Protein AF-A0A8T7JW48-F1 (afdb_monomer_lite)

Structure (mmCIF, N/CA/C/O backbone):
data_AF-A0A8T7JW48-F1
#
_entry.id   AF-A0A8T7JW48-F1
#
loop_
_atom_site.group_PDB
_atom_site.id
_atom_site.type_symbol
_atom_site.label_atom_id
_atom_site.label_alt_id
_atom_site.label_comp_id
_atom_site.label_asym_id
_atom_site.label_entity_id
_atom_site.label_seq_id
_atom_site.pdbx_PDB_ins_code
_atom_site.Cartn_x
_atom_site.Cartn_y
_atom_site.Cartn_z
_atom_site.occupancy
_atom_site.B_iso_or_equiv
_atom_site.auth_seq_id
_atom_site.auth_comp_id
_atom_site.auth_asym_id
_atom_site.auth_atom_id
_atom_site.pdbx_PDB_model_num
ATOM 1 N N . MET A 1 1 ? 30.703 -8.383 0.164 1.00 50.03 1 MET A N 1
ATOM 2 C CA . MET A 1 1 ? 30.456 -8.067 -1.260 1.00 50.03 1 MET A CA 1
ATOM 3 C C . MET A 1 1 ? 31.793 -8.004 -1.978 1.00 50.03 1 MET A C 1
ATOM 5 O O . MET A 1 1 ? 32.666 -7.314 -1.460 1.00 50.03 1 MET A O 1
ATOM 9 N N . PRO A 1 2 ? 31.998 -8.682 -3.122 1.00 48.16 2 PRO A N 1
ATOM 10 C CA . PRO A 1 2 ? 33.063 -8.240 -4.012 1.00 48.16 2 PRO A CA 1
ATOM 11 C C . PRO A 1 2 ? 32.731 -6.795 -4.408 1.00 48.16 2 PRO A C 1
ATOM 13 O O . PRO A 1 2 ? 31.570 -6.485 -4.687 1.00 48.16 2 PRO A O 1
ATOM 16 N N . ALA A 1 3 ? 33.708 -5.895 -4.333 1.00 66.44 3 ALA A N 1
ATOM 17 C CA . ALA A 1 3 ? 33.509 -4.513 -4.746 1.00 66.44 3 ALA A CA 1
ATOM 18 C C . ALA A 1 3 ? 33.012 -4.507 -6.200 1.00 66.44 3 ALA A C 1
ATOM 20 O O . ALA A 1 3 ? 33.637 -5.119 -7.068 1.00 66.44 3 ALA A O 1
ATOM 21 N N . ILE A 1 4 ? 31.868 -3.869 -6.459 1.00 76.50 4 ILE A N 1
ATOM 22 C CA . ILE A 1 4 ? 31.381 -3.690 -7.828 1.00 76.50 4 ILE A CA 1
ATOM 23 C C . ILE A 1 4 ? 32.421 -2.835 -8.550 1.00 76.50 4 ILE A C 1
ATOM 25 O O . ILE A 1 4 ? 32.616 -1.670 -8.205 1.00 76.50 4 ILE A O 1
ATOM 29 N N . ASP A 1 5 ? 33.091 -3.403 -9.551 1.00 86.38 5 ASP A N 1
ATOM 30 C CA . ASP A 1 5 ? 33.940 -2.624 -10.447 1.00 86.38 5 ASP A CA 1
ATOM 31 C C . ASP A 1 5 ? 33.042 -1.725 -11.305 1.00 86.38 5 ASP A C 1
ATOM 33 O O . ASP A 1 5 ? 32.444 -2.159 -12.294 1.00 86.38 5 ASP A O 1
ATOM 37 N N . LEU A 1 6 ? 32.932 -0.461 -10.893 1.00 87.38 6 LEU A N 1
ATOM 38 C CA . LEU A 1 6 ? 32.101 0.546 -11.550 1.00 87.38 6 LEU A CA 1
ATOM 39 C C . LEU A 1 6 ? 32.546 0.817 -12.991 1.00 87.38 6 LEU A C 1
ATOM 41 O O . LEU A 1 6 ? 31.713 1.126 -13.841 1.00 87.38 6 LEU A O 1
ATOM 45 N N . THR A 1 7 ? 33.840 0.683 -13.289 1.00 90.25 7 THR A N 1
ATOM 46 C CA . THR A 1 7 ? 34.363 0.903 -14.644 1.00 90.25 7 THR A CA 1
ATOM 47 C C . THR A 1 7 ? 33.905 -0.215 -15.567 1.00 90.25 7 THR A C 1
ATOM 49 O O . THR A 1 7 ? 33.459 0.039 -16.688 1.00 90.25 7 THR A O 1
ATOM 52 N N . ARG A 1 8 ? 33.975 -1.460 -15.088 1.00 92.00 8 ARG A N 1
ATOM 53 C CA . ARG A 1 8 ? 33.459 -2.619 -15.816 1.00 92.00 8 ARG A CA 1
ATOM 54 C C . ARG A 1 8 ? 31.946 -2.537 -15.997 1.00 92.00 8 ARG A C 1
ATOM 56 O O . ARG A 1 8 ? 31.477 -2.727 -17.117 1.00 92.00 8 ARG A O 1
ATOM 63 N N . LEU A 1 9 ? 31.212 -2.212 -14.933 1.00 93.31 9 LEU A N 1
ATOM 64 C CA . LEU A 1 9 ? 29.756 -2.097 -14.966 1.00 93.31 9 LEU A CA 1
ATOM 65 C C . LEU A 1 9 ? 29.304 -1.064 -16.006 1.00 93.31 9 LEU A C 1
ATOM 67 O O . LEU A 1 9 ? 28.436 -1.362 -16.818 1.00 93.31 9 LEU A O 1
ATOM 71 N N . ARG A 1 10 ? 29.937 0.118 -16.035 1.00 94.19 10 ARG A N 1
ATOM 72 C CA . ARG A 1 10 ? 29.670 1.152 -17.049 1.00 94.19 10 ARG A CA 1
ATOM 73 C C . ARG A 1 10 ? 29.873 0.630 -18.468 1.00 94.19 10 ARG A C 1
ATOM 75 O O . ARG A 1 10 ? 28.997 0.795 -19.303 1.00 94.19 10 ARG A O 1
ATOM 82 N N . LYS A 1 11 ? 30.989 -0.059 -18.739 1.00 95.56 11 LYS A N 1
ATOM 83 C CA . LYS A 1 11 ? 31.252 -0.652 -20.064 1.00 95.56 11 LYS A CA 1
ATOM 84 C C . LYS A 1 11 ? 30.222 -1.718 -20.444 1.00 95.56 11 LYS A C 1
ATOM 86 O O . LYS A 1 11 ? 29.816 -1.777 -21.599 1.00 95.56 11 LYS A O 1
ATOM 91 N N . GLN A 1 12 ? 29.814 -2.562 -19.496 1.00 96.00 12 GLN A N 1
ATOM 92 C CA . GLN A 1 12 ? 28.803 -3.593 -19.736 1.00 96.00 12 GLN A CA 1
ATOM 93 C C . GLN A 1 12 ? 27.424 -2.982 -19.998 1.00 96.00 12 GLN A C 1
ATOM 95 O O . GLN A 1 12 ? 26.768 -3.395 -20.946 1.00 96.00 12 GLN A O 1
ATOM 100 N N . ALA A 1 13 ? 27.011 -1.981 -19.218 1.00 96.38 13 ALA A N 1
ATOM 101 C CA . ALA A 1 13 ? 25.739 -1.289 -19.410 1.00 96.38 13 ALA A CA 1
ATOM 102 C C . ALA A 1 13 ? 25.704 -0.480 -20.718 1.00 96.38 13 ALA A C 1
ATOM 104 O O . ALA A 1 13 ? 24.708 -0.529 -21.432 1.00 96.38 13 ALA A O 1
ATOM 105 N N . ALA A 1 14 ? 26.802 0.195 -21.076 1.00 96.94 14 ALA A N 1
ATOM 106 C CA . ALA A 1 14 ? 26.915 0.898 -22.353 1.00 96.94 14 ALA A CA 1
ATOM 107 C C . ALA A 1 14 ? 26.792 -0.080 -23.532 1.00 96.94 14 ALA A C 1
ATOM 109 O O . ALA A 1 14 ? 25.997 0.140 -24.438 1.00 96.94 14 ALA A O 1
ATOM 110 N N . ARG A 1 15 ? 27.497 -1.220 -23.467 1.00 97.50 15 ARG A N 1
ATOM 111 C CA . ARG A 1 15 ? 27.373 -2.286 -24.471 1.00 97.50 15 ARG A CA 1
ATOM 112 C C . ARG A 1 15 ? 25.964 -2.880 -24.520 1.00 97.50 15 ARG A C 1
ATOM 114 O O . ARG A 1 15 ? 25.478 -3.200 -25.594 1.00 97.50 15 ARG A O 1
ATOM 121 N N . LEU A 1 16 ? 25.303 -3.046 -23.375 1.00 98.12 16 LEU A N 1
ATOM 122 C CA . LEU A 1 16 ? 23.913 -3.502 -23.322 1.00 98.12 16 LEU A CA 1
ATOM 123 C C . LEU A 1 16 ? 22.988 -2.521 -24.065 1.00 98.12 16 LEU A C 1
ATOM 125 O O . LEU A 1 16 ? 22.127 -2.946 -24.830 1.00 98.12 16 LEU A O 1
ATOM 129 N N . ALA A 1 17 ? 23.201 -1.214 -23.895 1.00 97.44 17 ALA A N 1
ATOM 130 C CA . ALA A 1 17 ? 22.430 -0.167 -24.562 1.00 97.44 17 ALA A CA 1
ATOM 131 C C . ALA A 1 17 ? 22.624 -0.126 -26.095 1.00 97.44 17 ALA A C 1
ATOM 133 O O . ALA A 1 17 ? 21.786 0.447 -26.799 1.00 97.44 17 ALA A O 1
ATOM 134 N N . ASP A 1 18 ? 23.673 -0.752 -26.640 1.00 97.50 18 ASP A N 1
ATOM 135 C CA . ASP A 1 18 ? 23.833 -0.927 -28.092 1.00 97.50 18 ASP A CA 1
ATOM 136 C C . ASP A 1 18 ? 22.760 -1.861 -28.677 1.00 97.50 18 ASP A C 1
ATOM 138 O O . ASP A 1 18 ? 22.355 -1.693 -29.826 1.00 97.50 18 ASP A O 1
ATOM 142 N N . PHE A 1 19 ? 22.228 -2.784 -27.870 1.00 98.00 19 PHE A N 1
ATOM 143 C CA . PHE A 1 19 ? 21.162 -3.712 -28.261 1.00 98.00 19 PHE A CA 1
ATOM 144 C C . PHE A 1 19 ? 19.753 -3.160 -28.026 1.00 98.00 19 PHE A C 1
ATOM 146 O O . PHE A 1 19 ? 18.785 -3.889 -28.192 1.00 98.00 19 PHE A O 1
ATOM 153 N N . PHE A 1 20 ? 19.605 -1.884 -27.658 1.00 98.31 20 PHE A N 1
ATOM 154 C CA . PHE A 1 20 ? 18.306 -1.278 -27.332 1.00 98.31 20 PHE A CA 1
ATOM 155 C C . PHE A 1 20 ? 17.226 -1.496 -28.408 1.00 98.31 20 PHE A C 1
ATOM 157 O O . PHE A 1 20 ? 16.064 -1.707 -28.084 1.00 98.31 20 PHE A O 1
ATOM 164 N N . PHE A 1 21 ? 17.620 -1.484 -29.684 1.00 97.31 21 PHE A N 1
ATOM 165 C CA . PHE A 1 21 ? 16.724 -1.667 -30.833 1.00 97.31 21 PHE A CA 1
ATOM 166 C C . PHE A 1 21 ? 16.485 -3.139 -31.210 1.00 97.31 21 PHE A C 1
ATOM 168 O O . PHE A 1 21 ? 15.838 -3.418 -32.214 1.00 97.31 21 PHE A O 1
ATOM 175 N N . LEU A 1 22 ? 17.040 -4.082 -30.445 1.00 97.50 22 LEU A N 1
ATOM 176 C CA . LEU A 1 22 ? 16.954 -5.525 -30.663 1.00 97.50 22 LEU A CA 1
ATOM 177 C C . LEU A 1 22 ? 16.519 -6.199 -29.347 1.00 97.50 22 LEU A C 1
ATOM 179 O O . LEU A 1 22 ? 17.373 -6.745 -28.644 1.00 97.50 22 LEU A O 1
ATOM 183 N N . PRO A 1 23 ? 15.221 -6.156 -28.982 1.00 96.19 23 PRO A N 1
ATOM 184 C CA . PRO A 1 23 ? 14.741 -6.563 -27.657 1.00 96.19 23 PRO A CA 1
ATOM 185 C C . PRO A 1 23 ? 15.169 -7.969 -27.207 1.00 96.19 23 PRO A C 1
ATOM 187 O O . PRO A 1 23 ? 15.549 -8.154 -26.051 1.00 96.19 23 PRO A O 1
ATOM 190 N N . ASP A 1 24 ? 15.191 -8.946 -28.117 1.00 94.94 24 ASP A N 1
ATOM 191 C CA . ASP A 1 24 ? 15.612 -10.317 -27.799 1.00 94.94 24 ASP A CA 1
ATOM 192 C C . ASP A 1 24 ? 17.111 -10.411 -27.460 1.00 94.94 24 ASP A C 1
ATOM 194 O O . ASP A 1 24 ? 17.500 -11.035 -26.467 1.00 94.94 24 ASP A O 1
ATOM 198 N N . GLU A 1 25 ? 17.968 -9.747 -28.246 1.00 97.81 25 GLU A N 1
ATOM 199 C CA . GLU A 1 25 ? 19.414 -9.691 -27.979 1.00 97.81 25 GLU A CA 1
ATOM 200 C C . GLU A 1 25 ? 19.712 -8.857 -26.728 1.00 97.81 25 GLU A C 1
ATOM 202 O O . GLU A 1 25 ? 20.575 -9.223 -25.925 1.00 97.81 25 GLU A O 1
ATOM 207 N N . PHE A 1 26 ? 18.952 -7.781 -26.507 1.00 98.56 26 PHE A N 1
ATOM 208 C CA . PHE A 1 26 ? 19.013 -7.010 -25.272 1.00 98.56 26 PHE A CA 1
ATOM 209 C C . PHE A 1 26 ? 18.727 -7.897 -24.064 1.00 98.56 26 PHE A C 1
ATOM 211 O O . PHE A 1 26 ? 19.513 -7.917 -23.117 1.00 98.56 26 PHE A O 1
ATOM 218 N N . MET A 1 27 ? 17.627 -8.654 -24.092 1.00 98.06 27 MET A N 1
ATOM 219 C CA . MET A 1 27 ? 17.227 -9.510 -22.978 1.00 98.06 27 MET A CA 1
ATOM 220 C C . MET A 1 27 ? 18.282 -10.582 -22.702 1.00 98.06 27 MET A C 1
ATOM 222 O O . MET A 1 27 ? 18.648 -10.809 -21.549 1.00 98.06 27 MET A O 1
ATOM 226 N N . LYS A 1 28 ? 18.847 -11.197 -23.746 1.00 96.81 28 LYS A N 1
ATOM 227 C CA . LYS A 1 28 ? 19.941 -12.167 -23.610 1.00 96.81 28 LYS A CA 1
ATOM 228 C C . LYS A 1 28 ? 21.145 -11.573 -22.870 1.00 96.81 28 LYS A C 1
ATOM 230 O O . LYS A 1 28 ? 21.591 -12.148 -21.878 1.00 96.81 28 LYS A O 1
ATOM 235 N N . HIS A 1 29 ? 21.626 -10.406 -23.295 1.00 97.75 29 HIS A N 1
ATOM 236 C CA . HIS A 1 29 ? 22.759 -9.740 -22.649 1.00 97.75 29 HIS A CA 1
ATOM 237 C C . HIS A 1 29 ? 22.424 -9.182 -21.263 1.00 97.75 29 HIS A C 1
ATOM 239 O O . HIS A 1 29 ? 23.279 -9.171 -20.374 1.00 97.75 29 HIS A O 1
ATOM 245 N N . LEU A 1 30 ? 21.180 -8.760 -21.038 1.00 98.00 30 LEU A N 1
ATOM 246 C CA . LEU A 1 30 ? 20.719 -8.349 -19.720 1.00 98.00 30 LEU A CA 1
ATOM 247 C C . LEU A 1 30 ? 20.786 -9.523 -18.740 1.00 98.00 30 LEU A C 1
ATOM 249 O O . LEU A 1 30 ? 21.323 -9.346 -17.648 1.00 98.00 30 LEU A O 1
ATOM 253 N N . ARG A 1 31 ? 20.311 -10.721 -19.118 1.00 96.19 31 ARG A N 1
ATOM 254 C CA . ARG A 1 31 ? 20.409 -11.913 -18.255 1.00 96.19 31 ARG A CA 1
ATOM 255 C C . ARG A 1 31 ? 21.858 -12.197 -17.869 1.00 96.19 31 ARG A C 1
ATOM 257 O O . ARG A 1 31 ? 22.129 -12.374 -16.687 1.00 96.19 31 ARG A O 1
ATOM 264 N N . GLU A 1 32 ? 22.789 -12.144 -18.823 1.00 94.44 32 GLU A N 1
ATOM 265 C CA . GLU A 1 32 ? 24.222 -12.340 -18.556 1.00 94.44 32 GLU A CA 1
ATOM 266 C C . GLU A 1 32 ? 24.760 -11.339 -17.517 1.00 94.44 32 GLU A C 1
ATOM 268 O O . GLU A 1 32 ? 25.512 -11.714 -16.616 1.00 94.44 32 GLU A O 1
ATOM 273 N N . ILE A 1 33 ? 24.368 -10.063 -17.612 1.00 94.69 33 ILE A N 1
ATOM 274 C CA . ILE A 1 33 ? 24.779 -9.025 -16.656 1.00 94.69 33 ILE A CA 1
ATOM 275 C C . ILE A 1 33 ? 24.155 -9.271 -15.279 1.00 94.69 33 ILE A C 1
ATOM 277 O O . ILE A 1 33 ? 24.866 -9.218 -14.272 1.00 94.69 33 ILE A O 1
ATOM 281 N N . LEU A 1 34 ? 22.849 -9.543 -15.216 1.00 93.50 34 LEU A N 1
ATOM 282 C CA . LEU A 1 34 ? 22.146 -9.772 -13.954 1.00 93.50 34 LEU A CA 1
ATOM 283 C C . LEU A 1 34 ? 22.687 -11.013 -13.234 1.00 93.50 34 LEU A C 1
ATOM 285 O O . LEU A 1 34 ? 22.938 -10.939 -12.033 1.00 93.50 34 LEU A O 1
ATOM 289 N N . GLU A 1 35 ? 22.947 -12.102 -13.969 1.00 90.81 35 GLU A N 1
ATOM 290 C CA . GLU A 1 35 ? 23.559 -13.343 -13.470 1.00 90.81 35 GLU A CA 1
ATOM 291 C C . GLU A 1 35 ? 24.998 -13.135 -12.987 1.00 90.81 35 GLU A C 1
ATOM 293 O O . GLU A 1 35 ? 25.399 -13.672 -11.950 1.00 90.81 35 GLU A O 1
ATOM 298 N N . PHE A 1 36 ? 25.775 -12.317 -13.701 1.00 89.81 36 PHE A N 1
ATOM 299 C CA . PHE A 1 36 ? 27.145 -11.998 -13.312 1.00 89.81 36 PHE A CA 1
ATOM 300 C C . PHE A 1 36 ? 27.208 -11.228 -11.985 1.00 89.81 36 PHE A C 1
ATOM 302 O O . PHE A 1 36 ? 28.097 -11.472 -11.167 1.00 89.81 36 PHE A O 1
ATOM 309 N N . TYR A 1 37 ? 26.264 -10.313 -11.756 1.00 88.38 37 TYR A N 1
ATOM 310 C CA . TYR A 1 37 ? 26.202 -9.483 -10.551 1.00 88.38 37 TYR A CA 1
ATOM 311 C C . TYR A 1 37 ? 25.273 -10.037 -9.455 1.00 88.38 37 TYR A C 1
ATOM 313 O O . TYR A 1 37 ? 24.944 -9.303 -8.521 1.00 88.38 37 TYR A O 1
ATOM 321 N N . VAL A 1 38 ? 24.872 -11.315 -9.518 1.00 84.44 38 VAL A N 1
ATOM 322 C CA . VAL A 1 38 ? 24.050 -11.955 -8.473 1.00 84.44 38 VAL A CA 1
ATOM 323 C C . VAL A 1 38 ? 24.726 -11.823 -7.112 1.00 84.44 38 VAL A C 1
ATOM 325 O O . VAL A 1 38 ? 25.871 -12.239 -6.903 1.00 84.44 38 VAL A O 1
ATOM 328 N N . ASN A 1 39 ? 23.993 -11.292 -6.136 1.00 68.62 39 ASN A N 1
ATOM 329 C CA . ASN A 1 39 ? 24.490 -11.199 -4.776 1.00 68.62 39 ASN A CA 1
ATOM 330 C C . ASN A 1 39 ? 24.237 -12.501 -3.994 1.00 68.62 39 ASN A C 1
ATOM 332 O O . ASN A 1 39 ? 23.270 -12.629 -3.242 1.00 68.62 39 ASN A O 1
ATOM 336 N N . TYR A 1 40 ? 25.158 -13.461 -4.114 1.00 62.53 40 TYR A N 1
ATOM 337 C CA . TYR A 1 40 ? 25.091 -14.739 -3.388 1.00 62.53 40 TYR A CA 1
ATOM 338 C C . TYR A 1 40 ? 25.257 -14.616 -1.861 1.00 62.53 40 TYR A C 1
ATOM 340 O O . TYR A 1 40 ? 24.957 -15.571 -1.143 1.00 62.53 40 TYR A O 1
ATOM 348 N N . THR A 1 41 ? 25.707 -13.462 -1.345 1.00 53.47 41 THR A N 1
ATOM 349 C CA . THR A 1 41 ? 25.807 -13.218 0.108 1.00 53.47 41 THR A CA 1
ATOM 350 C C . THR A 1 41 ? 24.465 -12.872 0.760 1.00 53.47 41 THR A C 1
ATOM 352 O O . THR A 1 41 ? 24.337 -13.009 1.970 1.00 53.47 41 THR A O 1
ATOM 355 N N . LEU A 1 42 ? 23.430 -12.552 -0.027 1.00 53.19 42 LEU A N 1
ATOM 356 C CA . LEU A 1 42 ? 22.046 -12.372 0.437 1.00 53.19 42 LEU A CA 1
ATOM 357 C C . LEU A 1 42 ? 21.294 -13.713 0.543 1.00 53.19 42 LEU A C 1
ATOM 359 O O . LEU A 1 42 ? 20.151 -13.847 0.103 1.00 53.19 42 LEU A O 1
ATOM 363 N N . ARG A 1 43 ? 21.951 -14.749 1.083 1.00 43.66 43 ARG A N 1
ATOM 364 C CA . ARG A 1 43 ? 21.287 -16.011 1.466 1.00 43.66 43 ARG A CA 1
ATOM 365 C C . ARG A 1 43 ? 20.464 -15.877 2.755 1.00 43.66 43 ARG A C 1
ATOM 367 O O . ARG A 1 43 ? 19.750 -16.816 3.091 1.00 43.66 43 ARG A O 1
ATOM 374 N N . THR A 1 44 ? 20.521 -14.737 3.441 1.00 40.41 44 THR A N 1
ATOM 375 C CA . THR A 1 44 ? 19.594 -14.379 4.519 1.00 40.41 44 THR A CA 1
ATOM 376 C C . THR A 1 44 ? 18.346 -13.716 3.933 1.00 40.41 44 THR A C 1
ATOM 378 O O . THR A 1 44 ? 18.407 -12.997 2.940 1.00 40.41 44 THR A O 1
ATOM 381 N N . VAL A 1 45 ? 17.195 -14.004 4.532 1.00 43.09 45 VAL A N 1
ATOM 382 C CA . VAL A 1 45 ? 15.818 -13.706 4.085 1.00 43.09 45 VAL A CA 1
ATOM 383 C C . VAL A 1 45 ? 15.497 -12.191 3.993 1.00 43.09 45 VAL A C 1
ATOM 385 O O . VAL A 1 45 ? 14.371 -11.808 3.713 1.00 43.09 45 VAL A O 1
ATOM 388 N N . GLU A 1 46 ? 16.474 -11.302 4.178 1.00 40.12 46 GLU A N 1
ATOM 389 C CA . GLU A 1 46 ? 16.249 -9.916 4.619 1.00 40.12 46 GLU A CA 1
ATOM 390 C C . GLU A 1 46 ? 16.001 -8.862 3.526 1.00 40.12 46 GLU A C 1
ATOM 392 O O . GLU A 1 46 ? 15.595 -7.760 3.868 1.00 40.12 46 GLU A O 1
ATOM 397 N N . ASN A 1 47 ? 16.199 -9.149 2.233 1.00 44.06 47 ASN A N 1
ATOM 398 C CA . ASN A 1 47 ? 16.151 -8.105 1.185 1.00 44.06 47 ASN A CA 1
ATOM 399 C C . ASN A 1 47 ? 15.093 -8.307 0.093 1.00 44.06 47 ASN A C 1
ATOM 401 O O . ASN A 1 47 ? 15.144 -7.644 -0.939 1.00 44.06 47 ASN A O 1
ATOM 405 N N . VAL A 1 48 ? 14.143 -9.215 0.295 1.00 50.16 48 VAL A N 1
ATOM 406 C CA . VAL A 1 48 ? 12.957 -9.290 -0.563 1.00 50.16 48 VAL A CA 1
ATOM 407 C C . VAL A 1 48 ? 11.855 -8.522 0.156 1.00 50.16 48 VAL A C 1
ATOM 409 O O . VAL A 1 48 ? 11.564 -8.836 1.311 1.00 50.16 48 VAL A O 1
ATOM 412 N N . ALA A 1 49 ? 11.280 -7.502 -0.490 1.00 51.38 49 ALA A N 1
ATOM 413 C CA . ALA A 1 49 ? 10.171 -6.745 0.084 1.00 51.38 49 ALA A CA 1
ATOM 414 C C . ALA A 1 49 ? 9.093 -7.720 0.606 1.00 51.38 49 ALA A C 1
ATOM 416 O O . ALA A 1 49 ? 8.759 -8.677 -0.109 1.00 51.38 49 ALA A O 1
ATOM 417 N N . PRO A 1 50 ? 8.561 -7.528 1.829 1.00 50.22 50 PRO A N 1
ATOM 418 C CA . PRO A 1 50 ? 7.523 -8.398 2.370 1.00 50.22 50 PRO A CA 1
ATOM 419 C C . PRO A 1 50 ? 6.381 -8.562 1.355 1.00 50.22 50 PRO A C 1
ATOM 421 O O . PRO A 1 50 ? 5.786 -7.576 0.926 1.00 50.22 50 PRO A O 1
ATOM 424 N N . GLY A 1 51 ? 6.104 -9.800 0.934 1.00 58.19 51 GLY A N 1
ATOM 425 C CA . GLY A 1 51 ? 5.036 -10.112 -0.028 1.00 58.19 51 GLY A CA 1
ATOM 426 C C . GLY A 1 51 ? 5.445 -10.224 -1.505 1.00 58.19 51 GLY A C 1
ATOM 427 O O . GLY A 1 51 ? 4.577 -10.485 -2.339 1.00 58.19 51 GLY A O 1
ATOM 428 N N . SER A 1 52 ? 6.727 -10.079 -1.860 1.00 72.88 52 SER A N 1
ATOM 429 C CA . SER A 1 52 ? 7.186 -10.363 -3.230 1.00 72.88 52 SER A CA 1
ATOM 430 C C . SER A 1 52 ? 7.288 -11.872 -3.500 1.00 72.88 52 SER A C 1
ATOM 432 O O . SER A 1 52 ? 7.941 -12.609 -2.763 1.00 72.88 52 SER A O 1
ATOM 434 N N . ASN A 1 53 ? 6.665 -12.322 -4.595 1.00 77.75 53 ASN A N 1
ATOM 435 C CA . ASN A 1 53 ? 6.696 -13.713 -5.078 1.00 77.75 53 ASN A CA 1
ATOM 436 C C . ASN A 1 53 ? 7.413 -13.858 -6.435 1.00 77.75 53 ASN A C 1
ATOM 438 O O . ASN A 1 53 ? 7.319 -14.904 -7.080 1.00 77.75 53 ASN A O 1
ATOM 442 N N . LEU A 1 54 ? 8.078 -12.804 -6.917 1.00 85.50 54 LEU A N 1
ATOM 443 C CA . LEU A 1 54 ? 8.724 -12.817 -8.229 1.00 85.50 54 LEU A CA 1
ATOM 444 C C . LEU A 1 54 ? 10.084 -13.512 -8.188 1.00 85.50 54 LEU A C 1
ATOM 446 O O . LEU A 1 54 ? 10.813 -13.468 -7.195 1.00 85.50 54 LEU A O 1
ATOM 450 N N . LYS A 1 55 ? 10.463 -14.113 -9.322 1.00 89.62 55 LYS A N 1
ATOM 451 C CA . LYS A 1 55 ? 11.852 -14.519 -9.546 1.00 89.62 55 LYS A CA 1
ATOM 452 C C . LYS A 1 55 ? 12.725 -13.264 -9.471 1.00 89.62 55 LYS A C 1
ATOM 454 O O . LYS A 1 55 ? 12.430 -12.268 -10.122 1.00 89.62 55 LYS A O 1
ATOM 459 N N . THR A 1 56 ? 13.804 -13.326 -8.703 1.00 89.62 56 THR A N 1
ATOM 460 C CA . THR A 1 56 ? 14.761 -12.224 -8.555 1.00 89.62 56 THR A CA 1
ATOM 461 C C . THR A 1 56 ? 16.173 -12.720 -8.831 1.00 89.62 56 THR A C 1
ATOM 463 O O . THR A 1 56 ? 16.557 -13.810 -8.396 1.00 89.62 56 THR A O 1
ATOM 466 N N . TYR A 1 57 ? 16.947 -11.911 -9.550 1.00 87.50 57 TYR A N 1
ATOM 467 C CA . TYR A 1 57 ? 18.387 -12.097 -9.728 1.00 87.50 57 TYR A CA 1
ATOM 468 C C . TYR A 1 57 ? 19.184 -11.654 -8.492 1.00 87.50 57 TYR A C 1
ATOM 470 O O . TYR A 1 57 ? 20.362 -11.986 -8.358 1.00 87.50 57 TYR A O 1
ATOM 478 N N . ARG A 1 58 ? 18.547 -10.940 -7.554 1.00 86.00 58 ARG A N 1
ATOM 479 C CA . ARG A 1 58 ? 19.163 -10.358 -6.354 1.00 86.00 58 ARG A CA 1
ATOM 480 C C . ARG A 1 58 ? 20.348 -9.478 -6.728 1.00 86.00 58 ARG A C 1
ATOM 482 O O . ARG A 1 58 ? 21.400 -9.501 -6.079 1.00 86.00 58 ARG A O 1
ATOM 489 N N . THR A 1 59 ? 20.194 -8.751 -7.827 1.00 86.38 59 THR A N 1
ATOM 490 C CA . THR A 1 59 ? 21.237 -7.885 -8.356 1.00 86.38 59 THR A CA 1
ATOM 491 C C . THR A 1 59 ? 21.290 -6.596 -7.523 1.00 86.38 59 THR A C 1
ATOM 493 O O . THR A 1 59 ? 20.245 -6.026 -7.217 1.00 86.38 59 THR A O 1
ATOM 496 N N . PRO A 1 60 ? 22.481 -6.100 -7.131 1.00 88.38 60 PRO A N 1
ATOM 497 C CA . PRO A 1 60 ? 22.597 -4.849 -6.387 1.00 88.38 60 PRO A CA 1
ATOM 498 C C . PRO A 1 60 ? 21.918 -3.669 -7.110 1.00 88.38 60 PRO A C 1
ATOM 500 O O . PRO A 1 60 ? 22.141 -3.512 -8.315 1.00 88.38 60 PRO A O 1
ATOM 503 N N . PRO A 1 61 ? 21.193 -2.776 -6.403 1.00 89.19 61 PRO A N 1
ATOM 504 C CA . PRO A 1 61 ? 20.457 -1.667 -7.025 1.00 89.19 61 PRO A CA 1
ATOM 505 C C . PRO A 1 61 ? 21.312 -0.776 -7.937 1.00 89.19 61 PRO A C 1
ATOM 507 O O . PRO A 1 61 ? 20.857 -0.345 -8.993 1.00 89.19 61 PRO A O 1
ATOM 510 N N . ALA A 1 62 ? 22.588 -0.574 -7.584 1.00 90.31 62 ALA A N 1
ATOM 511 C CA . ALA A 1 62 ? 23.535 0.211 -8.377 1.00 90.31 62 ALA A CA 1
ATOM 512 C C . ALA A 1 62 ? 23.724 -0.311 -9.816 1.00 90.31 62 ALA A C 1
ATOM 514 O O . ALA A 1 62 ? 24.005 0.478 -10.717 1.00 90.31 62 ALA A O 1
ATOM 515 N N . VAL A 1 63 ? 23.560 -1.619 -10.045 1.00 93.06 63 VAL A N 1
ATOM 516 C CA . VAL A 1 63 ? 23.627 -2.222 -11.385 1.00 93.06 63 VAL A CA 1
ATOM 517 C C . VAL A 1 63 ? 22.437 -1.768 -12.222 1.00 93.06 63 VAL A C 1
ATOM 519 O O . VAL A 1 63 ? 22.635 -1.278 -13.332 1.00 93.06 63 VAL A O 1
ATOM 522 N N . LEU A 1 64 ? 21.218 -1.854 -11.674 1.00 95.25 64 LEU A N 1
ATOM 523 C CA . LEU A 1 64 ? 20.014 -1.378 -12.356 1.00 95.25 64 LEU A CA 1
ATOM 524 C C . LEU A 1 64 ? 20.075 0.123 -12.607 1.00 95.25 64 LEU A C 1
ATOM 526 O O . LEU A 1 64 ? 19.812 0.549 -13.723 1.00 95.25 64 LEU A O 1
ATOM 530 N N . THR A 1 65 ? 20.496 0.918 -11.622 1.00 95.50 65 THR A N 1
ATOM 531 C CA . THR A 1 65 ? 20.670 2.367 -11.797 1.00 95.50 65 THR A CA 1
ATOM 532 C C . THR A 1 65 ? 21.654 2.691 -12.920 1.00 95.50 65 THR A C 1
ATOM 534 O O . THR A 1 65 ? 21.389 3.578 -13.730 1.00 95.50 65 THR A O 1
ATOM 537 N N . GLN A 1 66 ? 22.778 1.972 -13.018 1.00 96.75 66 GLN A N 1
ATOM 538 C CA . GLN A 1 66 ? 23.720 2.194 -14.113 1.00 96.75 66 GLN A CA 1
ATOM 539 C C . GLN A 1 66 ? 23.110 1.820 -15.470 1.00 96.75 66 GLN A C 1
ATOM 541 O O . GLN A 1 66 ? 23.262 2.590 -16.411 1.00 96.75 66 GLN A O 1
ATOM 546 N N . ILE A 1 67 ? 22.396 0.693 -15.572 1.00 98.06 67 ILE A N 1
ATOM 547 C CA . ILE A 1 67 ? 21.694 0.302 -16.807 1.00 98.06 67 ILE A CA 1
ATOM 548 C C . ILE A 1 67 ? 20.672 1.373 -17.198 1.00 98.06 67 ILE A C 1
ATOM 550 O O . ILE A 1 67 ? 20.700 1.864 -18.320 1.00 98.06 67 ILE A O 1
ATOM 554 N N . GLN A 1 68 ? 19.822 1.795 -16.263 1.00 98.19 68 GLN A N 1
ATOM 555 C CA . GLN A 1 68 ? 18.830 2.852 -16.467 1.00 98.19 68 GLN A CA 1
ATOM 556 C C . GLN A 1 68 ? 19.465 4.133 -17.025 1.00 98.19 68 GLN A C 1
ATOM 558 O O . GLN A 1 68 ? 18.967 4.693 -17.999 1.00 98.19 68 GLN A O 1
ATOM 563 N N . ASN A 1 69 ? 20.599 4.565 -16.466 1.00 97.06 69 ASN A N 1
ATOM 564 C CA . ASN A 1 69 ? 21.308 5.758 -16.933 1.00 97.06 69 ASN A CA 1
ATOM 565 C C . ASN A 1 69 ? 21.761 5.655 -18.397 1.00 97.06 69 ASN A C 1
ATOM 567 O O . ASN A 1 69 ? 21.624 6.634 -19.128 1.00 97.06 69 ASN A O 1
ATOM 571 N N . GLU A 1 70 ? 22.259 4.493 -18.828 1.00 97.62 70 GLU A N 1
ATOM 572 C CA . GLU A 1 70 ? 22.669 4.267 -20.225 1.00 97.62 70 GLU A CA 1
ATOM 573 C C . GLU A 1 70 ? 21.466 4.190 -21.182 1.00 97.62 70 GLU A C 1
ATOM 575 O O . GLU A 1 70 ? 21.566 4.561 -22.351 1.00 97.62 70 GLU A O 1
ATOM 580 N N . LEU A 1 71 ? 20.303 3.749 -20.691 1.00 97.81 71 LEU A N 1
ATOM 581 C CA . LEU A 1 71 ? 19.074 3.651 -21.484 1.00 97.81 71 LEU A CA 1
ATOM 582 C C . LEU A 1 71 ? 18.314 4.972 -21.615 1.00 97.81 71 LEU A C 1
ATOM 584 O O . LEU A 1 71 ? 17.524 5.118 -22.547 1.00 97.81 71 LEU A O 1
ATOM 588 N N . ARG A 1 72 ? 18.536 5.924 -20.700 1.00 96.88 72 ARG A N 1
ATOM 589 C CA . ARG A 1 72 ? 17.712 7.133 -20.546 1.00 96.88 72 ARG A CA 1
ATOM 590 C C . ARG A 1 72 ? 17.486 7.885 -21.858 1.00 96.88 72 ARG A C 1
ATOM 592 O O . ARG A 1 72 ? 16.345 8.022 -22.282 1.00 96.88 72 ARG A O 1
ATOM 599 N N . LEU A 1 73 ? 18.568 8.352 -22.487 1.00 96.56 73 LEU A N 1
ATOM 600 C CA . LEU A 1 73 ? 18.485 9.185 -23.694 1.00 96.56 73 LEU A CA 1
ATOM 601 C C . LEU A 1 73 ? 17.893 8.404 -24.873 1.00 96.56 73 LEU A C 1
ATOM 603 O O . LEU A 1 73 ? 17.000 8.900 -25.551 1.00 96.56 73 LEU A O 1
ATOM 607 N N . LYS A 1 74 ? 18.312 7.145 -25.064 1.00 96.81 74 LYS A N 1
ATOM 608 C CA . LYS A 1 74 ? 17.788 6.282 -26.134 1.00 96.81 74 LYS A CA 1
ATOM 609 C C . LYS A 1 74 ? 16.280 6.077 -26.009 1.00 96.81 74 LYS A C 1
ATOM 611 O O . LYS A 1 74 ? 15.582 6.171 -27.013 1.00 96.81 74 LYS A O 1
ATOM 616 N N . ALA A 1 75 ? 15.786 5.826 -24.797 1.00 96.94 75 ALA A N 1
ATOM 617 C CA . ALA A 1 75 ? 14.364 5.633 -24.542 1.00 96.94 75 ALA A CA 1
ATOM 618 C C . ALA A 1 75 ? 13.546 6.917 -24.755 1.00 96.94 75 ALA A C 1
ATOM 620 O O . ALA A 1 75 ? 12.441 6.849 -25.287 1.00 96.94 75 ALA A O 1
ATOM 621 N N . GLU A 1 76 ? 14.097 8.076 -24.383 1.00 95.44 76 GLU A N 1
ATOM 622 C CA . GLU A 1 76 ? 13.461 9.384 -24.592 1.00 95.44 76 GLU A CA 1
ATOM 623 C C . GLU A 1 76 ? 13.376 9.753 -26.085 1.00 95.44 76 GLU A C 1
ATOM 625 O O . GLU A 1 76 ? 12.356 10.285 -26.523 1.00 95.44 76 GLU A O 1
ATOM 630 N N . GLU A 1 77 ? 14.406 9.426 -26.870 1.00 96.56 77 GLU A N 1
ATOM 631 C CA . GLU A 1 77 ? 14.473 9.689 -28.316 1.00 96.56 77 GLU A CA 1
ATOM 632 C C . GLU A 1 77 ? 13.688 8.671 -29.163 1.00 96.56 77 GLU A C 1
ATOM 634 O O . GLU A 1 77 ? 13.290 8.979 -30.286 1.00 96.56 77 GLU A O 1
ATOM 639 N N . ASN A 1 78 ? 13.454 7.457 -28.649 1.00 97.38 78 ASN A N 1
ATOM 640 C CA . ASN A 1 78 ? 12.905 6.334 -29.416 1.00 97.38 78 ASN A CA 1
ATOM 641 C C . ASN A 1 78 ? 11.746 5.636 -28.672 1.00 97.38 78 ASN A C 1
ATOM 643 O O . ASN A 1 78 ? 11.868 4.466 -28.294 1.00 97.38 78 ASN A O 1
ATOM 647 N N . PRO A 1 79 ? 10.595 6.309 -28.474 1.00 96.00 79 PRO A N 1
ATOM 648 C CA . PRO A 1 79 ? 9.504 5.804 -27.636 1.00 96.00 79 PRO A CA 1
ATOM 649 C C . PRO A 1 79 ? 8.893 4.492 -28.132 1.00 96.00 79 PRO A C 1
ATOM 651 O O . PRO A 1 79 ? 8.543 3.633 -27.328 1.00 96.00 79 PRO A O 1
ATOM 654 N N . HIS A 1 80 ? 8.811 4.293 -29.451 1.00 95.81 80 HIS A N 1
ATOM 655 C CA . HIS A 1 80 ? 8.291 3.048 -30.013 1.00 95.81 80 HIS A CA 1
ATOM 656 C C . HIS A 1 80 ? 9.160 1.839 -29.643 1.00 95.81 80 HIS A C 1
ATOM 658 O O . HIS A 1 80 ? 8.619 0.822 -29.214 1.00 95.81 80 HIS A O 1
ATOM 664 N N . PHE A 1 81 ? 10.484 1.966 -29.753 1.00 97.19 81 PHE A N 1
ATOM 665 C CA . PHE A 1 81 ? 11.419 0.906 -29.374 1.00 97.19 81 PHE A CA 1
ATOM 666 C C . PHE A 1 81 ? 11.497 0.733 -27.854 1.00 97.19 81 PHE A C 1
ATOM 668 O O . PHE A 1 81 ? 11.630 -0.386 -27.368 1.00 97.19 81 PHE A O 1
ATOM 675 N N . ALA A 1 82 ? 11.347 1.821 -27.090 1.00 98.25 82 ALA A N 1
ATOM 676 C CA . ALA A 1 82 ? 11.241 1.748 -25.636 1.00 98.25 82 ALA A CA 1
ATOM 677 C C . ALA A 1 82 ? 10.032 0.907 -25.191 1.00 98.25 82 ALA A C 1
ATOM 679 O O . ALA A 1 82 ? 10.164 0.132 -24.248 1.00 98.25 82 ALA A O 1
ATOM 680 N N . LEU A 1 83 ? 8.884 1.027 -25.876 1.00 97.56 83 LEU A N 1
ATOM 681 C CA . LEU A 1 83 ? 7.707 0.186 -25.624 1.00 97.56 83 LEU A CA 1
ATOM 682 C C . LEU A 1 83 ? 7.977 -1.284 -25.931 1.00 97.56 83 LEU A C 1
ATOM 684 O O . LEU A 1 83 ? 7.687 -2.127 -25.092 1.00 97.56 83 LEU A O 1
ATOM 688 N N . GLU A 1 84 ? 8.542 -1.591 -27.099 1.00 97.69 84 GLU A N 1
ATOM 689 C CA . GLU A 1 84 ? 8.839 -2.979 -27.481 1.00 97.69 84 GLU A CA 1
ATOM 690 C C . GLU A 1 84 ? 9.802 -3.641 -26.496 1.00 97.69 84 GLU A C 1
ATOM 692 O O . GLU A 1 84 ? 9.576 -4.765 -26.050 1.00 97.69 84 GLU A O 1
ATOM 697 N N . LEU A 1 85 ? 10.849 -2.917 -26.094 1.00 98.62 85 LEU A N 1
ATOM 698 C CA . LEU A 1 85 ? 11.782 -3.411 -25.096 1.00 98.62 85 LEU A CA 1
ATOM 699 C C . LEU A 1 85 ? 11.119 -3.565 -23.718 1.00 98.62 85 LEU A C 1
ATOM 701 O O . LEU A 1 85 ? 11.377 -4.547 -23.022 1.00 98.62 85 LEU A O 1
ATOM 705 N N . ALA A 1 86 ? 10.262 -2.623 -23.314 1.00 98.56 86 ALA A N 1
ATOM 706 C CA . ALA A 1 86 ? 9.522 -2.725 -22.061 1.00 98.56 86 ALA A CA 1
ATOM 707 C C . ALA A 1 86 ? 8.587 -3.945 -22.048 1.00 98.56 86 ALA A C 1
ATOM 709 O O . ALA A 1 86 ? 8.530 -4.626 -21.026 1.00 98.56 86 ALA A O 1
ATOM 710 N N . ASP A 1 87 ? 7.911 -4.241 -23.162 1.00 98.31 87 ASP A N 1
ATOM 711 C CA . ASP A 1 87 ? 7.029 -5.405 -23.306 1.00 98.31 87 ASP A CA 1
ATOM 712 C C . ASP A 1 87 ? 7.838 -6.713 -23.111 1.00 98.31 87 ASP A C 1
ATOM 714 O O . ASP A 1 87 ? 7.485 -7.536 -22.265 1.00 98.31 87 ASP A O 1
ATOM 718 N N . VAL A 1 88 ? 9.003 -6.858 -23.763 1.00 98.31 88 VAL A N 1
ATOM 719 C CA . VAL A 1 88 ? 9.888 -8.035 -23.585 1.00 98.31 88 VAL A CA 1
ATOM 720 C C . VAL A 1 88 ? 10.406 -8.171 -22.146 1.00 98.31 88 VAL A C 1
ATOM 722 O O . VAL A 1 88 ? 10.426 -9.266 -21.580 1.00 98.31 88 VAL A O 1
ATOM 725 N N . LEU A 1 89 ? 10.812 -7.063 -21.520 1.00 98.31 89 LEU A N 1
ATOM 726 C CA . LEU A 1 89 ? 11.283 -7.056 -20.130 1.00 98.31 89 LEU A CA 1
ATOM 727 C C . LEU A 1 89 ? 10.176 -7.411 -19.129 1.00 98.31 89 LEU A C 1
ATOM 729 O O . LEU A 1 89 ? 10.443 -8.042 -18.099 1.00 98.31 89 LEU A O 1
ATOM 733 N N . TRP A 1 90 ? 8.947 -6.983 -19.409 1.00 97.88 90 TRP A N 1
ATOM 734 C CA . TRP A 1 90 ? 7.781 -7.277 -18.587 1.00 97.88 90 TRP A CA 1
ATOM 735 C C . TRP A 1 90 ? 7.415 -8.763 -18.632 1.00 97.88 90 TRP A C 1
ATOM 737 O O . TRP A 1 90 ? 7.201 -9.375 -17.574 1.00 97.88 90 TRP A O 1
ATOM 747 N N . ASP A 1 91 ? 7.413 -9.337 -19.837 1.00 96.56 91 ASP A N 1
ATOM 748 C CA . ASP A 1 91 ? 7.068 -10.736 -20.102 1.00 96.56 91 ASP A CA 1
ATOM 749 C C . ASP A 1 91 ? 8.082 -11.724 -19.511 1.00 96.56 91 ASP A C 1
ATOM 751 O O . ASP A 1 91 ? 7.700 -12.821 -19.099 1.00 96.56 91 ASP A O 1
ATOM 755 N N . GLU A 1 92 ? 9.349 -11.321 -19.352 1.00 96.00 92 GLU A N 1
ATOM 756 C CA . GLU A 1 92 ? 10.357 -12.128 -18.646 1.00 96.00 92 GLU A CA 1
ATOM 757 C C . GLU A 1 92 ? 9.971 -12.420 -17.183 1.00 96.00 92 GLU A C 1
ATOM 759 O O . GLU A 1 92 ? 10.356 -13.441 -16.610 1.00 96.00 92 GLU A O 1
ATOM 764 N N . GLY A 1 93 ? 9.196 -11.530 -16.556 1.00 92.75 93 GLY A N 1
ATOM 765 C CA . GLY A 1 93 ? 8.553 -11.799 -15.270 1.00 92.75 93 GLY A CA 1
ATOM 766 C C . GLY A 1 93 ? 9.454 -11.763 -14.030 1.00 92.75 93 GLY A C 1
ATOM 767 O O . GLY A 1 93 ? 8.957 -12.008 -12.927 1.00 92.75 93 GLY A O 1
ATOM 768 N N . ALA A 1 94 ? 10.743 -11.441 -14.170 1.00 94.44 94 ALA A N 1
ATOM 769 C CA . ALA A 1 94 ? 11.636 -11.230 -13.035 1.00 94.44 94 ALA A CA 1
ATOM 770 C C . ALA A 1 94 ? 11.461 -9.824 -12.429 1.00 94.44 94 ALA A C 1
ATOM 772 O O . ALA A 1 94 ? 11.062 -8.880 -13.112 1.00 94.44 94 ALA A O 1
ATOM 773 N N . LEU A 1 95 ? 11.773 -9.670 -11.139 1.00 94.62 95 LEU A N 1
ATOM 774 C CA . LEU A 1 95 ? 11.671 -8.390 -10.430 1.00 94.62 95 LEU A CA 1
ATOM 775 C C . LEU A 1 95 ? 12.483 -7.298 -11.140 1.00 94.62 95 LEU A C 1
ATOM 777 O O . LEU A 1 95 ? 11.941 -6.270 -11.537 1.00 94.62 95 LEU A O 1
ATOM 781 N N . GLU A 1 96 ? 13.772 -7.549 -11.368 1.00 96.00 96 GLU A N 1
ATOM 782 C CA . GLU A 1 96 ? 14.695 -6.589 -11.972 1.00 96.00 96 GLU A CA 1
ATOM 783 C C . GLU A 1 96 ? 14.271 -6.169 -13.386 1.00 96.00 96 GLU A C 1
ATOM 785 O O . GLU A 1 96 ? 14.409 -5.002 -13.759 1.00 96.00 96 GLU A O 1
ATOM 790 N N . THR A 1 97 ? 13.720 -7.098 -14.171 1.00 97.69 97 THR A N 1
ATOM 791 C CA . THR A 1 97 ? 13.284 -6.819 -15.545 1.00 97.69 97 THR A CA 1
ATOM 792 C C . THR A 1 97 ? 11.998 -6.005 -15.552 1.00 97.69 97 THR A C 1
ATOM 794 O O . THR A 1 97 ? 11.905 -5.033 -16.296 1.00 97.69 97 THR A O 1
ATOM 797 N N . ARG A 1 98 ? 11.051 -6.292 -14.652 1.00 97.69 98 ARG A N 1
ATOM 798 C CA . ARG A 1 98 ? 9.834 -5.482 -14.491 1.00 97.69 98 ARG A CA 1
ATOM 799 C C . ARG A 1 98 ? 10.117 -4.076 -13.971 1.00 97.69 98 ARG A C 1
ATOM 801 O O . ARG A 1 98 ? 9.467 -3.129 -14.410 1.00 97.69 98 ARG A O 1
ATOM 808 N N . LEU A 1 99 ? 11.106 -3.911 -13.093 1.00 97.94 99 LEU A N 1
ATOM 809 C CA . LEU A 1 99 ? 11.559 -2.586 -12.658 1.00 97.94 99 LEU A CA 1
ATOM 810 C C . LEU A 1 99 ? 12.195 -1.798 -13.813 1.00 97.94 99 LEU A C 1
ATOM 812 O O . LEU A 1 99 ? 11.939 -0.601 -13.951 1.00 97.94 99 LEU A O 1
ATOM 816 N N . LEU A 1 100 ? 12.977 -2.454 -14.678 1.00 98.50 100 LEU A N 1
ATOM 817 C CA . LEU A 1 100 ? 13.494 -1.831 -15.901 1.00 98.50 100 LEU A CA 1
ATOM 818 C C . LEU A 1 100 ? 12.376 -1.488 -16.894 1.00 98.50 100 LEU A C 1
ATOM 820 O O . LEU A 1 100 ? 12.400 -0.398 -17.460 1.00 98.50 100 LEU A O 1
ATOM 824 N N . ALA A 1 101 ? 11.374 -2.353 -17.060 1.00 98.69 101 ALA A N 1
ATOM 825 C CA . ALA A 1 101 ? 10.209 -2.070 -17.895 1.00 98.69 101 ALA A CA 1
ATOM 826 C C . ALA A 1 101 ? 9.460 -0.821 -17.396 1.00 98.69 101 ALA A C 1
ATOM 828 O O . ALA A 1 101 ? 9.242 0.118 -18.161 1.00 98.69 101 ALA A O 1
ATOM 829 N N . ALA A 1 102 ? 9.153 -0.749 -16.095 1.00 98.56 102 ALA A N 1
ATOM 830 C CA . ALA A 1 102 ? 8.520 0.423 -15.485 1.00 98.56 102 ALA A CA 1
ATOM 831 C C . ALA A 1 102 ? 9.371 1.698 -15.643 1.00 98.56 102 ALA A C 1
ATOM 833 O O . ALA A 1 102 ? 8.829 2.778 -15.886 1.00 98.56 102 ALA A O 1
ATOM 834 N N . TYR A 1 103 ? 10.700 1.579 -15.548 1.00 98.69 103 TYR A N 1
ATOM 835 C CA . TYR A 1 103 ? 11.616 2.687 -15.814 1.00 98.69 103 TYR A CA 1
ATOM 836 C C . TYR A 1 103 ? 11.519 3.194 -17.256 1.00 98.69 103 TYR A C 1
ATOM 838 O O . TYR A 1 103 ? 11.409 4.406 -17.456 1.00 98.69 103 TYR A O 1
ATOM 846 N N . LEU A 1 104 ? 11.539 2.292 -18.245 1.00 98.69 104 LEU A N 1
ATOM 847 C CA . LEU A 1 104 ? 11.439 2.646 -19.663 1.00 98.69 104 LEU A CA 1
ATOM 848 C C . LEU A 1 104 ? 10.117 3.341 -19.977 1.00 98.69 104 LEU A C 1
ATOM 850 O O . LEU A 1 104 ? 10.130 4.379 -20.631 1.00 98.69 104 LEU A O 1
ATOM 854 N N . LEU A 1 105 ? 8.999 2.841 -19.440 1.00 98.56 105 LEU A N 1
ATOM 855 C CA . LEU A 1 105 ? 7.702 3.510 -19.569 1.00 98.56 105 LEU A CA 1
ATOM 856 C C . LEU A 1 105 ? 7.753 4.962 -19.066 1.00 98.56 105 LEU A C 1
ATOM 858 O O . LEU A 1 105 ? 7.222 5.864 -19.707 1.00 98.56 105 LEU A O 1
ATOM 862 N N . GLY A 1 106 ? 8.496 5.212 -17.986 1.00 98.06 106 GLY A N 1
ATOM 863 C CA . GLY A 1 106 ? 8.711 6.545 -17.420 1.00 98.06 106 GLY A CA 1
ATOM 864 C C . GLY A 1 106 ? 9.533 7.505 -18.276 1.00 98.06 106 GLY A C 1
ATOM 865 O O . GLY A 1 106 ? 9.625 8.681 -17.925 1.00 98.06 106 GLY A O 1
ATOM 866 N N . ARG A 1 107 ? 10.147 7.024 -19.363 1.00 97.81 107 ARG A N 1
ATOM 867 C CA . ARG A 1 107 ? 10.917 7.816 -20.337 1.00 97.81 107 ARG A CA 1
ATOM 868 C C . ARG A 1 107 ? 10.115 8.174 -21.585 1.00 97.81 107 ARG A C 1
ATOM 870 O O . ARG A 1 107 ? 10.526 9.060 -22.334 1.00 97.81 107 ARG A O 1
ATOM 877 N N . ILE A 1 108 ? 8.974 7.529 -21.797 1.00 97.44 108 ILE A N 1
ATOM 878 C CA . ILE A 1 108 ? 8.147 7.707 -22.988 1.00 97.44 108 ILE A CA 1
ATOM 879 C C . ILE A 1 108 ? 7.331 9.010 -22.871 1.00 97.44 108 ILE A C 1
ATOM 881 O O . ILE A 1 108 ? 6.814 9.304 -21.789 1.00 97.44 108 ILE A O 1
ATOM 885 N N . PRO A 1 109 ? 7.211 9.812 -23.952 1.00 95.75 109 PRO A N 1
ATOM 886 C CA . PRO A 1 109 ? 6.366 11.001 -23.956 1.00 95.75 109 PRO A CA 1
ATOM 887 C C . PRO A 1 109 ? 4.899 10.636 -23.673 1.00 95.75 109 PRO A C 1
ATOM 889 O O . PRO A 1 109 ? 4.398 9.667 -24.246 1.00 95.75 109 PRO A O 1
ATOM 892 N N . PRO A 1 110 ? 4.167 11.416 -22.861 1.00 95.19 110 PRO A N 1
ATOM 893 C CA . PRO A 1 110 ? 2.766 11.128 -22.536 1.00 95.19 110 PRO A CA 1
ATOM 894 C C . PRO A 1 110 ? 1.813 11.168 -23.745 1.00 95.19 110 PRO A C 1
ATOM 896 O O . PRO A 1 110 ? 0.697 10.662 -23.652 1.00 95.19 110 PRO A O 1
ATOM 899 N N . GLN A 1 111 ? 2.243 11.740 -24.875 1.00 93.00 111 GLN A N 1
ATOM 900 C CA . GLN A 1 111 ? 1.497 11.765 -26.137 1.00 93.00 111 GLN A CA 1
ATOM 901 C C . GLN A 1 111 ? 1.505 10.417 -26.878 1.00 93.00 111 GLN A C 1
ATOM 903 O O . GLN A 1 111 ? 0.719 10.235 -27.803 1.00 93.00 111 GLN A O 1
ATOM 908 N N . GLU A 1 112 ? 2.378 9.475 -26.508 1.00 95.06 112 GLU A N 1
ATOM 909 C CA . GLU A 1 112 ? 2.358 8.120 -27.066 1.00 95.06 112 GLU A CA 1
ATOM 910 C C . GLU A 1 112 ? 1.126 7.367 -26.541 1.00 95.06 112 GLU A C 1
ATOM 912 O O . GLU A 1 112 ? 1.088 6.900 -25.401 1.00 95.06 112 GLU A O 1
ATOM 917 N N . GLU A 1 113 ? 0.110 7.238 -27.393 1.00 92.75 113 GLU A N 1
ATOM 918 C CA . GLU A 1 113 ? -1.212 6.691 -27.051 1.00 92.75 113 GLU A CA 1
ATOM 919 C C . GLU A 1 113 ? -1.151 5.271 -26.471 1.00 92.75 113 GLU A C 1
ATOM 921 O O . GLU A 1 113 ? -2.009 4.864 -25.685 1.00 92.75 113 GLU A O 1
ATOM 926 N N . ARG A 1 114 ? -0.109 4.510 -26.819 1.00 95.31 114 ARG A N 1
ATOM 927 C CA . ARG A 1 114 ? 0.108 3.135 -26.355 1.00 95.31 114 ARG A CA 1
ATOM 928 C C . ARG A 1 114 ? 0.616 3.028 -24.916 1.00 95.31 114 ARG A C 1
ATOM 930 O O . ARG A 1 114 ? 0.566 1.925 -24.363 1.00 95.31 114 ARG A O 1
ATOM 937 N N . LEU A 1 115 ? 1.096 4.124 -24.320 1.00 95.94 115 LEU A N 1
ATOM 938 C CA . LEU A 1 115 ? 1.697 4.149 -22.984 1.00 95.94 115 LEU A CA 1
ATOM 939 C C . LEU A 1 115 ? 0.671 3.865 -21.881 1.00 95.94 115 LEU A C 1
ATOM 941 O O . LEU A 1 115 ? 0.844 2.942 -21.084 1.00 95.94 115 LEU A O 1
ATOM 945 N N . LEU A 1 116 ? -0.408 4.651 -21.834 1.00 94.38 116 LEU A N 1
ATOM 946 C CA . LEU A 1 116 ? -1.379 4.580 -20.742 1.00 94.38 116 LEU A CA 1
ATOM 947 C C . LEU A 1 116 ? -2.094 3.216 -20.662 1.00 94.38 116 LEU A C 1
ATOM 949 O O . LEU A 1 116 ? -2.156 2.667 -19.561 1.00 94.38 116 LEU A O 1
ATOM 953 N N . PRO A 1 117 ? -2.541 2.599 -21.779 1.00 95.25 117 PRO A N 1
ATOM 954 C CA . PRO A 1 117 ? -3.119 1.256 -21.744 1.00 95.25 117 PRO A CA 1
ATOM 955 C C . PRO A 1 117 ? -2.197 0.200 -21.118 1.00 95.25 117 PRO A C 1
ATOM 957 O O . PRO A 1 117 ? -2.675 -0.660 -20.380 1.00 95.25 117 PRO A O 1
ATOM 960 N N . ARG A 1 118 ? -0.879 0.278 -21.364 1.00 96.31 118 ARG A N 1
ATOM 961 C CA . ARG A 1 118 ? 0.110 -0.644 -20.777 1.00 96.31 118 ARG A CA 1
ATOM 962 C C . ARG A 1 118 ? 0.245 -0.442 -19.279 1.00 96.31 118 ARG A C 1
ATOM 964 O O . ARG A 1 118 ? 0.112 -1.410 -18.539 1.00 96.31 118 ARG A O 1
ATOM 971 N N . ILE A 1 119 ? 0.421 0.803 -18.830 1.00 96.38 119 ILE A N 1
ATOM 972 C CA . ILE A 1 119 ? 0.500 1.120 -17.397 1.00 96.38 119 ILE A CA 1
ATOM 973 C C . ILE A 1 119 ? -0.755 0.611 -16.683 1.00 96.38 119 ILE A C 1
ATOM 975 O O . ILE A 1 119 ? -0.645 -0.120 -15.703 1.00 96.38 119 ILE A O 1
ATOM 979 N N . THR A 1 120 ? -1.947 0.920 -17.203 1.00 93.94 120 THR A N 1
ATOM 980 C CA . THR A 1 120 ? -3.213 0.481 -16.601 1.00 93.94 120 THR A CA 1
ATOM 981 C C . THR A 1 120 ? -3.324 -1.042 -16.538 1.00 93.94 120 THR A C 1
ATOM 983 O O . THR A 1 120 ? -3.637 -1.581 -15.475 1.00 93.94 120 THR A O 1
ATOM 986 N N . ALA A 1 121 ? -3.039 -1.750 -17.636 1.00 95.62 121 ALA A N 1
ATOM 987 C CA . ALA A 1 121 ? -3.107 -3.210 -17.667 1.00 95.62 121 ALA A CA 1
ATOM 988 C C . ALA A 1 121 ? -2.107 -3.849 -16.689 1.00 95.62 121 ALA A C 1
ATOM 990 O O . ALA A 1 121 ? -2.464 -4.742 -15.919 1.00 95.62 121 ALA A O 1
ATOM 991 N N . TRP A 1 122 ? -0.865 -3.366 -16.672 1.00 96.94 122 TRP A N 1
ATOM 992 C CA . TRP A 1 122 ? 0.195 -3.898 -15.820 1.00 96.94 122 TRP A CA 1
ATOM 993 C C . TRP A 1 122 ? -0.068 -3.632 -14.338 1.00 96.94 122 TRP A C 1
ATOM 995 O O . TRP A 1 122 ? 0.091 -4.540 -13.523 1.00 96.94 122 TRP A O 1
ATOM 1005 N N . THR A 1 123 ? -0.561 -2.441 -13.981 1.00 95.00 123 THR A N 1
ATOM 1006 C CA . THR A 1 123 ? -0.963 -2.111 -12.605 1.00 95.00 123 THR A CA 1
ATOM 1007 C C . THR A 1 123 ? -2.122 -2.984 -12.112 1.00 95.00 123 THR A C 1
ATOM 1009 O O . THR A 1 123 ? -2.167 -3.308 -10.929 1.00 95.00 123 THR A O 1
ATOM 1012 N N . GLN A 1 124 ? -3.043 -3.400 -12.988 1.00 91.00 124 GLN A N 1
ATOM 1013 C CA . GLN A 1 124 ? -4.148 -4.296 -12.618 1.00 91.00 124 GLN A CA 1
ATOM 1014 C C . GLN A 1 124 ? -3.708 -5.755 -12.421 1.00 91.00 124 GLN A C 1
ATOM 1016 O O . GLN A 1 124 ? -4.302 -6.473 -11.618 1.00 91.00 124 GLN A O 1
ATOM 1021 N N . GLN A 1 125 ? -2.693 -6.209 -13.159 1.00 90.75 125 GLN A N 1
ATOM 1022 C CA . GLN A 1 125 ? -2.228 -7.600 -13.123 1.00 90.75 125 GLN A CA 1
ATOM 1023 C C . GLN A 1 125 ? -1.187 -7.857 -12.028 1.00 90.75 125 GLN A C 1
ATOM 1025 O O . GLN A 1 125 ? -1.102 -8.969 -11.497 1.00 90.75 125 GLN A O 1
ATOM 1030 N N . ILE A 1 126 ? -0.369 -6.855 -11.701 1.00 92.00 126 ILE A N 1
ATOM 1031 C CA . ILE A 1 126 ? 0.751 -7.020 -10.780 1.00 92.00 126 ILE A CA 1
ATOM 1032 C C . ILE A 1 126 ? 0.297 -7.025 -9.319 1.00 92.00 126 ILE A C 1
ATOM 1034 O O . ILE A 1 126 ? -0.475 -6.179 -8.876 1.00 92.00 126 ILE A O 1
ATOM 1038 N N . ARG A 1 127 ? 0.821 -7.978 -8.546 1.00 87.94 127 ARG A N 1
ATOM 1039 C CA . ARG A 1 127 ? 0.608 -8.059 -7.089 1.00 87.94 127 ARG A CA 1
ATOM 1040 C C . ARG A 1 127 ? 1.847 -7.691 -6.282 1.00 87.94 127 ARG A C 1
ATOM 1042 O O . ARG A 1 127 ? 1.739 -7.409 -5.097 1.00 87.94 127 ARG A O 1
ATOM 1049 N N . ASP A 1 128 ? 3.010 -7.716 -6.928 1.00 91.88 128 ASP A N 1
ATOM 1050 C CA . ASP A 1 128 ? 4.275 -7.375 -6.296 1.00 91.88 128 ASP A CA 1
ATOM 1051 C C . ASP A 1 128 ? 4.290 -5.887 -5.897 1.00 91.88 128 ASP A C 1
ATOM 1053 O O . ASP A 1 128 ? 4.070 -5.032 -6.764 1.00 91.88 128 ASP A O 1
ATOM 1057 N N . PRO A 1 129 ? 4.510 -5.561 -4.611 1.00 89.62 129 PRO A N 1
ATOM 1058 C CA . PRO A 1 129 ? 4.381 -4.193 -4.121 1.00 89.62 129 PRO A CA 1
ATOM 1059 C C . PRO A 1 129 ? 5.454 -3.257 -4.686 1.00 89.62 129 PRO A C 1
ATOM 1061 O O . PRO A 1 129 ? 5.157 -2.087 -4.926 1.00 89.62 129 PRO A O 1
ATOM 1064 N N . GLU A 1 130 ? 6.667 -3.755 -4.940 1.00 92.19 130 GLU A N 1
ATOM 1065 C CA . GLU A 1 130 ? 7.778 -2.952 -5.455 1.00 92.19 130 GLU A CA 1
ATOM 1066 C C . GLU A 1 130 ? 7.556 -2.605 -6.929 1.00 92.19 130 GLU A C 1
ATOM 1068 O O . GLU A 1 130 ? 7.640 -1.439 -7.322 1.00 92.19 130 GLU A O 1
ATOM 1073 N N . VAL A 1 131 ? 7.162 -3.591 -7.742 1.00 95.88 131 VAL A N 1
ATOM 1074 C CA . VAL A 1 131 ? 6.818 -3.346 -9.151 1.00 95.88 131 VAL A CA 1
ATOM 1075 C C . VAL A 1 131 ? 5.580 -2.45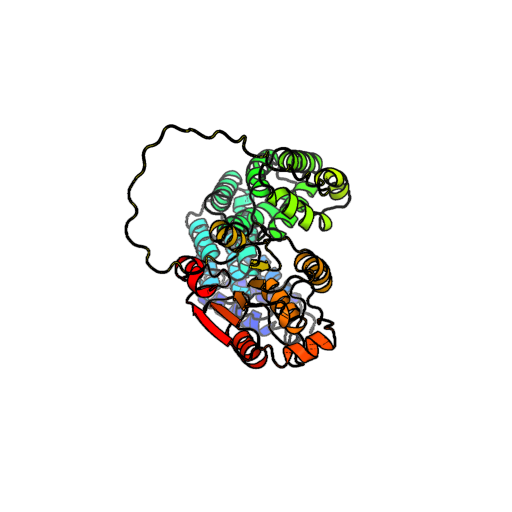4 -9.267 1.00 95.88 131 VAL A C 1
ATOM 1077 O O . VAL A 1 131 ? 5.568 -1.531 -10.083 1.00 95.88 131 VAL A O 1
ATOM 1080 N N . ARG A 1 132 ? 4.547 -2.676 -8.439 1.00 95.75 132 ARG A N 1
ATOM 1081 C CA . ARG A 1 132 ? 3.354 -1.812 -8.407 1.00 95.75 132 ARG A CA 1
ATOM 1082 C C . ARG A 1 132 ? 3.738 -0.362 -8.104 1.00 95.75 132 ARG A C 1
ATOM 1084 O O . ARG A 1 132 ? 3.313 0.537 -8.829 1.00 95.75 132 ARG A O 1
ATOM 1091 N N . ALA A 1 133 ? 4.584 -0.144 -7.096 1.00 95.31 133 ALA A N 1
ATOM 1092 C CA . ALA A 1 133 ? 5.089 1.180 -6.758 1.00 95.31 133 ALA A CA 1
ATOM 1093 C C . ALA A 1 133 ? 5.874 1.800 -7.921 1.00 95.31 133 ALA A C 1
ATOM 1095 O O . ALA A 1 133 ? 5.644 2.961 -8.259 1.00 95.31 133 ALA A O 1
ATOM 1096 N N . ALA A 1 134 ? 6.747 1.038 -8.586 1.00 97.56 134 ALA A N 1
ATOM 1097 C CA . ALA A 1 134 ? 7.504 1.513 -9.743 1.00 97.56 134 ALA A CA 1
ATOM 1098 C C . ALA A 1 134 ? 6.591 1.933 -10.910 1.00 97.56 134 ALA A C 1
ATOM 1100 O O . ALA A 1 134 ? 6.835 2.968 -11.534 1.00 97.56 134 ALA A O 1
ATOM 1101 N N . LEU A 1 135 ? 5.504 1.203 -11.174 1.00 98.31 135 LEU A N 1
ATOM 1102 C CA . LEU A 1 135 ? 4.507 1.611 -12.168 1.00 98.31 135 LEU A CA 1
ATOM 1103 C C . LEU A 1 135 ? 3.802 2.909 -11.759 1.00 98.31 135 LEU A C 1
ATOM 1105 O O . LEU A 1 135 ? 3.700 3.833 -12.557 1.00 98.31 135 LEU A O 1
ATOM 1109 N N . LEU A 1 136 ? 3.368 3.041 -10.512 1.00 97.88 136 LEU A N 1
ATOM 1110 C CA . LEU A 1 136 ? 2.614 4.222 -10.071 1.00 97.88 136 LEU A CA 1
ATOM 1111 C C . LEU A 1 136 ? 3.479 5.474 -9.879 1.00 97.88 136 LEU A C 1
ATOM 1113 O O . LEU A 1 136 ? 2.972 6.594 -9.873 1.00 97.88 136 LEU A O 1
ATOM 1117 N N . THR A 1 137 ? 4.792 5.309 -9.742 1.00 97.19 137 THR A N 1
ATOM 1118 C CA . THR A 1 137 ? 5.715 6.420 -9.486 1.00 97.19 137 THR A CA 1
ATOM 1119 C C . THR A 1 137 ? 6.627 6.678 -10.677 1.00 97.19 137 THR A C 1
ATOM 1121 O O . THR A 1 137 ? 6.520 7.719 -11.331 1.00 97.19 137 THR A O 1
ATOM 1124 N N . THR A 1 138 ? 7.488 5.710 -10.986 1.00 97.69 138 THR A N 1
ATOM 1125 C CA . THR A 1 138 ? 8.566 5.824 -11.967 1.00 97.69 138 THR A CA 1
ATOM 1126 C C . THR A 1 138 ? 8.005 5.868 -13.384 1.00 97.69 138 THR A C 1
ATOM 1128 O O . THR A 1 138 ? 8.392 6.754 -14.149 1.00 97.69 138 THR A O 1
ATOM 1131 N N . SER A 1 139 ? 7.045 4.998 -13.718 1.00 98.19 139 SER A N 1
ATOM 1132 C CA . SER A 1 139 ? 6.477 4.940 -15.075 1.00 98.19 139 SER A CA 1
ATOM 1133 C C . SER A 1 139 ? 5.660 6.180 -15.462 1.00 98.19 139 SER A C 1
ATOM 1135 O O . SER A 1 139 ? 5.505 6.488 -16.639 1.00 98.19 139 SER A O 1
ATOM 1137 N N . LEU A 1 140 ? 5.202 6.952 -14.472 1.00 97.81 140 LEU A N 1
ATOM 1138 C CA . LEU A 1 140 ? 4.421 8.176 -14.671 1.00 97.81 140 LEU A CA 1
ATOM 1139 C C . LEU A 1 140 ? 5.268 9.457 -14.593 1.00 97.81 140 LEU A C 1
ATOM 1141 O O . LEU A 1 140 ? 4.715 10.555 -14.596 1.00 97.81 140 LEU A O 1
ATOM 1145 N N . THR A 1 141 ? 6.603 9.352 -14.528 1.00 96.94 141 THR A N 1
ATOM 1146 C CA . THR A 1 141 ? 7.504 10.502 -14.306 1.00 96.94 141 THR A CA 1
ATOM 1147 C C . THR A 1 141 ? 7.294 11.630 -15.317 1.00 96.94 141 THR A C 1
ATOM 1149 O O . THR A 1 141 ? 7.085 12.773 -14.913 1.00 96.94 141 THR A O 1
ATOM 1152 N N . ARG A 1 142 ? 7.334 11.332 -16.622 1.00 96.62 142 ARG A N 1
ATOM 1153 C CA . ARG A 1 142 ? 7.150 12.354 -17.665 1.00 96.62 142 ARG A CA 1
ATOM 1154 C C . ARG A 1 142 ? 5.723 12.875 -17.721 1.00 96.62 142 ARG A C 1
ATOM 1156 O O . ARG A 1 142 ? 5.539 14.083 -17.747 1.00 96.62 142 ARG A O 1
ATOM 1163 N N . MET A 1 143 ? 4.719 11.999 -17.637 1.00 96.62 143 MET A N 1
ATOM 1164 C CA . MET A 1 143 ? 3.308 12.411 -17.620 1.00 96.62 143 MET A CA 1
ATOM 1165 C C . MET A 1 143 ? 3.010 13.402 -16.487 1.00 96.62 143 MET A C 1
ATOM 1167 O O . MET A 1 143 ? 2.326 14.398 -16.703 1.00 96.62 143 MET A O 1
ATOM 1171 N N . ARG A 1 144 ? 3.569 13.163 -15.295 1.00 96.12 144 ARG A N 1
ATOM 1172 C CA . ARG A 1 144 ? 3.447 14.047 -14.129 1.00 96.12 144 ARG A CA 1
ATOM 1173 C C . ARG A 1 144 ? 4.020 15.446 -14.384 1.00 96.12 144 ARG A C 1
ATOM 1175 O O . ARG A 1 144 ? 3.428 16.415 -13.927 1.00 96.12 144 ARG A O 1
ATOM 1182 N N . LYS A 1 145 ? 5.147 15.543 -15.101 1.00 94.75 145 LYS A N 1
ATOM 1183 C CA . LYS A 1 145 ? 5.865 16.804 -15.360 1.00 94.75 145 LYS A CA 1
ATOM 1184 C C . LYS A 1 145 ? 5.365 17.554 -16.595 1.00 94.75 145 LYS A C 1
ATOM 1186 O O . LYS A 1 145 ? 5.211 18.766 -16.558 1.00 94.75 145 LYS A O 1
ATOM 1191 N N . GLU A 1 146 ? 5.124 16.844 -17.690 1.00 95.56 146 GLU A N 1
ATOM 1192 C CA . GLU A 1 146 ? 4.813 17.431 -19.000 1.00 95.56 146 GLU A CA 1
ATOM 1193 C C . GLU A 1 146 ? 3.309 17.615 -19.218 1.00 95.56 146 GLU A C 1
ATOM 1195 O O . GLU A 1 146 ? 2.888 18.518 -19.937 1.00 95.56 146 GLU A O 1
ATOM 1200 N N . THR A 1 147 ? 2.485 16.771 -18.594 1.00 95.50 147 THR A N 1
ATOM 1201 C CA . THR A 1 147 ? 1.024 16.769 -18.751 1.00 95.50 147 THR A CA 1
ATOM 1202 C C . THR A 1 147 ? 0.323 16.601 -17.393 1.00 95.50 147 THR A C 1
ATOM 1204 O O . THR A 1 147 ? -0.450 15.653 -17.212 1.00 95.50 147 THR A O 1
ATOM 1207 N N . PRO A 1 148 ? 0.553 17.498 -16.411 1.00 94.69 148 PRO A N 1
ATOM 1208 C CA . PRO A 1 148 ? 0.049 17.343 -15.042 1.00 94.69 148 PRO A CA 1
ATOM 1209 C C . PRO A 1 148 ? -1.478 17.210 -14.971 1.00 94.69 148 PRO A C 1
ATOM 1211 O O . PRO A 1 148 ? -1.992 16.442 -14.166 1.00 94.69 148 PRO A O 1
ATOM 1214 N N . ASN A 1 149 ? -2.219 17.874 -15.864 1.00 93.88 149 ASN A N 1
ATOM 1215 C CA . ASN A 1 149 ? -3.680 17.745 -15.927 1.00 93.88 149 ASN A CA 1
ATOM 1216 C C . ASN A 1 149 ? -4.130 16.335 -16.348 1.00 93.88 149 ASN A C 1
ATOM 1218 O O . ASN A 1 149 ? -5.082 15.800 -15.784 1.00 93.88 149 ASN A O 1
ATOM 1222 N N . GLN A 1 150 ? -3.432 15.715 -17.305 1.00 94.44 150 GLN A N 1
ATOM 1223 C CA . GLN A 1 150 ? -3.699 14.334 -17.723 1.00 94.44 150 GLN A CA 1
ATOM 1224 C C . GLN A 1 150 ? -3.342 13.350 -16.603 1.00 94.44 150 GLN A C 1
ATOM 1226 O O . GLN A 1 150 ? -4.094 12.416 -16.333 1.00 94.44 150 GLN A O 1
ATOM 1231 N N . PHE A 1 151 ? -2.229 13.597 -15.906 1.00 96.88 151 PHE A N 1
ATOM 1232 C CA . PHE A 1 151 ? -1.840 12.826 -14.729 1.00 96.88 151 PHE A CA 1
ATOM 1233 C C . PHE A 1 151 ? -2.902 12.907 -13.618 1.00 96.88 151 PHE A C 1
ATOM 1235 O O . PHE A 1 151 ? -3.325 11.881 -13.092 1.00 96.88 151 PHE A O 1
ATOM 1242 N N . LEU A 1 152 ? -3.397 14.106 -13.298 1.00 96.00 152 LEU A N 1
ATOM 1243 C CA . LEU A 1 152 ? -4.449 14.289 -12.294 1.00 96.00 152 LEU A CA 1
ATOM 1244 C C . LEU A 1 152 ? -5.780 13.649 -12.708 1.00 96.00 152 LEU A C 1
ATOM 1246 O O . LEU A 1 152 ? -6.493 13.144 -11.845 1.00 96.00 152 LEU A O 1
ATOM 1250 N N . ALA A 1 153 ? -6.110 13.614 -14.002 1.00 95.25 153 ALA A N 1
ATOM 1251 C CA . ALA A 1 153 ? -7.275 12.879 -14.493 1.00 95.25 153 ALA A CA 1
ATOM 1252 C C . ALA A 1 153 ? -7.142 11.365 -14.241 1.00 95.25 153 ALA A C 1
ATOM 1254 O O . ALA A 1 153 ? -8.071 10.745 -13.731 1.00 95.25 153 ALA A O 1
ATOM 1255 N N . LEU A 1 154 ? -5.965 10.783 -14.504 1.00 95.62 154 LEU A N 1
ATOM 1256 C CA . LEU A 1 154 ? -5.680 9.381 -14.176 1.00 95.62 154 LEU A CA 1
ATOM 1257 C C . LEU A 1 154 ? -5.786 9.112 -12.666 1.00 95.62 154 LEU A C 1
ATOM 1259 O O . LEU A 1 154 ? -6.362 8.110 -12.246 1.00 95.62 154 LEU A O 1
ATOM 1263 N N . VAL A 1 155 ? -5.253 10.007 -11.836 1.00 97.25 155 VAL A N 1
ATOM 1264 C CA . VAL A 1 155 ? -5.360 9.876 -10.378 1.00 97.25 155 VAL A CA 1
ATOM 1265 C C . VAL A 1 155 ? -6.819 9.956 -9.920 1.00 97.25 155 VAL A C 1
ATOM 1267 O O . VAL A 1 155 ? -7.222 9.156 -9.079 1.00 97.25 155 VAL A O 1
ATOM 1270 N N . ARG A 1 156 ? -7.631 10.860 -10.485 1.00 96.50 156 ARG A N 1
ATOM 1271 C CA . ARG A 1 156 ? -9.076 10.941 -10.196 1.00 96.50 156 ARG A CA 1
ATOM 1272 C C . ARG A 1 156 ? -9.794 9.626 -10.499 1.00 96.50 156 ARG A C 1
ATOM 1274 O O . ARG A 1 156 ? -10.628 9.207 -9.705 1.00 96.50 156 ARG A O 1
ATOM 1281 N N . GLU A 1 157 ? -9.429 8.941 -11.581 1.00 94.75 157 GLU A N 1
ATOM 1282 C CA . GLU A 1 157 ? -9.965 7.607 -11.889 1.00 94.75 157 GLU A CA 1
ATOM 1283 C C . GLU A 1 157 ? -9.58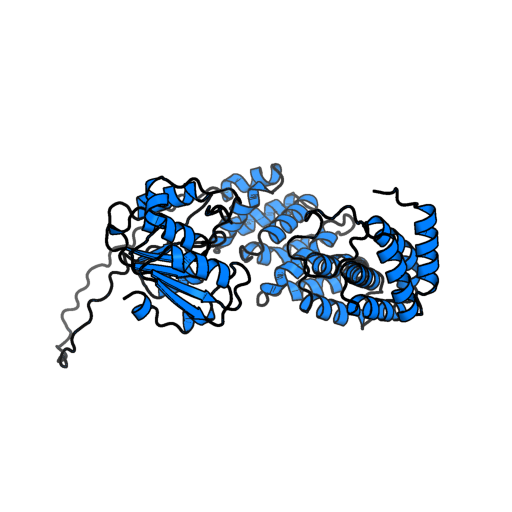4 6.558 -10.834 1.00 94.75 157 GLU A C 1
ATOM 1285 O O . GLU A 1 157 ? -10.411 5.718 -10.468 1.00 94.75 157 GLU A O 1
ATOM 1290 N N . TYR A 1 158 ? -8.352 6.605 -10.310 1.00 95.75 158 TYR A N 1
ATOM 1291 C CA . TYR A 1 158 ? -7.930 5.720 -9.220 1.00 95.75 158 TYR A CA 1
ATOM 1292 C C . TYR A 1 158 ? -8.618 6.038 -7.891 1.00 95.75 158 TYR A C 1
ATOM 1294 O O . TYR A 1 158 ? -8.923 5.110 -7.142 1.00 95.75 158 TYR A O 1
ATOM 1302 N N . LEU A 1 159 ? -8.868 7.316 -7.608 1.00 95.75 159 LEU A N 1
ATOM 1303 C CA . LEU A 1 159 ? -9.509 7.812 -6.386 1.00 95.75 159 LEU A CA 1
ATOM 1304 C C . LEU A 1 159 ? -11.044 7.870 -6.484 1.00 95.75 159 LEU A C 1
ATOM 1306 O O . LEU A 1 159 ? -11.694 8.436 -5.611 1.00 95.75 159 LEU A O 1
ATOM 1310 N N . HIS A 1 160 ? -11.648 7.284 -7.521 1.00 93.94 160 HIS A N 1
ATOM 1311 C CA . HIS A 1 160 ? -13.099 7.318 -7.690 1.00 93.94 160 HIS A CA 1
ATOM 1312 C C . HIS A 1 160 ? -13.818 6.702 -6.468 1.00 93.94 160 HIS A C 1
ATOM 1314 O O . HIS A 1 160 ? -13.436 5.599 -6.052 1.00 93.94 160 HIS A O 1
ATOM 1320 N N . PRO A 1 161 ? -14.873 7.334 -5.907 1.00 86.88 161 PRO A N 1
ATOM 1321 C CA . PRO A 1 161 ? -15.514 6.879 -4.669 1.00 86.88 161 PRO A CA 1
ATOM 1322 C C . PRO A 1 161 ? -15.993 5.420 -4.696 1.00 86.88 161 PRO A C 1
ATOM 1324 O O . PRO A 1 161 ? -15.796 4.660 -3.752 1.00 86.88 161 PRO A O 1
ATOM 1327 N N . GLU A 1 162 ? -16.543 4.985 -5.830 1.00 87.31 162 GLU A N 1
ATOM 1328 C CA . GLU A 1 162 ? -17.025 3.608 -6.025 1.00 87.31 162 GLU A CA 1
ATOM 1329 C C . GLU A 1 162 ? -15.901 2.566 -6.204 1.00 87.31 162 GLU A C 1
ATOM 1331 O O . GLU A 1 162 ? -16.162 1.365 -6.273 1.00 87.31 162 GLU A O 1
ATOM 1336 N N . ARG A 1 163 ? -14.636 2.999 -6.292 1.00 87.56 163 ARG A N 1
ATOM 1337 C CA . ARG A 1 163 ? -13.466 2.148 -6.563 1.00 87.56 163 ARG A CA 1
ATOM 1338 C C . ARG A 1 163 ? -12.438 2.212 -5.432 1.00 87.56 163 ARG A C 1
ATOM 1340 O O . ARG A 1 163 ? -11.240 2.291 -5.675 1.00 87.56 163 ARG A O 1
ATOM 1347 N N . SER A 1 164 ? -12.882 2.081 -4.184 1.00 86.75 164 SER A N 1
ATOM 1348 C CA . SER A 1 164 ? -12.003 2.133 -2.997 1.00 86.75 164 SER A CA 1
ATOM 1349 C C . SER A 1 164 ? -10.789 1.192 -3.032 1.00 86.75 164 SER A C 1
ATOM 1351 O O . SER A 1 164 ? -9.754 1.481 -2.436 1.00 86.75 164 SER A O 1
ATOM 1353 N N . ARG A 1 165 ? -10.855 0.091 -3.795 1.00 87.81 165 ARG A N 1
ATOM 1354 C CA . ARG A 1 165 ? -9.721 -0.827 -4.017 1.00 87.81 165 ARG A CA 1
ATOM 1355 C C . ARG A 1 165 ? -8.541 -0.187 -4.755 1.00 87.81 165 ARG A C 1
ATOM 1357 O O . ARG A 1 165 ? -7.415 -0.636 -4.570 1.00 87.81 165 ARG A O 1
ATOM 1364 N N . THR A 1 166 ? -8.775 0.824 -5.592 1.00 92.06 166 THR A N 1
ATOM 1365 C CA . THR A 1 166 ? -7.721 1.515 -6.352 1.00 92.06 166 THR A CA 1
ATOM 1366 C C . THR A 1 166 ? -7.211 2.771 -5.659 1.00 92.06 166 THR A C 1
ATOM 1368 O O . THR A 1 166 ? -6.271 3.383 -6.158 1.00 92.06 166 THR A O 1
ATOM 1371 N N . TRP A 1 167 ? -7.748 3.142 -4.494 1.00 95.19 167 TRP A N 1
ATOM 1372 C CA . TRP A 1 167 ? -7.336 4.369 -3.810 1.00 95.19 167 TRP A CA 1
ATOM 1373 C C . TRP A 1 167 ? -5.856 4.364 -3.423 1.00 95.19 167 TRP A C 1
ATOM 1375 O O . TRP A 1 167 ? -5.183 5.368 -3.629 1.00 95.19 167 TRP A O 1
ATOM 1385 N N . SER A 1 168 ? -5.315 3.218 -2.988 1.00 94.31 168 SER A N 1
ATOM 1386 C CA . SER A 1 168 ? -3.867 3.055 -2.759 1.00 94.31 168 SER A CA 1
ATOM 1387 C C . SER A 1 168 ? -3.051 3.429 -4.002 1.00 94.31 168 SER A C 1
ATOM 1389 O O . SER A 1 168 ? -2.018 4.081 -3.893 1.00 94.31 168 SER A O 1
ATOM 1391 N N . ASN A 1 169 ? -3.535 3.088 -5.205 1.00 95.75 169 ASN A N 1
ATOM 1392 C CA . ASN A 1 169 ? -2.845 3.443 -6.444 1.00 95.75 169 ASN A CA 1
ATOM 1393 C C . ASN A 1 169 ? -2.831 4.957 -6.668 1.00 95.75 169 ASN A C 1
ATOM 1395 O O . ASN A 1 169 ? -1.796 5.514 -7.028 1.00 95.75 169 ASN A O 1
ATOM 1399 N N . GLY A 1 170 ? -3.968 5.619 -6.439 1.00 96.94 170 GLY A N 1
ATOM 1400 C CA . GLY A 1 170 ? -4.086 7.070 -6.565 1.00 96.94 170 GLY A CA 1
ATOM 1401 C C . GLY A 1 170 ? -3.202 7.810 -5.562 1.00 96.94 170 GLY A C 1
ATOM 1402 O O . GLY A 1 170 ? -2.455 8.704 -5.953 1.00 96.94 170 GLY A O 1
ATOM 1403 N N . ILE A 1 171 ? -3.222 7.385 -4.296 1.00 97.25 171 ILE A N 1
ATOM 1404 C CA . ILE A 1 171 ? -2.396 7.963 -3.230 1.00 97.25 171 ILE A CA 1
ATOM 1405 C C . ILE A 1 171 ? -0.907 7.796 -3.554 1.00 97.25 171 ILE A C 1
ATOM 1407 O O . ILE A 1 171 ? -0.165 8.778 -3.599 1.00 97.25 171 ILE A O 1
ATOM 1411 N N . GLN A 1 172 ? -0.471 6.571 -3.856 1.00 96.44 172 GLN A N 1
ATOM 1412 C CA . GLN A 1 172 ? 0.930 6.287 -4.157 1.00 96.44 172 GLN A CA 1
ATOM 1413 C C . GLN A 1 172 ? 1.417 7.027 -5.410 1.00 96.44 172 GLN A C 1
ATOM 1415 O O . GLN A 1 172 ? 2.549 7.514 -5.443 1.00 96.44 172 GLN A O 1
ATOM 1420 N N . ALA A 1 173 ? 0.564 7.158 -6.431 1.00 97.75 173 ALA A N 1
ATOM 1421 C CA . ALA A 1 173 ? 0.886 7.943 -7.612 1.00 97.75 173 ALA A CA 1
ATOM 1422 C C . ALA A 1 173 ? 1.065 9.429 -7.278 1.00 97.75 173 ALA A C 1
ATOM 1424 O O . ALA A 1 173 ? 1.987 10.045 -7.812 1.00 97.75 173 ALA A O 1
ATOM 1425 N N . LEU A 1 174 ? 0.247 10.005 -6.390 1.00 97.31 174 LEU A N 1
ATOM 1426 C CA . LEU A 1 174 ? 0.306 11.424 -6.018 1.00 97.31 174 LEU A CA 1
ATOM 1427 C C . LEU A 1 174 ? 1.561 11.820 -5.238 1.00 97.31 174 LEU A C 1
ATOM 1429 O O . LEU A 1 174 ? 2.051 12.930 -5.443 1.00 97.31 174 LEU A O 1
ATOM 1433 N N . ILE A 1 175 ? 2.106 10.943 -4.388 1.00 97.38 175 ILE A N 1
ATOM 1434 C CA . ILE A 1 175 ? 3.205 11.285 -3.464 1.00 97.38 175 ILE A CA 1
ATOM 1435 C C . ILE A 1 175 ? 4.370 12.022 -4.157 1.00 97.38 175 ILE A C 1
ATOM 1437 O O . ILE A 1 175 ? 4.709 13.118 -3.708 1.00 97.38 175 ILE A O 1
ATOM 1441 N N . PRO A 1 176 ? 4.956 11.535 -5.275 1.00 97.56 176 PRO A N 1
ATOM 1442 C CA . PRO A 1 176 ? 6.059 12.255 -5.910 1.00 97.56 176 PRO A CA 1
ATOM 1443 C C . PRO A 1 176 ? 5.665 13.584 -6.574 1.00 97.56 176 PRO A C 1
ATOM 1445 O O . PRO A 1 176 ? 6.554 14.362 -6.881 1.00 97.56 176 PRO A O 1
ATOM 1448 N N . MET A 1 177 ? 4.375 13.846 -6.835 1.00 96.94 177 MET A N 1
ATOM 1449 C CA . MET A 1 177 ? 3.913 15.157 -7.322 1.00 96.94 177 MET A CA 1
ATOM 1450 C C . MET A 1 177 ? 3.821 16.159 -6.170 1.00 96.94 177 MET A C 1
ATOM 1452 O O . MET A 1 177 ? 4.227 17.299 -6.328 1.00 96.94 177 MET A O 1
ATOM 1456 N N . ILE A 1 178 ? 3.333 15.721 -5.006 1.00 96.75 178 ILE A N 1
ATOM 1457 C CA . ILE A 1 178 ? 3.233 16.556 -3.798 1.00 96.75 178 ILE A CA 1
ATOM 1458 C C . ILE A 1 178 ? 4.624 16.890 -3.251 1.00 96.75 178 ILE A C 1
ATOM 1460 O O . ILE A 1 178 ? 4.856 17.987 -2.756 1.00 96.75 178 ILE A O 1
ATOM 1464 N N . ALA A 1 179 ? 5.552 15.936 -3.331 1.00 95.06 179 ALA A N 1
ATOM 1465 C CA . ALA A 1 179 ? 6.929 16.119 -2.890 1.00 95.06 179 ALA A CA 1
ATOM 1466 C C . ALA A 1 179 ? 7.776 16.992 -3.839 1.00 95.06 179 ALA A C 1
ATOM 1468 O O . ALA A 1 179 ? 8.903 17.335 -3.481 1.00 95.06 179 ALA A O 1
ATOM 1469 N N . ASP A 1 180 ? 7.277 17.311 -5.039 1.00 93.50 180 ASP A N 1
ATOM 1470 C CA . ASP A 1 180 ? 7.980 18.147 -6.011 1.00 93.50 180 ASP A CA 1
ATOM 1471 C C . ASP A 1 180 ? 7.820 19.628 -5.640 1.00 93.50 180 ASP A C 1
ATOM 1473 O O . ASP A 1 180 ? 6.711 20.159 -5.635 1.00 93.50 180 ASP A O 1
ATOM 1477 N N . SER A 1 181 ? 8.931 20.303 -5.332 1.00 86.56 181 SER A N 1
ATOM 1478 C CA . SER A 1 181 ? 8.923 21.725 -4.967 1.00 86.56 181 SER A CA 1
ATOM 1479 C C . SER A 1 181 ? 8.500 22.642 -6.111 1.00 86.56 181 SER A C 1
ATOM 1481 O O . SER A 1 181 ? 8.113 23.778 -5.852 1.00 86.56 181 SER A O 1
ATOM 1483 N N . ASP A 1 182 ? 8.583 22.164 -7.355 1.00 88.50 182 ASP A N 1
ATOM 1484 C CA . ASP A 1 182 ? 8.229 22.940 -8.544 1.00 88.50 182 ASP A CA 1
ATOM 1485 C C . ASP A 1 182 ? 6.717 22.880 -8.844 1.00 88.50 182 ASP A C 1
ATOM 1487 O O . ASP A 1 182 ? 6.225 23.571 -9.738 1.00 88.50 182 ASP A O 1
ATOM 1491 N N . PHE A 1 183 ? 5.950 22.051 -8.122 1.00 88.12 183 PHE A N 1
ATOM 1492 C CA . PHE A 1 183 ? 4.506 21.950 -8.305 1.00 88.12 183 PHE A CA 1
ATOM 1493 C C . PHE A 1 183 ? 3.751 23.009 -7.486 1.00 88.12 183 PHE A C 1
ATOM 1495 O O . PHE A 1 183 ? 3.673 22.944 -6.262 1.00 88.12 183 PHE A O 1
ATOM 1502 N N . GLU A 1 184 ? 3.131 23.970 -8.174 1.00 84.56 184 GLU A N 1
ATOM 1503 C CA . GLU A 1 184 ? 2.504 25.131 -7.523 1.00 84.56 184 GLU A CA 1
ATOM 1504 C C . GLU A 1 184 ? 1.029 24.917 -7.123 1.00 84.56 184 GLU A C 1
ATOM 1506 O O . GLU A 1 184 ? 0.541 25.539 -6.179 1.00 84.56 184 GLU A O 1
ATOM 1511 N N . ASN A 1 185 ? 0.285 24.038 -7.809 1.00 88.56 185 ASN A N 1
ATOM 1512 C CA . ASN A 1 185 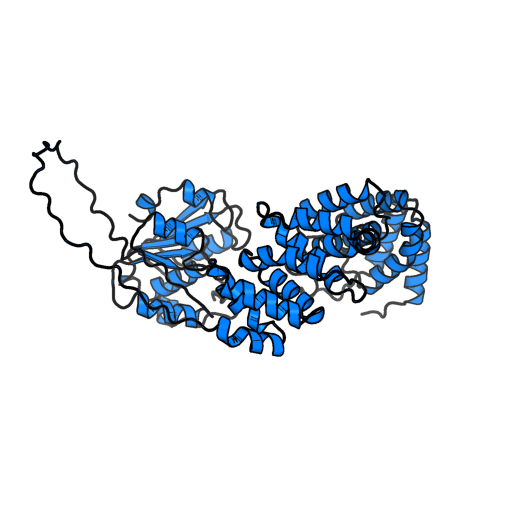? -1.174 23.920 -7.647 1.00 88.56 185 ASN A CA 1
ATOM 1513 C C . ASN A 1 185 ? -1.594 22.922 -6.551 1.00 88.56 185 ASN A C 1
ATOM 1515 O O . ASN A 1 185 ? -2.372 21.994 -6.790 1.00 88.56 185 ASN A O 1
ATOM 1519 N N . LEU A 1 186 ? -1.080 23.109 -5.336 1.00 90.69 186 LEU A N 1
ATOM 1520 C CA . LEU A 1 186 ? -1.452 22.293 -4.177 1.00 90.69 186 LEU A CA 1
ATOM 1521 C C . LEU A 1 186 ? -2.955 22.317 -3.827 1.00 90.69 186 LEU A C 1
ATOM 1523 O O . LEU A 1 186 ? -3.450 21.252 -3.456 1.00 90.69 186 LEU A O 1
ATOM 1527 N N . PRO A 1 187 ? -3.715 23.427 -3.972 1.00 90.31 187 PRO A N 1
ATOM 1528 C CA . PRO A 1 187 ? -5.151 23.431 -3.669 1.00 90.31 187 PRO A CA 1
ATOM 1529 C C . PRO A 1 187 ? -5.937 22.338 -4.405 1.00 90.31 187 PRO A C 1
ATOM 1531 O O . PRO A 1 187 ? -6.705 21.611 -3.787 1.00 90.31 187 PRO A O 1
ATOM 1534 N N . ALA A 1 188 ? -5.652 22.116 -5.694 1.00 89.94 188 ALA A N 1
ATOM 1535 C CA . ALA A 1 188 ? -6.306 21.058 -6.466 1.00 89.94 188 ALA A CA 1
ATOM 1536 C C . ALA A 1 188 ? -5.990 19.637 -5.962 1.00 89.94 188 ALA A C 1
ATOM 1538 O O . ALA A 1 188 ? -6.749 18.707 -6.242 1.00 89.94 188 ALA A O 1
ATOM 1539 N N . ILE A 1 189 ? -4.866 19.453 -5.259 1.00 95.62 189 ILE A N 1
ATOM 1540 C CA . ILE A 1 189 ? -4.526 18.188 -4.602 1.00 95.62 189 ILE A CA 1
ATOM 1541 C C . ILE A 1 189 ? -5.311 18.038 -3.306 1.00 95.62 189 ILE A C 1
ATOM 1543 O O . ILE A 1 189 ? -5.855 16.963 -3.079 1.00 95.62 189 ILE A O 1
ATOM 1547 N N . PHE A 1 190 ? -5.396 19.091 -2.487 1.00 94.38 190 PHE A N 1
ATOM 1548 C CA . PHE A 1 190 ? -6.199 19.079 -1.262 1.00 94.38 190 PHE A CA 1
ATOM 1549 C C . PHE A 1 190 ? -7.664 18.741 -1.573 1.00 94.38 190 PHE A C 1
ATOM 1551 O O . PHE A 1 190 ? -8.163 17.753 -1.040 1.00 94.38 190 PHE A O 1
ATOM 1558 N N . ASP A 1 191 ? -8.278 19.418 -2.550 1.00 91.62 191 ASP A N 1
ATOM 1559 C CA . ASP A 1 191 ? -9.647 19.128 -3.014 1.00 91.62 191 ASP A CA 1
ATOM 1560 C C . ASP A 1 191 ? -9.836 17.664 -3.454 1.00 91.62 191 ASP A C 1
ATOM 1562 O O . ASP A 1 191 ? -10.913 17.080 -3.335 1.00 91.62 191 ASP A O 1
ATOM 1566 N N . LEU A 1 192 ? -8.789 17.066 -4.027 1.00 94.69 192 LEU A N 1
ATOM 1567 C CA . LEU A 1 192 ? -8.818 15.703 -4.545 1.00 94.69 192 LEU A CA 1
ATOM 1568 C C . LEU A 1 192 ? -8.692 14.650 -3.435 1.00 94.69 192 LEU A C 1
ATOM 1570 O O . LEU A 1 192 ? -9.290 13.579 -3.545 1.00 94.69 192 LEU A O 1
ATOM 1574 N N . VAL A 1 193 ? -7.893 14.918 -2.401 1.00 95.94 193 VAL A N 1
ATOM 1575 C CA . VAL A 1 193 ? -7.565 13.933 -1.358 1.00 95.94 193 VAL A CA 1
ATOM 1576 C C . VAL A 1 193 ? -8.378 14.091 -0.083 1.00 95.94 193 VAL A C 1
ATOM 1578 O O . VAL A 1 193 ? -8.485 13.124 0.663 1.00 95.94 193 VAL A O 1
ATOM 1581 N N . GLU A 1 194 ? -8.973 15.252 0.170 1.00 93.81 194 GLU A N 1
ATOM 1582 C CA . GLU A 1 194 ? -9.837 15.493 1.327 1.00 93.81 194 GLU A CA 1
ATOM 1583 C C . GLU A 1 194 ? -10.944 14.433 1.497 1.00 93.81 194 GLU A C 1
ATOM 1585 O O . GLU A 1 194 ? -10.957 13.786 2.550 1.00 93.81 194 GLU A O 1
ATOM 1590 N N . PRO A 1 195 ? -11.786 14.123 0.483 1.00 91.00 195 PRO A N 1
ATOM 1591 C CA . PRO A 1 195 ? -12.814 13.087 0.628 1.00 91.00 195 PRO A CA 1
ATOM 1592 C C . PRO A 1 195 ? -12.215 11.690 0.843 1.00 91.00 195 PRO A C 1
ATOM 1594 O O . PRO A 1 195 ? -12.840 10.821 1.445 1.00 91.00 195 PRO A O 1
ATOM 1597 N N . ILE A 1 196 ? -10.987 11.460 0.370 1.00 93.75 196 ILE A N 1
ATOM 1598 C CA . ILE A 1 196 ? -10.277 10.194 0.564 1.00 93.75 196 ILE A CA 1
ATOM 1599 C C . ILE A 1 196 ? -9.785 10.083 2.002 1.00 93.75 196 ILE A C 1
ATOM 1601 O O . ILE A 1 196 ? -9.919 9.027 2.602 1.00 93.75 196 ILE A O 1
ATOM 1605 N N . ILE A 1 197 ? -9.241 11.155 2.577 1.00 92.69 197 ILE A N 1
ATOM 1606 C CA . ILE A 1 197 ? -8.814 11.188 3.981 1.00 92.69 197 ILE A CA 1
ATOM 1607 C C . ILE A 1 197 ? -10.019 11.025 4.909 1.00 92.69 197 ILE A C 1
ATOM 1609 O O . ILE A 1 197 ? -9.903 10.354 5.936 1.00 92.69 197 ILE A O 1
ATOM 1613 N N . GLU A 1 198 ? -11.161 11.602 4.538 1.00 89.88 198 GLU A N 1
ATOM 1614 C CA . GLU A 1 198 ? -12.406 11.449 5.278 1.00 89.88 198 GLU A CA 1
ATOM 1615 C C . GLU A 1 198 ? -12.925 10.004 5.236 1.00 89.88 198 GLU A C 1
ATOM 1617 O O . GLU A 1 198 ? -13.158 9.411 6.285 1.00 89.88 198 GLU A O 1
ATOM 1622 N N . GLU A 1 199 ? -13.031 9.395 4.055 1.00 86.50 199 GLU A N 1
ATOM 1623 C CA . GLU A 1 199 ? -13.717 8.107 3.874 1.00 86.50 199 GLU A CA 1
ATOM 1624 C C . GLU A 1 199 ? -12.786 6.881 3.815 1.00 86.50 199 GLU A C 1
ATOM 1626 O O . GLU A 1 199 ? -13.246 5.746 3.638 1.00 86.50 199 GLU A O 1
ATOM 1631 N N . ALA A 1 200 ? -11.467 7.062 3.944 1.00 83.19 200 ALA A N 1
ATOM 1632 C CA . ALA A 1 200 ? -10.510 5.973 3.764 1.00 83.19 200 ALA A CA 1
ATOM 1633 C C . ALA A 1 200 ? -10.749 4.796 4.721 1.00 83.19 200 ALA A C 1
ATOM 1635 O O . ALA A 1 200 ? -10.782 4.958 5.948 1.00 83.19 200 ALA A O 1
ATOM 1636 N N . PRO A 1 201 ? -10.821 3.560 4.187 1.00 80.75 201 PRO A N 1
ATOM 1637 C CA . PRO A 1 201 ? -10.842 2.376 5.026 1.00 80.75 201 PRO A CA 1
ATOM 1638 C C . PRO A 1 201 ? -9.506 2.229 5.763 1.00 80.75 201 PRO A C 1
ATOM 1640 O O . PRO A 1 201 ? -8.444 2.577 5.246 1.00 80.75 201 PRO A O 1
ATOM 1643 N N . SER A 1 202 ? -9.535 1.598 6.939 1.00 77.00 202 SER A N 1
ATOM 1644 C CA . SER A 1 202 ? -8.340 1.362 7.767 1.00 77.00 202 SER A CA 1
ATOM 1645 C C . SER A 1 202 ? -7.218 0.593 7.054 1.00 77.00 202 SER A C 1
ATOM 1647 O O . SER A 1 202 ? -6.061 0.698 7.446 1.00 77.00 202 SER A O 1
ATOM 1649 N N . THR A 1 203 ? -7.525 -0.150 5.985 1.00 81.62 203 THR A N 1
ATOM 1650 C CA . THR A 1 203 ? -6.521 -0.831 5.151 1.00 81.62 203 THR A CA 1
ATOM 1651 C C . THR A 1 203 ? -5.558 0.128 4.454 1.00 81.62 203 THR A C 1
ATOM 1653 O O . THR A 1 203 ? -4.472 -0.295 4.084 1.00 81.62 203 THR A O 1
ATOM 1656 N N . LEU A 1 204 ? -5.935 1.399 4.279 1.00 87.50 204 LEU A N 1
ATOM 1657 C CA . LEU A 1 204 ? -5.082 2.432 3.687 1.00 87.50 204 LEU A CA 1
ATOM 1658 C C . LEU A 1 204 ? -4.279 3.210 4.734 1.00 87.50 204 LEU A C 1
ATOM 1660 O O . LEU A 1 204 ? -3.706 4.232 4.393 1.00 87.50 204 LEU A O 1
ATOM 1664 N N . GLN A 1 205 ? -4.216 2.767 5.995 1.00 88.94 205 GLN A N 1
ATOM 1665 C CA . GLN A 1 205 ? -3.552 3.530 7.061 1.00 88.94 205 GLN A CA 1
ATOM 1666 C C . GLN A 1 205 ? -2.109 3.934 6.709 1.00 88.94 205 GLN A C 1
ATOM 1668 O O . GLN A 1 205 ? -1.747 5.079 6.938 1.00 88.94 205 GLN A O 1
ATOM 1673 N N . TYR A 1 206 ? -1.321 3.047 6.088 1.00 90.06 206 TYR A N 1
ATOM 1674 C CA . TYR A 1 206 ? 0.052 3.362 5.676 1.00 90.06 206 TYR A CA 1
ATOM 1675 C C . TYR A 1 206 ? 0.093 4.375 4.527 1.00 90.06 206 TYR A C 1
ATOM 1677 O O . TYR A 1 206 ? 0.815 5.363 4.613 1.00 90.06 206 TYR A O 1
ATOM 1685 N N . ASP A 1 207 ? -0.741 4.179 3.500 1.00 93.75 207 ASP A N 1
ATOM 1686 C CA . ASP A 1 207 ? -0.861 5.118 2.379 1.00 93.75 207 ASP A CA 1
ATOM 1687 C C . ASP A 1 207 ? -1.327 6.508 2.865 1.00 93.75 207 ASP A C 1
ATOM 1689 O O . ASP A 1 207 ? -0.806 7.530 2.424 1.00 93.75 207 ASP A O 1
ATOM 1693 N N . LEU A 1 208 ? -2.274 6.563 3.811 1.00 95.56 208 LEU A N 1
ATOM 1694 C CA . LEU A 1 208 ? -2.745 7.806 4.429 1.00 95.56 208 LEU A CA 1
ATOM 1695 C C . LEU A 1 208 ? -1.660 8.481 5.263 1.00 95.56 208 LEU A C 1
ATOM 1697 O O . LEU A 1 208 ? -1.534 9.703 5.197 1.00 95.56 208 LEU A O 1
ATOM 1701 N N . THR A 1 209 ? -0.885 7.718 6.038 1.00 96.38 209 THR A N 1
ATOM 1702 C CA . THR A 1 209 ? 0.259 8.261 6.775 1.00 96.38 209 THR A CA 1
ATOM 1703 C C . THR A 1 209 ? 1.230 8.924 5.809 1.00 96.38 209 THR A C 1
ATOM 1705 O O . THR A 1 209 ? 1.544 10.102 5.979 1.00 96.38 209 THR A O 1
ATOM 1708 N N . ASP A 1 210 ? 1.648 8.212 4.763 1.00 96.44 210 ASP A N 1
ATOM 1709 C CA . ASP A 1 210 ? 2.595 8.733 3.780 1.00 96.44 210 ASP A CA 1
ATOM 1710 C C . ASP A 1 210 ? 2.045 9.972 3.064 1.00 96.44 210 ASP A C 1
ATOM 1712 O O . ASP A 1 210 ? 2.754 10.972 2.918 1.00 96.44 210 ASP A O 1
ATOM 1716 N N . LEU A 1 211 ? 0.766 9.954 2.681 1.00 97.94 211 LEU A N 1
ATOM 1717 C CA . LEU A 1 211 ? 0.088 11.093 2.069 1.00 97.94 211 LEU A CA 1
ATOM 1718 C C . LEU A 1 211 ? 0.078 12.315 2.989 1.00 97.94 211 LEU A C 1
ATOM 1720 O O . LEU A 1 211 ? 0.519 13.386 2.580 1.00 97.94 211 LEU A O 1
ATOM 1724 N N . ILE A 1 212 ? -0.393 12.163 4.227 1.00 98.12 212 ILE A N 1
ATOM 1725 C CA . ILE A 1 212 ? -0.523 13.264 5.190 1.00 98.12 212 ILE A CA 1
ATOM 1726 C C . ILE A 1 212 ? 0.848 13.835 5.543 1.00 98.12 212 ILE A C 1
ATOM 1728 O O . ILE A 1 212 ? 1.019 15.053 5.580 1.00 98.12 212 ILE A O 1
ATOM 1732 N N . VAL A 1 213 ? 1.847 12.979 5.763 1.00 97.94 213 VAL A N 1
ATOM 1733 C CA . VAL A 1 213 ? 3.220 13.418 6.038 1.00 97.94 213 VAL A CA 1
ATOM 1734 C C . VAL A 1 213 ? 3.795 14.176 4.841 1.00 97.94 213 VAL A C 1
ATOM 1736 O O . VAL A 1 213 ? 4.473 15.188 5.030 1.00 97.94 213 VAL A O 1
ATOM 1739 N N . THR A 1 214 ? 3.516 13.727 3.616 1.00 98.00 214 THR A N 1
ATOM 1740 C CA . THR A 1 214 ? 3.989 14.389 2.392 1.00 98.00 214 THR A CA 1
ATOM 1741 C C . THR A 1 214 ? 3.291 15.734 2.176 1.00 98.00 214 THR A C 1
ATOM 1743 O O . THR A 1 214 ? 3.974 16.735 1.962 1.00 98.00 214 THR A O 1
ATOM 1746 N N . LEU A 1 215 ? 1.964 15.795 2.329 1.00 97.62 215 LEU A N 1
ATOM 1747 C CA . LEU A 1 215 ? 1.188 17.041 2.290 1.00 97.62 215 LEU A CA 1
ATOM 1748 C C . LEU A 1 215 ? 1.686 18.032 3.341 1.00 97.62 215 LEU A C 1
ATOM 1750 O O . LEU A 1 215 ? 1.926 19.193 3.024 1.00 97.62 215 LEU A O 1
ATOM 1754 N N . TYR A 1 216 ? 1.930 17.568 4.568 1.00 97.50 216 TYR A N 1
ATOM 1755 C CA . TYR A 1 216 ? 2.411 18.420 5.650 1.00 97.50 216 TYR A CA 1
ATOM 1756 C C . TYR A 1 216 ? 3.798 18.998 5.369 1.00 97.50 216 TYR A C 1
ATOM 1758 O O . TYR A 1 216 ? 4.062 20.149 5.701 1.00 97.50 216 TYR A O 1
ATOM 1766 N N . ARG A 1 217 ? 4.695 18.218 4.755 1.00 95.94 217 ARG A N 1
ATOM 1767 C CA . ARG A 1 217 ? 6.016 18.713 4.339 1.00 95.94 217 ARG A CA 1
ATOM 1768 C C . ARG A 1 217 ? 5.913 19.760 3.230 1.00 95.94 217 ARG A C 1
ATOM 1770 O O . ARG A 1 217 ? 6.702 20.698 3.246 1.00 95.94 217 ARG A O 1
ATOM 1777 N N . ALA A 1 218 ? 4.965 19.601 2.306 1.00 94.94 218 ALA A N 1
ATOM 1778 C CA . ALA A 1 218 ? 4.753 20.529 1.197 1.00 94.94 218 ALA A CA 1
ATOM 1779 C C . ALA A 1 218 ? 4.043 21.823 1.637 1.00 94.94 218 ALA A C 1
ATOM 1781 O O . ALA A 1 218 ? 4.477 22.920 1.300 1.00 94.94 218 ALA A O 1
ATOM 1782 N N . SER A 1 219 ? 2.972 21.707 2.426 1.00 94.94 219 SER A N 1
ATOM 1783 C CA . SER A 1 219 ? 2.205 22.834 2.960 1.00 94.94 219 SER A CA 1
ATOM 1784 C C . SER A 1 219 ? 1.666 22.521 4.364 1.00 94.94 219 SER A C 1
ATOM 1786 O O . SER A 1 219 ? 0.570 21.961 4.511 1.00 94.94 219 SER A O 1
ATOM 1788 N N . PRO A 1 220 ? 2.409 22.891 5.428 1.00 93.44 220 PRO A N 1
ATOM 1789 C CA . PRO A 1 220 ? 2.003 22.623 6.805 1.00 93.44 220 PRO A CA 1
ATOM 1790 C C . PRO A 1 220 ? 0.651 23.245 7.167 1.00 93.44 220 PRO A C 1
ATOM 1792 O O . PRO A 1 220 ? -0.199 22.575 7.751 1.00 93.44 220 PRO A O 1
ATOM 1795 N N . ASN A 1 221 ? 0.444 24.517 6.808 1.00 91.62 221 ASN A N 1
ATOM 1796 C CA . ASN A 1 221 ? -0.739 25.280 7.209 1.00 91.62 221 ASN A CA 1
ATOM 1797 C C . ASN A 1 221 ? -2.020 24.721 6.579 1.00 91.62 221 ASN A C 1
ATOM 1799 O O . ASN A 1 221 ? -2.986 24.488 7.302 1.00 91.62 221 ASN A O 1
ATOM 1803 N N . GLU A 1 222 ? -2.005 24.452 5.270 1.00 93.75 222 GLU A N 1
ATOM 1804 C CA . GLU A 1 222 ? -3.161 23.884 4.560 1.00 93.75 222 GLU A CA 1
ATOM 1805 C C . GLU A 1 222 ? -3.466 22.466 5.041 1.00 93.75 222 GLU A C 1
ATOM 1807 O O . GLU A 1 222 ? -4.617 22.122 5.296 1.00 93.75 222 GLU A O 1
ATOM 1812 N N . THR A 1 223 ? -2.428 21.658 5.280 1.00 97.00 223 THR A N 1
ATOM 1813 C CA . THR A 1 223 ? -2.611 20.301 5.810 1.00 97.00 223 THR A CA 1
ATOM 1814 C C . THR A 1 223 ? -3.246 20.322 7.196 1.00 97.00 223 THR A C 1
ATOM 1816 O O . THR A 1 223 ? -4.181 19.568 7.455 1.00 97.00 223 THR A O 1
ATOM 1819 N N . ILE A 1 224 ? -2.780 21.198 8.096 1.00 95.69 224 ILE A N 1
ATOM 1820 C CA . ILE A 1 224 ? -3.393 21.363 9.420 1.00 95.69 224 ILE A CA 1
ATOM 1821 C C . ILE A 1 224 ? -4.847 21.818 9.274 1.00 95.69 224 ILE A C 1
ATOM 1823 O O . ILE A 1 224 ? -5.715 21.276 9.957 1.00 95.69 224 ILE A O 1
ATOM 1827 N N . PHE A 1 225 ? -5.116 22.803 8.415 1.00 92.75 225 PHE A N 1
ATOM 1828 C CA . PHE A 1 225 ? -6.461 23.329 8.202 1.00 92.75 225 PHE A CA 1
ATOM 1829 C C . PHE A 1 225 ? -7.424 22.241 7.710 1.00 92.75 225 PHE A C 1
ATOM 1831 O O . PHE A 1 225 ? -8.432 21.997 8.373 1.00 92.75 225 PHE A O 1
ATOM 1838 N N . MET A 1 226 ? -7.074 21.534 6.632 1.00 96.00 226 MET A N 1
ATOM 1839 C CA . MET A 1 226 ? -7.870 20.435 6.077 1.00 96.00 226 MET A CA 1
ATOM 1840 C C . MET A 1 226 ? -8.115 19.347 7.128 1.00 96.00 226 MET A C 1
ATOM 1842 O O . MET A 1 226 ? -9.252 18.948 7.350 1.00 96.00 226 MET A O 1
ATOM 1846 N N . LEU A 1 227 ? -7.078 18.889 7.839 1.00 95.44 227 LEU A N 1
ATOM 1847 C CA . LEU A 1 227 ? -7.246 17.836 8.846 1.00 95.44 227 LEU A CA 1
ATOM 1848 C C . LEU A 1 227 ? -8.136 18.280 10.011 1.00 95.44 227 LEU A C 1
ATOM 1850 O O . LEU A 1 227 ? -8.946 17.491 10.495 1.00 95.44 227 LEU A O 1
ATOM 1854 N N . LYS A 1 228 ? -8.023 19.536 10.461 1.00 92.38 228 LYS A N 1
ATOM 1855 C CA . LYS A 1 228 ? -8.930 20.091 11.477 1.00 92.38 228 LYS A CA 1
ATOM 1856 C C . LYS A 1 228 ? -10.361 20.182 10.953 1.00 92.38 228 LYS A C 1
ATOM 1858 O O . LYS A 1 228 ? -11.280 19.891 11.717 1.00 92.38 228 LYS A O 1
ATOM 1863 N N . HIS A 1 229 ? -10.544 20.562 9.689 1.00 88.94 229 HIS A N 1
ATOM 1864 C CA . HIS A 1 229 ? -11.850 20.617 9.044 1.00 88.94 229 HIS A CA 1
ATOM 1865 C C . HIS A 1 229 ? -12.490 19.227 8.980 1.00 88.94 229 HIS A C 1
ATOM 1867 O O . HIS A 1 229 ? -13.533 19.031 9.597 1.00 88.94 229 HIS A O 1
ATOM 1873 N N . VAL A 1 230 ? -11.808 18.247 8.377 1.00 91.00 230 VAL A N 1
ATOM 1874 C CA . VAL A 1 230 ? -12.265 16.851 8.276 1.00 91.00 230 VAL A CA 1
ATOM 1875 C C . VAL A 1 230 ? -12.621 16.288 9.652 1.00 91.00 230 VAL A C 1
ATOM 1877 O O . VAL A 1 230 ? -13.721 15.785 9.848 1.00 91.00 230 VAL A O 1
ATOM 1880 N N . LEU A 1 231 ? -11.745 16.430 10.653 1.00 88.62 231 LEU A N 1
ATOM 1881 C CA . LEU A 1 231 ? -12.000 15.902 12.001 1.00 88.62 231 LEU A CA 1
ATOM 1882 C C . LEU A 1 231 ? -13.156 16.591 12.740 1.00 88.62 231 LEU A C 1
ATOM 1884 O O . LEU A 1 231 ? -13.705 16.001 13.669 1.00 88.62 231 LEU A O 1
ATOM 1888 N N . SER A 1 232 ? -13.493 17.830 12.378 1.00 85.12 232 SER A N 1
ATOM 1889 C CA . SER A 1 232 ? -14.580 18.583 13.015 1.00 85.12 232 SER A CA 1
ATOM 1890 C C . SER A 1 232 ? -15.915 18.429 12.286 1.00 85.12 232 SER A C 1
ATOM 1892 O O . SER A 1 232 ? -16.958 18.574 12.918 1.00 85.12 232 SER A O 1
ATOM 1894 N N . ALA A 1 233 ? -15.882 18.185 10.974 1.00 80.31 233 ALA A N 1
ATOM 1895 C CA . ALA A 1 233 ? -17.058 18.130 10.112 1.00 80.31 233 ALA A CA 1
ATOM 1896 C C . ALA A 1 233 ? -17.559 16.703 9.859 1.00 80.31 233 ALA A C 1
ATOM 1898 O O . ALA A 1 233 ? -18.745 16.524 9.595 1.00 80.31 233 ALA A O 1
ATOM 1899 N N . THR A 1 234 ? -16.684 15.697 9.945 1.00 76.00 234 THR A N 1
ATOM 1900 C CA . THR A 1 234 ? -17.035 14.339 9.531 1.00 76.00 234 THR A CA 1
ATOM 1901 C C . THR A 1 234 ? -18.034 13.660 10.471 1.00 76.00 234 THR A C 1
ATOM 1903 O O . THR A 1 234 ? -17.866 13.630 11.694 1.00 76.00 234 THR A O 1
ATOM 1906 N N . GLU A 1 235 ? -19.065 13.043 9.890 1.00 70.69 235 GLU A N 1
ATOM 1907 C CA . GLU A 1 235 ? -19.971 12.129 10.600 1.00 70.69 235 GLU A CA 1
ATOM 1908 C C . GLU A 1 235 ? -19.375 10.713 10.717 1.00 70.69 235 GLU A C 1
ATOM 1910 O O . GLU A 1 235 ? -19.855 9.869 11.486 1.00 70.69 235 GLU A O 1
ATOM 1915 N N . ASN A 1 236 ? -18.294 10.443 9.979 1.00 68.56 236 ASN A N 1
ATOM 1916 C CA . ASN A 1 236 ? -17.643 9.151 9.939 1.00 68.56 236 ASN A CA 1
ATOM 1917 C C . ASN A 1 236 ? -16.732 8.962 11.160 1.00 68.56 236 ASN A C 1
ATOM 1919 O O . ASN A 1 236 ? -15.572 9.370 11.225 1.00 68.56 236 ASN A O 1
ATOM 1923 N N . GLN A 1 237 ? -17.260 8.261 12.165 1.00 65.81 237 GLN A N 1
ATOM 1924 C CA . GLN A 1 237 ? -16.532 7.983 13.407 1.00 65.81 237 GLN A CA 1
ATOM 1925 C C . GLN A 1 237 ? -15.217 7.210 13.183 1.00 65.81 237 GLN A C 1
ATOM 1927 O O . GLN A 1 237 ? -14.317 7.277 14.026 1.00 65.81 237 GLN A O 1
ATOM 1932 N N . MET A 1 238 ? -15.073 6.491 12.060 1.00 68.44 238 MET A N 1
ATOM 1933 C CA . MET A 1 238 ? -13.841 5.766 11.741 1.00 68.44 238 MET A CA 1
ATOM 1934 C C . MET A 1 238 ? -12.705 6.696 11.327 1.00 68.44 238 MET A C 1
ATOM 1936 O O . MET A 1 238 ? -11.553 6.360 11.587 1.00 68.44 238 MET A O 1
ATOM 1940 N N . THR A 1 239 ? -12.994 7.868 10.768 1.00 77.44 239 THR A N 1
ATOM 1941 C CA . THR A 1 239 ? -11.995 8.859 10.347 1.00 77.44 239 THR A CA 1
ATOM 1942 C C . THR A 1 239 ? -11.162 9.322 11.534 1.00 77.44 239 THR A C 1
ATOM 1944 O O . THR A 1 239 ? -9.936 9.222 11.518 1.00 77.44 239 THR A O 1
ATOM 1947 N N . ALA A 1 240 ? -11.816 9.713 12.633 1.00 79.44 240 ALA A N 1
ATOM 1948 C CA . ALA A 1 240 ? -11.136 10.111 13.865 1.00 79.44 240 ALA A CA 1
ATOM 1949 C C . ALA A 1 240 ? -10.350 8.951 14.508 1.00 79.44 240 ALA A C 1
ATOM 1951 O O . ALA A 1 240 ? -9.270 9.160 15.066 1.00 79.44 240 ALA A O 1
ATOM 1952 N N . VAL A 1 241 ? -10.863 7.717 14.423 1.00 77.38 241 VAL A N 1
ATOM 1953 C CA . VAL A 1 241 ? -10.180 6.516 14.938 1.00 77.38 241 VAL A CA 1
ATOM 1954 C C . VAL A 1 241 ? -8.928 6.196 14.123 1.00 77.38 241 VAL A C 1
ATOM 1956 O O . VAL A 1 241 ? -7.862 5.990 14.708 1.00 77.38 241 VAL A O 1
ATOM 1959 N N . THR A 1 242 ? -9.038 6.176 12.794 1.00 81.00 242 THR A N 1
ATOM 1960 C CA . THR A 1 242 ? -7.914 5.972 11.875 1.00 81.00 242 THR A CA 1
ATOM 1961 C C . THR A 1 242 ? -6.877 7.066 12.083 1.00 81.00 242 THR A C 1
ATOM 1963 O O . THR A 1 242 ? -5.723 6.743 12.345 1.00 81.00 242 THR A O 1
ATOM 1966 N N . MET A 1 243 ? -7.291 8.338 12.103 1.00 88.00 243 MET A N 1
ATOM 1967 C CA . MET A 1 243 ? -6.404 9.483 12.319 1.00 88.00 243 MET A CA 1
ATOM 1968 C C . MET A 1 243 ? -5.663 9.397 13.658 1.00 88.00 243 MET A C 1
ATOM 1970 O O . MET A 1 243 ? -4.458 9.623 13.719 1.00 88.00 243 MET A O 1
ATOM 1974 N N . ARG A 1 244 ? -6.343 8.989 14.739 1.00 85.94 244 ARG A N 1
ATOM 1975 C CA . ARG A 1 244 ? -5.696 8.744 16.037 1.00 85.94 244 ARG A CA 1
ATOM 1976 C C . ARG A 1 244 ? -4.649 7.635 15.945 1.00 85.94 244 ARG A C 1
ATOM 1978 O O . ARG A 1 244 ? -3.567 7.798 16.502 1.00 85.94 244 ARG A O 1
ATOM 1985 N N . ARG A 1 245 ? -4.962 6.528 15.264 1.00 85.69 245 ARG A N 1
ATOM 1986 C CA . ARG A 1 245 ? -4.065 5.373 15.108 1.00 85.69 245 ARG A CA 1
ATOM 1987 C C . ARG A 1 245 ? -2.779 5.734 14.370 1.00 85.69 245 ARG A C 1
ATOM 1989 O O . ARG A 1 245 ? -1.728 5.281 14.799 1.00 85.69 245 ARG A O 1
ATOM 1996 N N . ILE A 1 246 ? -2.872 6.533 13.308 1.00 91.38 246 ILE A N 1
ATOM 1997 C CA . ILE A 1 246 ? -1.711 6.921 12.492 1.00 91.38 246 ILE A CA 1
ATOM 1998 C C . ILE A 1 246 ? -0.985 8.168 13.014 1.00 91.38 246 ILE A C 1
ATOM 2000 O O . ILE A 1 246 ? 0.168 8.401 12.666 1.00 91.38 246 ILE A O 1
ATOM 2004 N N . SER A 1 247 ? -1.617 8.952 13.898 1.00 92.69 247 SER A N 1
ATOM 2005 C CA . SER A 1 247 ? -1.013 10.170 14.455 1.00 92.69 247 SER A CA 1
ATOM 2006 C C . SER A 1 247 ? 0.376 10.010 15.096 1.00 92.69 247 SER A C 1
ATOM 2008 O O . SER A 1 247 ? 1.154 10.958 14.979 1.00 92.69 247 SER A O 1
ATOM 2010 N N . PRO A 1 248 ? 0.757 8.874 15.727 1.00 93.06 248 PRO A N 1
ATOM 2011 C CA . PRO A 1 248 ? 2.107 8.698 16.264 1.00 93.06 248 PRO A CA 1
ATOM 2012 C C . PRO A 1 248 ? 3.219 8.783 15.209 1.00 93.06 248 PRO A C 1
ATOM 2014 O O . PRO A 1 248 ? 4.334 9.173 15.552 1.00 93.06 248 PRO A O 1
ATOM 2017 N N . ASP A 1 249 ? 2.912 8.483 13.944 1.00 92.44 249 ASP A N 1
ATOM 2018 C CA . ASP A 1 249 ? 3.863 8.515 12.827 1.00 92.44 249 ASP A CA 1
ATOM 2019 C C . ASP A 1 249 ? 3.985 9.915 12.192 1.00 92.44 249 ASP A C 1
ATOM 2021 O O . ASP A 1 249 ? 4.837 10.161 11.334 1.00 92.44 249 ASP A O 1
ATOM 2025 N N . PHE A 1 250 ? 3.152 10.873 12.612 1.00 96.44 250 PHE A N 1
ATOM 2026 C CA . PHE A 1 250 ? 3.187 12.242 12.096 1.00 96.44 250 PHE A CA 1
ATOM 2027 C C . PHE A 1 250 ? 4.337 13.060 12.696 1.00 96.44 250 PHE A C 1
ATOM 2029 O O . PHE A 1 250 ? 4.782 12.790 13.811 1.00 96.44 250 PHE A O 1
ATOM 2036 N N . PRO A 1 251 ? 4.788 14.141 12.032 1.00 95.00 251 PRO A N 1
ATOM 2037 C CA . PRO A 1 251 ? 5.725 15.085 12.627 1.00 95.00 251 PRO A CA 1
ATOM 2038 C C . PRO A 1 251 ? 5.215 15.638 13.973 1.00 95.00 251 PRO A C 1
ATOM 2040 O O . PRO A 1 251 ? 4.031 15.972 14.077 1.00 95.00 251 PRO A O 1
ATOM 2043 N N . PRO A 1 252 ? 6.079 15.827 14.993 1.00 93.50 252 PRO A N 1
ATOM 2044 C CA . PRO A 1 252 ? 5.647 16.246 16.333 1.00 93.50 252 PRO A CA 1
ATOM 2045 C C . PRO A 1 252 ? 4.843 17.554 16.374 1.00 93.50 252 PRO A C 1
ATOM 2047 O O . PRO A 1 252 ? 3.961 17.724 17.217 1.00 93.50 252 PRO A O 1
ATOM 2050 N N . SER A 1 253 ? 5.129 18.487 15.461 1.00 92.75 253 SER A N 1
ATOM 2051 C CA . SER A 1 253 ? 4.375 19.736 15.320 1.00 92.75 253 SER A CA 1
ATOM 2052 C C . SER A 1 253 ? 2.935 19.490 14.865 1.00 92.75 253 SER A C 1
ATOM 2054 O O . SER A 1 253 ? 2.019 20.051 15.460 1.00 92.75 253 SER A O 1
ATOM 2056 N N . LEU A 1 254 ? 2.721 18.583 13.908 1.00 93.75 254 LEU A N 1
ATOM 2057 C CA . LEU A 1 254 ? 1.385 18.187 13.466 1.00 93.75 254 LEU A CA 1
ATOM 2058 C C . LEU A 1 254 ? 0.629 17.429 14.568 1.00 93.75 254 LEU A C 1
ATOM 2060 O O . LEU A 1 254 ? -0.535 17.720 14.830 1.00 93.75 254 LEU A O 1
ATOM 2064 N N . GLN A 1 255 ? 1.302 16.518 15.281 1.00 93.12 255 GLN A N 1
ATOM 2065 C CA . GLN A 1 255 ? 0.703 15.811 16.421 1.00 93.12 255 GLN A CA 1
ATOM 2066 C C . GLN A 1 255 ? 0.161 16.783 17.475 1.00 93.12 255 GLN A C 1
ATOM 2068 O O . GLN A 1 255 ? -0.941 16.602 17.994 1.00 93.12 255 GLN A O 1
ATOM 2073 N N . LYS A 1 256 ? 0.930 17.836 17.785 1.00 91.56 256 LYS A N 1
ATOM 2074 C CA . LYS A 1 256 ? 0.538 18.862 18.755 1.00 91.56 256 LYS A CA 1
ATOM 2075 C C . LYS A 1 256 ? -0.722 19.609 18.313 1.00 91.56 256 LYS A C 1
ATOM 2077 O O . LYS A 1 256 ? -1.591 19.837 19.150 1.00 91.56 256 LYS A O 1
ATOM 2082 N N . GLU A 1 257 ? -0.827 19.949 17.031 1.00 92.81 257 GLU A N 1
ATOM 2083 C CA . GLU A 1 257 ? -1.980 20.662 16.462 1.00 92.81 257 GLU A CA 1
ATOM 2084 C C . GLU A 1 257 ? -3.271 19.835 16.470 1.00 92.81 257 GLU A C 1
ATOM 2086 O O . GLU A 1 257 ? -4.357 20.391 16.633 1.00 92.81 257 GLU A O 1
ATOM 2091 N N . LEU A 1 258 ? -3.166 18.513 16.312 1.00 90.25 258 LEU A N 1
ATOM 2092 C CA . LEU A 1 258 ? -4.324 17.613 16.253 1.00 90.25 258 LEU A CA 1
ATOM 2093 C C . LEU A 1 258 ? -4.698 17.008 17.612 1.00 90.25 258 LEU A C 1
ATOM 2095 O O . LEU A 1 258 ? -5.766 16.410 17.748 1.00 90.25 258 LEU A O 1
ATOM 2099 N N . ARG A 1 259 ? -3.838 17.159 18.628 1.00 87.00 259 ARG A N 1
ATOM 2100 C CA . ARG A 1 259 ? -3.945 16.466 19.919 1.00 87.00 259 ARG A CA 1
ATOM 2101 C C . ARG A 1 259 ? -5.330 16.570 20.545 1.00 87.00 259 ARG A C 1
ATOM 2103 O O . ARG A 1 259 ? -5.853 15.553 20.985 1.00 87.00 259 ARG A O 1
ATOM 2110 N N . ASP A 1 260 ? -5.900 17.769 20.615 1.00 83.81 260 ASP A N 1
ATOM 2111 C CA . ASP A 1 260 ? -7.165 18.000 21.320 1.00 83.81 260 ASP A CA 1
ATOM 2112 C C . ASP A 1 260 ? -8.380 17.487 20.541 1.00 83.81 260 ASP A C 1
ATOM 2114 O O . ASP A 1 260 ? -9.303 16.960 21.160 1.00 83.81 260 ASP A O 1
ATOM 2118 N N . LEU A 1 261 ? -8.337 17.534 19.206 1.00 83.94 261 LEU A N 1
ATOM 2119 C CA . LEU A 1 261 ? -9.372 16.960 18.335 1.00 83.94 261 LEU A CA 1
ATOM 2120 C C . LEU A 1 261 ? -9.352 15.428 18.351 1.00 83.94 261 LEU A C 1
ATOM 2122 O O . LEU A 1 261 ? -10.392 14.786 18.259 1.00 83.94 261 LEU A O 1
ATOM 2126 N N . LEU A 1 262 ? -8.167 14.833 18.507 1.00 82.12 262 LEU A N 1
ATOM 2127 C CA . LEU A 1 262 ? -7.994 13.383 18.540 1.00 82.12 262 LEU A CA 1
ATOM 2128 C C . LEU A 1 262 ? -8.138 12.783 19.942 1.00 82.12 262 LEU A C 1
ATOM 2130 O O . LEU A 1 262 ? -8.122 11.551 20.069 1.00 82.12 262 LEU A O 1
ATOM 2134 N N . ARG A 1 263 ? -8.313 13.596 20.998 1.00 73.88 263 ARG A N 1
ATOM 2135 C CA . ARG A 1 263 ? -8.604 13.072 22.341 1.00 73.88 263 ARG A CA 1
ATOM 2136 C C . ARG A 1 263 ? -9.863 12.201 22.290 1.00 73.88 263 ARG A C 1
ATOM 2138 O O . ARG A 1 263 ? -10.819 12.547 21.599 1.00 73.88 263 ARG A O 1
ATOM 2145 N N . PRO A 1 264 ? -9.897 11.070 23.013 1.00 56.28 264 PRO A N 1
ATOM 2146 C CA . PRO A 1 264 ? -11.131 10.320 23.174 1.00 56.28 264 PRO A CA 1
ATOM 2147 C C . PRO A 1 264 ? -12.167 11.243 23.821 1.00 56.28 264 PRO A C 1
ATOM 2149 O O . PRO A 1 264 ? -12.006 11.627 24.980 1.00 56.28 264 PRO A O 1
ATOM 2152 N N . GLN A 1 265 ? -13.205 11.635 23.083 1.00 43.84 265 GLN A N 1
ATOM 2153 C CA . GLN A 1 265 ? -14.364 12.245 23.717 1.00 43.84 265 GLN A CA 1
ATOM 2154 C C . GLN A 1 265 ? -14.990 11.181 24.619 1.00 43.84 265 GLN A C 1
ATOM 2156 O O . GLN A 1 265 ? -15.229 10.050 24.192 1.00 43.84 265 GLN A O 1
ATOM 2161 N N . SER A 1 266 ? -15.203 11.515 25.890 1.00 29.84 266 SER A N 1
ATOM 2162 C CA . SER A 1 266 ? -15.975 10.678 26.800 1.00 29.84 266 SER A CA 1
ATOM 2163 C C . SER A 1 266 ? -17.359 10.483 26.189 1.00 29.84 266 SER A C 1
ATOM 2165 O O . SER A 1 266 ? -18.127 11.440 26.115 1.00 29.84 266 SER A O 1
ATOM 2167 N N . LEU A 1 267 ? -17.657 9.265 25.732 1.00 32.09 267 LEU A N 1
ATOM 2168 C CA . LEU A 1 267 ? -18.992 8.870 25.296 1.00 32.09 267 LEU A CA 1
ATOM 2169 C C . LEU A 1 267 ? -19.955 9.133 26.456 1.00 32.09 267 LEU A C 1
ATOM 2171 O O . LEU A 1 267 ? -20.021 8.363 27.416 1.00 32.09 267 LEU A O 1
ATOM 2175 N N . VAL A 1 268 ? -20.688 10.242 26.384 1.00 25.59 268 VAL A N 1
ATOM 2176 C CA . VAL A 1 268 ? -21.887 10.425 27.190 1.00 25.59 268 VAL A CA 1
ATOM 2177 C C . VAL A 1 268 ? -22.865 9.391 26.660 1.00 25.59 268 VAL A C 1
ATOM 2179 O O . VAL A 1 268 ? -23.391 9.522 25.558 1.00 25.59 268 VAL A O 1
ATOM 2182 N N . ILE A 1 269 ? -23.059 8.320 27.425 1.00 27.75 269 ILE A N 1
ATOM 2183 C CA . ILE A 1 269 ? -24.120 7.353 27.172 1.00 27.75 269 ILE A CA 1
ATOM 2184 C C . ILE A 1 269 ? -25.432 8.115 27.368 1.00 27.75 269 ILE A C 1
ATOM 2186 O O . ILE A 1 269 ? -25.915 8.260 28.492 1.00 27.75 269 ILE A O 1
ATOM 2190 N N . ALA A 1 270 ? -25.997 8.641 26.283 1.00 27.09 270 ALA A N 1
ATOM 2191 C CA . ALA A 1 270 ? -27.387 9.047 26.272 1.00 27.09 270 ALA A CA 1
ATOM 2192 C C . ALA A 1 270 ? -28.206 7.770 26.491 1.00 27.09 270 ALA A C 1
ATOM 2194 O O . ALA A 1 270 ? -28.290 6.907 25.615 1.00 27.09 270 ALA A O 1
ATOM 2195 N N . LYS A 1 271 ? -28.752 7.610 27.701 1.00 26.53 271 LYS A N 1
ATOM 2196 C CA . LYS A 1 271 ? -29.813 6.632 27.939 1.00 26.53 271 LYS A CA 1
ATOM 2197 C C . LYS A 1 271 ? -30.910 6.894 26.896 1.00 26.53 271 LYS A C 1
ATOM 2199 O O . LYS A 1 271 ? -31.308 8.053 26.763 1.00 26.53 271 LYS A O 1
ATOM 2204 N N . PRO A 1 272 ? -31.412 5.874 26.182 1.00 30.33 272 PRO A N 1
ATOM 2205 C CA . PRO A 1 272 ? -32.643 6.043 25.428 1.00 30.33 272 PRO A CA 1
ATOM 2206 C C . PRO A 1 272 ? -33.733 6.496 26.405 1.00 30.33 272 PRO A C 1
ATOM 2208 O O . PRO A 1 272 ? -33.817 5.958 27.513 1.00 30.33 272 PRO A O 1
ATOM 2211 N N . ALA A 1 273 ? -34.524 7.498 26.020 1.00 35.03 273 ALA A N 1
ATOM 2212 C CA . ALA A 1 273 ? -35.730 7.851 26.755 1.00 35.03 273 ALA A CA 1
ATOM 2213 C C . ALA A 1 273 ? -36.635 6.612 26.832 1.00 35.03 273 ALA A C 1
ATOM 2215 O O . ALA A 1 273 ? -36.813 5.911 25.831 1.00 35.03 273 ALA A O 1
ATOM 2216 N N . GLU A 1 274 ? -37.147 6.317 28.027 1.00 32.50 274 GLU A N 1
ATOM 2217 C CA . GLU A 1 274 ? -38.167 5.284 28.199 1.00 32.50 274 GLU A CA 1
ATOM 2218 C C . GLU A 1 274 ? -39.386 5.656 27.337 1.00 32.50 274 GLU A C 1
ATOM 2220 O O . GLU A 1 274 ? -39.749 6.834 27.295 1.00 32.50 274 GLU A O 1
ATOM 2225 N N . PRO A 1 275 ? -39.996 4.709 26.602 1.00 35.09 275 PRO A N 1
ATOM 2226 C CA . PRO A 1 275 ? -41.222 5.000 25.874 1.00 35.09 275 PRO A CA 1
ATOM 2227 C C . PRO A 1 275 ? -42.343 5.300 26.874 1.00 35.09 275 PRO A C 1
ATOM 2229 O O . PRO A 1 275 ? -42.560 4.510 27.791 1.00 35.09 275 PRO A O 1
ATOM 2232 N N . ASP A 1 276 ? -43.061 6.404 26.669 1.00 37.69 276 ASP A N 1
ATOM 2233 C CA . ASP A 1 276 ? -44.312 6.680 27.374 1.00 37.69 276 ASP A CA 1
ATOM 2234 C C . ASP A 1 276 ? -45.335 5.577 27.058 1.00 37.69 276 ASP A C 1
ATOM 2236 O O . ASP A 1 276 ? -45.650 5.300 25.895 1.00 37.69 276 ASP A O 1
ATOM 2240 N N . ASP A 1 277 ? -45.857 4.952 28.113 1.00 38.19 277 ASP A N 1
ATOM 2241 C CA . ASP A 1 277 ? -46.954 3.992 28.056 1.00 38.19 277 ASP A CA 1
ATOM 2242 C C . ASP A 1 277 ? -48.228 4.679 27.534 1.00 38.19 277 ASP A C 1
ATOM 2244 O O . ASP A 1 277 ? -48.950 5.346 28.276 1.00 38.19 277 ASP A O 1
ATOM 2248 N N . PHE A 1 278 ? -48.550 4.471 26.257 1.00 36.09 278 PHE A N 1
ATOM 2249 C CA . PHE A 1 278 ? -49.902 4.670 25.735 1.00 36.09 278 PHE A CA 1
ATOM 2250 C C . PHE A 1 278 ? -50.529 3.307 25.431 1.00 36.09 278 PHE A C 1
ATOM 2252 O O . PHE A 1 278 ? -50.217 2.655 24.434 1.00 36.09 278 PHE A O 1
ATOM 2259 N N . ILE A 1 279 ? -51.425 2.874 26.319 1.00 37.59 279 ILE A N 1
ATOM 2260 C CA . ILE A 1 279 ? -52.317 1.733 26.103 1.00 37.59 279 ILE A CA 1
ATOM 2261 C C . ILE A 1 279 ? -53.559 2.257 25.371 1.00 37.59 279 ILE A C 1
ATOM 2263 O O . ILE A 1 279 ? -54.312 3.057 25.920 1.00 37.59 279 ILE A O 1
ATOM 2267 N N . ASP A 1 280 ? -53.774 1.803 24.136 1.00 39.09 280 ASP A N 1
ATOM 2268 C CA . ASP A 1 280 ? -55.047 1.953 23.420 1.00 39.09 280 ASP A CA 1
ATOM 2269 C C . ASP A 1 280 ? -55.958 0.760 23.765 1.00 39.09 280 ASP A C 1
ATOM 2271 O O . ASP A 1 280 ? -55.681 -0.384 23.397 1.00 39.09 280 ASP A O 1
ATOM 2275 N N . GLU A 1 281 ? -57.036 1.022 24.509 1.00 37.81 281 GLU A N 1
ATOM 2276 C CA . GLU A 1 281 ? -58.013 0.033 24.990 1.00 37.81 281 GLU A CA 1
ATOM 2277 C C . GLU A 1 281 ? -59.076 -0.388 23.947 1.00 37.81 281 GLU A C 1
ATOM 2279 O O . GLU A 1 281 ? -60.076 -1.006 24.311 1.00 37.81 281 GLU A O 1
ATOM 2284 N N . SER A 1 282 ? -58.905 -0.114 22.647 1.00 41.88 282 SER A N 1
ATOM 2285 C CA . SER A 1 282 ? -60.012 -0.266 21.678 1.00 41.88 282 SER A CA 1
ATOM 2286 C C . SER A 1 282 ? -59.849 -1.282 20.529 1.00 41.88 282 SER A C 1
ATOM 2288 O O . SER A 1 282 ? -60.583 -1.209 19.542 1.00 41.88 282 SER A O 1
ATOM 2290 N N . ALA A 1 283 ? -58.985 -2.301 20.638 1.00 34.16 283 ALA A N 1
ATOM 2291 C CA . ALA A 1 283 ? -58.850 -3.334 19.591 1.00 34.16 283 ALA A CA 1
ATOM 2292 C C . ALA A 1 283 ? -59.537 -4.686 19.940 1.00 34.16 283 ALA A C 1
ATOM 2294 O O . ALA A 1 283 ? -59.218 -5.284 20.971 1.00 34.16 283 ALA A O 1
ATOM 2295 N N . PRO A 1 284 ? -60.435 -5.235 19.087 1.00 40.00 284 PRO A N 1
ATOM 2296 C CA . PRO A 1 284 ? -61.143 -6.494 19.354 1.00 40.00 284 PRO A CA 1
ATOM 2297 C C . PRO A 1 284 ? -60.270 -7.745 19.103 1.00 40.00 284 PRO A C 1
ATOM 2299 O O . PRO A 1 284 ? -59.287 -7.689 18.355 1.00 40.00 284 PRO A O 1
ATOM 2302 N N . PRO A 1 285 ? -60.610 -8.907 19.701 1.00 39.59 285 PRO A N 1
ATOM 2303 C CA . PRO A 1 285 ? -59.700 -10.043 19.791 1.00 39.59 285 PRO A CA 1
ATOM 2304 C C . PRO A 1 285 ? -59.666 -10.850 18.486 1.00 39.59 285 PRO A C 1
ATOM 2306 O O . PRO A 1 285 ? -60.687 -11.349 18.021 1.00 39.59 285 PRO A O 1
ATOM 2309 N N . LYS A 1 286 ? -58.469 -11.039 17.916 1.00 40.38 286 LYS A N 1
ATOM 2310 C CA . LYS A 1 286 ? -58.240 -12.013 16.836 1.00 40.38 286 LYS A CA 1
ATOM 2311 C C . LYS A 1 286 ? -57.894 -13.388 17.412 1.00 40.38 286 LYS A C 1
ATOM 2313 O O . LYS A 1 286 ? -56.991 -13.522 18.240 1.00 40.38 286 LYS A O 1
ATOM 2318 N N . GLU A 1 287 ? -58.619 -14.403 16.947 1.00 38.22 287 GLU A N 1
ATOM 2319 C CA . GLU A 1 287 ? -58.423 -15.817 17.272 1.00 38.22 287 GLU A CA 1
ATOM 2320 C C . GLU A 1 287 ? -57.004 -16.304 16.934 1.00 38.22 287 GLU A C 1
ATOM 2322 O O . GLU A 1 287 ? -56.420 -15.960 15.905 1.00 38.22 287 GLU A O 1
ATOM 2327 N N . LYS A 1 288 ? -56.442 -17.130 17.825 1.00 37.09 288 LYS A N 1
ATOM 2328 C CA . LYS A 1 288 ? -55.112 -17.736 17.677 1.00 37.09 288 LYS A CA 1
ATOM 2329 C C . LYS A 1 288 ? -55.225 -19.084 16.959 1.00 37.09 288 LYS A C 1
ATOM 2331 O O . LYS A 1 288 ? -55.916 -19.957 17.485 1.00 37.09 288 LYS A O 1
ATOM 2336 N N . PRO A 1 289 ? -54.474 -19.337 15.874 1.00 37.16 289 PRO A N 1
ATOM 2337 C CA . PRO A 1 289 ? -54.266 -20.698 15.417 1.00 37.16 289 PRO A CA 1
ATOM 2338 C C . PRO A 1 289 ? -53.253 -21.422 16.319 1.00 37.16 289 PRO A C 1
ATOM 2340 O O . PRO A 1 289 ? -52.424 -20.810 17.003 1.00 37.16 289 PRO A O 1
ATOM 2343 N N . ALA A 1 290 ? -53.380 -22.748 16.349 1.00 40.75 290 ALA A N 1
ATOM 2344 C CA . ALA A 1 290 ? -52.713 -23.667 17.263 1.00 40.75 290 ALA A CA 1
ATOM 2345 C C . ALA A 1 290 ? -51.180 -23.501 17.323 1.00 40.75 290 ALA A C 1
ATOM 2347 O O . ALA A 1 290 ? -50.496 -23.345 16.313 1.00 40.75 290 ALA A O 1
ATOM 2348 N N . ARG A 1 291 ? -50.639 -23.562 18.549 1.00 38.62 291 ARG A N 1
ATOM 2349 C CA . ARG A 1 291 ? -49.205 -23.455 18.851 1.00 38.62 291 ARG A CA 1
ATOM 2350 C C . ARG A 1 291 ? -48.459 -24.723 18.429 1.00 38.62 291 ARG A C 1
ATOM 2352 O O . ARG A 1 291 ? -48.578 -25.752 19.087 1.00 38.62 291 ARG A O 1
ATOM 2359 N N . THR A 1 292 ? -47.592 -24.606 17.432 1.00 38.34 292 THR A N 1
ATOM 2360 C CA . THR A 1 292 ? -46.389 -25.442 17.312 1.00 38.34 292 THR A CA 1
ATOM 2361 C C . THR A 1 292 ? -45.411 -25.116 18.456 1.00 38.34 292 THR A C 1
ATOM 2363 O O . THR A 1 292 ? -45.409 -23.986 18.964 1.00 38.34 292 THR A O 1
ATOM 2366 N N . PRO A 1 293 ? -44.593 -26.080 18.917 1.00 39.12 293 PRO A N 1
ATOM 2367 C CA . PRO A 1 293 ? -43.714 -25.885 20.065 1.00 39.12 293 PRO A CA 1
ATOM 2368 C C . PRO A 1 293 ? -42.663 -24.820 19.729 1.00 39.12 293 PRO A C 1
ATOM 2370 O O . PRO A 1 293 ? -41.790 -25.026 18.890 1.00 39.12 293 PRO A O 1
ATOM 2373 N N . LYS A 1 294 ? -42.758 -23.645 20.364 1.00 42.66 294 LYS A N 1
ATOM 2374 C CA . LYS A 1 294 ? -41.782 -22.564 20.186 1.00 42.66 294 LYS A CA 1
ATOM 2375 C C . LYS A 1 294 ? -40.441 -23.004 20.776 1.00 42.66 294 LYS A C 1
ATOM 2377 O O . LYS A 1 294 ? -40.329 -23.138 21.995 1.00 42.66 294 LYS A O 1
ATOM 2382 N N . LYS A 1 295 ? -39.424 -23.181 19.922 1.00 51.09 295 LYS A N 1
ATOM 2383 C CA . LYS A 1 295 ? -38.014 -23.207 20.340 1.00 51.09 295 LYS A CA 1
ATOM 2384 C C . LYS A 1 295 ? -37.755 -21.998 21.251 1.00 51.09 295 LYS A C 1
ATOM 2386 O O . LYS A 1 295 ? -38.196 -20.885 20.955 1.00 51.09 295 LYS A O 1
ATOM 2391 N N . LYS A 1 296 ? -37.093 -22.222 22.389 1.00 55.09 296 LYS A N 1
ATOM 2392 C CA . LYS A 1 296 ? -36.683 -21.154 23.314 1.00 55.09 296 LYS A CA 1
ATOM 2393 C C . LYS A 1 296 ? -35.810 -20.170 22.526 1.00 55.09 296 LYS A C 1
ATOM 2395 O O . LYS A 1 296 ? -34.763 -20.569 22.032 1.00 55.09 296 LYS A O 1
ATOM 2400 N N . LYS A 1 297 ? -36.250 -18.916 22.378 1.00 63.75 297 LYS A N 1
ATOM 2401 C CA . LYS A 1 297 ? -35.485 -17.874 21.675 1.00 63.75 297 LYS A CA 1
ATOM 2402 C C . LYS A 1 297 ? -34.142 -17.686 22.399 1.00 63.75 297 LYS A C 1
ATOM 2404 O O . LYS A 1 297 ? -34.139 -17.545 23.622 1.00 63.75 297 LYS A O 1
ATOM 2409 N N . MET A 1 298 ? -33.031 -17.760 21.665 1.00 73.19 298 MET A N 1
ATOM 2410 C CA . MET A 1 298 ? -31.674 -17.603 22.203 1.00 73.19 298 MET A CA 1
ATOM 2411 C C . MET A 1 298 ? -31.515 -16.231 22.885 1.00 73.19 298 MET A C 1
ATOM 2413 O O . MET A 1 298 ? -32.032 -15.228 22.392 1.00 73.19 298 MET A O 1
ATOM 2417 N N . ASP A 1 299 ? -30.830 -16.189 24.033 1.00 84.56 299 ASP A N 1
ATOM 2418 C CA . ASP A 1 299 ? -30.501 -14.937 24.727 1.00 84.56 299 ASP A CA 1
ATOM 2419 C C . ASP A 1 299 ? -29.285 -14.283 24.062 1.00 84.56 299 ASP A C 1
ATOM 2421 O O . ASP A 1 299 ? -28.134 -14.597 24.380 1.00 84.56 299 ASP A O 1
ATOM 2425 N N . ASN A 1 300 ? -29.551 -13.367 23.130 1.00 91.62 300 ASN A N 1
ATOM 2426 C CA . ASN A 1 300 ? -28.510 -12.667 22.381 1.00 91.62 300 ASN A CA 1
ATOM 2427 C C . ASN A 1 300 ? -27.577 -11.843 23.284 1.00 91.62 300 ASN A C 1
ATOM 2429 O O . ASN A 1 300 ? -26.418 -11.660 22.929 1.00 91.62 300 ASN A O 1
ATOM 2433 N N . SER A 1 301 ? -28.017 -11.427 24.482 1.00 90.94 301 SER A N 1
ATOM 2434 C CA . SER A 1 301 ? -27.179 -10.668 25.429 1.00 90.94 301 SER A CA 1
ATOM 2435 C C . SER A 1 301 ? -26.007 -11.472 26.002 1.00 90.94 301 SER A C 1
ATOM 2437 O O . SER A 1 301 ? -25.105 -10.916 26.633 1.00 90.94 301 SER A O 1
ATOM 2439 N N . ARG A 1 302 ? -26.008 -12.794 25.778 1.00 94.44 302 ARG A N 1
ATOM 2440 C CA . ARG A 1 302 ? -24.915 -13.719 26.106 1.00 94.44 302 ARG A CA 1
ATOM 2441 C C . ARG A 1 302 ? -24.116 -14.151 24.888 1.00 94.44 302 ARG A C 1
ATOM 2443 O O . ARG A 1 302 ? -23.398 -15.145 24.957 1.00 94.44 302 ARG A O 1
ATOM 2450 N N . ILE A 1 303 ? -24.198 -13.403 23.796 1.00 96.88 303 ILE A N 1
ATOM 2451 C CA . ILE A 1 303 ? -23.331 -13.561 22.634 1.00 96.88 303 ILE A CA 1
ATOM 2452 C C . ILE A 1 303 ? -22.352 -12.393 22.631 1.00 96.88 303 ILE A C 1
ATOM 2454 O O . ILE A 1 303 ? -22.756 -11.249 22.823 1.00 96.88 303 ILE A O 1
ATOM 2458 N N . ILE A 1 304 ? -21.067 -12.678 22.442 1.00 97.75 304 ILE A N 1
ATOM 2459 C CA . ILE A 1 304 ? -20.033 -11.655 22.285 1.00 97.75 304 ILE A CA 1
ATOM 2460 C C . ILE A 1 304 ? -19.279 -11.877 20.978 1.00 97.75 304 ILE A C 1
ATOM 2462 O O . ILE A 1 304 ? -18.910 -13.008 20.660 1.00 97.75 304 ILE A O 1
ATOM 2466 N N . TYR A 1 305 ? -19.032 -10.798 20.240 1.00 97.62 305 TYR A N 1
ATOM 2467 C CA . TYR A 1 305 ? -18.146 -10.801 19.083 1.00 97.62 305 TYR A CA 1
ATOM 2468 C C . TYR A 1 305 ? -16.795 -10.182 19.443 1.00 97.62 305 TYR A C 1
ATOM 2470 O O . TYR A 1 305 ? -16.726 -9.054 19.926 1.00 97.62 305 TYR A O 1
ATOM 2478 N N . LEU A 1 306 ? -15.719 -10.922 19.190 1.00 97.62 306 LEU A N 1
ATOM 2479 C CA . LEU A 1 306 ? -14.335 -10.502 19.360 1.00 97.62 306 LEU A CA 1
ATOM 2480 C C . LEU A 1 306 ? -13.738 -10.258 17.975 1.00 97.62 306 LEU A C 1
ATOM 2482 O O . LEU A 1 306 ? -13.575 -11.183 17.172 1.00 97.62 306 LEU A O 1
ATOM 2486 N N . HIS A 1 307 ? -13.428 -9.000 17.689 1.00 94.50 307 HIS A N 1
ATOM 2487 C CA . HIS A 1 307 ? -12.909 -8.585 16.393 1.00 94.50 307 HIS A CA 1
ATOM 2488 C C . HIS A 1 307 ? -11.394 -8.862 16.259 1.00 94.50 307 HIS A C 1
ATOM 2490 O O . HIS A 1 307 ? -10.683 -9.051 17.246 1.00 94.50 307 HIS A O 1
ATOM 2496 N N . GLY A 1 308 ? -10.895 -8.896 15.021 1.00 88.94 308 GLY A N 1
ATOM 2497 C CA . GLY A 1 308 ? -9.474 -9.080 14.692 1.00 88.94 308 GLY A CA 1
ATOM 2498 C C . GLY A 1 308 ? -8.600 -7.846 14.975 1.00 88.94 308 GLY A C 1
ATOM 2499 O O . GLY A 1 308 ? -9.109 -6.806 15.402 1.00 88.94 308 GLY A O 1
ATOM 2500 N N . SER A 1 309 ? -7.296 -7.945 14.689 1.00 78.94 309 SER A N 1
ATOM 2501 C CA . SER A 1 309 ? -6.284 -6.886 14.890 1.00 78.94 309 SER A CA 1
ATOM 2502 C C . SER A 1 309 ? -6.686 -5.557 14.259 1.00 78.94 309 SER A C 1
ATOM 2504 O O . SER A 1 309 ? -6.739 -4.543 14.952 1.00 78.94 309 SER A O 1
ATOM 2506 N N . ASP A 1 310 ? -7.082 -5.599 12.987 1.00 66.06 310 ASP A N 1
ATOM 2507 C CA . ASP A 1 310 ? -7.309 -4.417 12.145 1.00 66.06 310 ASP A CA 1
ATOM 2508 C C . ASP A 1 310 ? -8.791 -4.047 12.000 1.00 66.06 310 ASP A C 1
ATOM 2510 O O . ASP A 1 310 ? -9.201 -3.383 11.048 1.00 66.06 310 ASP A O 1
ATOM 2514 N N . SER A 1 311 ? -9.614 -4.486 12.953 1.00 75.81 311 SER A N 1
ATOM 2515 C CA . SER A 1 311 ? -11.070 -4.300 12.947 1.00 75.81 311 SER A CA 1
ATOM 2516 C C . SER A 1 311 ? -11.570 -3.734 14.278 1.00 75.81 311 SER A C 1
ATOM 2518 O O . SER A 1 311 ? -10.774 -3.454 15.170 1.00 75.81 311 SER A O 1
ATOM 2520 N N . SER A 1 312 ? -12.880 -3.526 14.377 1.00 81.56 312 SER A N 1
ATOM 2521 C CA . SER A 1 312 ? -13.569 -2.928 15.522 1.00 81.56 312 SER A CA 1
ATOM 2522 C C . SER A 1 312 ? -14.987 -3.501 15.642 1.00 81.56 312 SER A C 1
ATOM 2524 O O . SER A 1 312 ? -15.436 -4.283 14.788 1.00 81.56 312 SER A O 1
ATOM 2526 N N . SER A 1 313 ? -15.717 -3.059 16.660 1.00 78.19 313 SER A N 1
ATOM 2527 C CA . SER A 1 313 ? -17.166 -3.207 16.832 1.00 78.19 313 SER A CA 1
ATOM 2528 C C . SER A 1 313 ? -17.974 -2.731 15.617 1.00 78.19 313 SER A C 1
ATOM 2530 O O . SER A 1 313 ? -19.098 -3.175 15.407 1.00 78.19 313 SER A O 1
ATOM 2532 N N . GLN A 1 314 ? -17.376 -1.877 14.780 1.00 71.06 314 GLN A N 1
ATOM 2533 C CA . GLN A 1 314 ? -17.966 -1.302 13.571 1.00 71.06 314 GLN A CA 1
ATOM 2534 C C . GLN A 1 314 ? -17.546 -2.008 12.274 1.00 71.06 314 GLN A C 1
ATOM 2536 O O . GLN A 1 314 ? -17.937 -1.599 11.183 1.00 71.06 314 GLN A O 1
ATOM 2541 N N . SER A 1 315 ? -16.741 -3.068 12.358 1.00 72.25 315 SER A N 1
ATOM 2542 C CA . SER A 1 315 ? -16.343 -3.838 11.175 1.00 72.25 315 SER A CA 1
ATOM 2543 C C . SER A 1 315 ? -17.525 -4.567 10.528 1.00 72.25 315 SER A C 1
ATOM 2545 O O . SER A 1 315 ? -18.510 -4.866 11.196 1.00 72.25 315 SER A O 1
ATOM 2547 N N . GLY A 1 316 ? -17.408 -4.908 9.236 1.00 75.00 316 GLY A N 1
ATOM 2548 C CA . GLY A 1 316 ? -18.479 -5.572 8.477 1.00 75.00 316 GLY A CA 1
ATOM 2549 C C . GLY A 1 316 ? -19.061 -6.793 9.195 1.00 75.00 316 GLY A C 1
ATOM 2550 O O . GLY A 1 316 ? -20.249 -6.809 9.484 1.00 75.00 316 GLY A O 1
ATOM 2551 N N . LYS A 1 317 ? -18.215 -7.749 9.607 1.00 86.00 317 LYS A N 1
ATOM 2552 C CA . LYS A 1 317 ? -18.651 -8.923 10.386 1.00 86.00 317 LYS A CA 1
ATOM 2553 C C . LYS A 1 317 ? -19.334 -8.526 11.702 1.00 86.00 317 LYS A C 1
ATOM 2555 O O . LYS A 1 317 ? -20.371 -9.087 12.032 1.00 86.00 317 LYS A O 1
ATOM 2560 N N . ALA A 1 318 ? -18.773 -7.569 12.448 1.00 83.69 318 ALA A N 1
ATOM 2561 C CA . ALA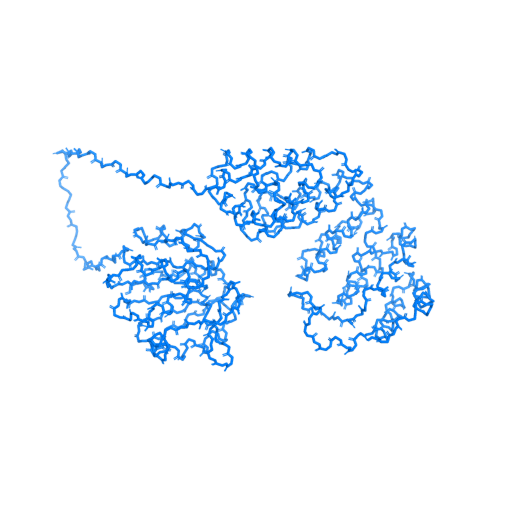 A 1 318 ? -19.336 -7.130 13.726 1.00 83.69 318 ALA A CA 1
ATOM 2562 C C . ALA A 1 318 ? -20.731 -6.512 13.553 1.00 83.69 318 ALA A C 1
ATOM 2564 O O . ALA A 1 318 ? -21.654 -6.902 14.264 1.00 83.69 318 ALA A O 1
ATOM 2565 N N . ARG A 1 319 ? -20.898 -5.616 12.570 1.00 85.38 319 ARG A N 1
ATOM 2566 C CA . ARG A 1 319 ? -22.187 -5.003 12.222 1.00 85.38 319 ARG A CA 1
ATOM 2567 C C . ARG A 1 319 ? -23.188 -6.040 11.746 1.00 85.38 319 ARG A C 1
ATOM 2569 O O . ARG A 1 319 ? -24.279 -6.106 12.290 1.00 85.38 319 ARG A O 1
ATOM 2576 N N . GLN A 1 320 ? -22.791 -6.908 10.820 1.00 86.75 320 GLN A N 1
ATOM 2577 C CA . GLN A 1 320 ? -23.660 -7.963 10.310 1.00 86.75 320 GLN A CA 1
ATOM 2578 C C . GLN A 1 320 ? -24.137 -8.907 11.428 1.00 86.75 320 GLN A C 1
ATOM 2580 O O . GLN A 1 320 ? -25.304 -9.294 11.459 1.00 86.75 320 GLN A O 1
ATOM 2585 N N . PHE A 1 321 ? -23.264 -9.262 12.379 1.00 91.25 321 PHE A N 1
ATOM 2586 C CA . PHE A 1 321 ? -23.671 -10.031 13.555 1.00 91.25 321 PHE A CA 1
ATOM 2587 C C . PHE A 1 321 ? -24.583 -9.225 14.486 1.00 91.25 321 PHE A C 1
ATOM 2589 O O . PHE A 1 321 ? -25.590 -9.769 14.927 1.00 91.25 321 PHE A O 1
ATOM 2596 N N . ALA A 1 322 ? -24.277 -7.957 14.768 1.00 88.00 322 ALA A N 1
ATOM 2597 C CA . ALA A 1 322 ? -25.090 -7.112 15.644 1.00 88.00 322 ALA A CA 1
ATOM 2598 C C . ALA A 1 322 ? -26.495 -6.845 15.073 1.00 88.00 322 ALA A C 1
ATOM 2600 O O . ALA A 1 322 ? -27.474 -6.865 15.818 1.00 88.00 322 ALA A O 1
ATOM 2601 N N . GLU A 1 323 ? -26.598 -6.657 13.756 1.00 88.56 323 GLU A N 1
ATOM 2602 C CA . GLU A 1 323 ? -27.856 -6.534 13.016 1.00 88.56 323 GLU A CA 1
ATOM 2603 C C . GLU A 1 323 ? -28.661 -7.836 13.073 1.00 88.56 323 GLU A C 1
ATOM 2605 O O . GLU A 1 323 ? -29.859 -7.819 13.359 1.00 88.56 323 GLU A O 1
ATOM 2610 N N . LYS A 1 324 ? -28.001 -8.980 12.843 1.00 89.75 324 LYS A N 1
ATOM 2611 C CA . LYS A 1 324 ? -28.655 -10.295 12.825 1.00 89.75 324 LYS A CA 1
ATOM 2612 C C . LYS A 1 324 ? -29.026 -10.805 14.222 1.00 89.75 324 LYS A C 1
ATOM 2614 O O . LYS A 1 324 ? -30.051 -11.467 14.390 1.00 89.75 324 LYS A O 1
ATOM 2619 N N . PHE A 1 325 ? -28.241 -10.460 15.240 1.00 91.69 325 PHE A N 1
ATOM 2620 C CA . PHE A 1 325 ? -28.451 -10.837 16.638 1.00 91.69 325 PHE A CA 1
ATOM 2621 C C . PHE A 1 325 ? -28.514 -9.596 17.543 1.00 91.69 325 PHE A C 1
ATOM 2623 O O . PHE A 1 325 ? -27.603 -9.365 18.346 1.00 91.69 325 PHE A O 1
ATOM 2630 N N . PRO A 1 326 ? -29.620 -8.823 17.489 1.00 89.88 326 PRO A N 1
ATOM 2631 C CA . PRO A 1 326 ? -29.780 -7.632 18.315 1.00 89.88 326 PRO A CA 1
ATOM 2632 C C . PRO A 1 326 ? -29.596 -7.943 19.801 1.00 89.88 326 PRO A C 1
ATOM 2634 O O . PRO A 1 326 ? -30.159 -8.917 20.315 1.00 89.88 326 PRO A O 1
ATOM 2637 N N . GLY A 1 327 ? -28.813 -7.107 20.482 1.00 87.50 327 GLY A N 1
ATOM 2638 C CA . GLY A 1 327 ? -28.489 -7.241 21.904 1.00 87.50 327 GLY A CA 1
ATOM 2639 C C . GLY A 1 327 ? -27.187 -7.985 22.205 1.00 87.50 327 GLY A C 1
ATOM 2640 O O . GLY A 1 327 ? -26.802 -8.040 23.371 1.00 87.50 327 GLY A O 1
ATOM 2641 N N . MET A 1 328 ? -26.500 -8.532 21.197 1.00 94.25 328 MET A N 1
ATOM 2642 C CA . MET A 1 328 ? -25.167 -9.095 21.399 1.00 94.25 328 MET A CA 1
ATOM 2643 C C . MET A 1 328 ? -24.131 -8.035 21.783 1.00 94.25 328 MET A C 1
ATOM 2645 O O . MET A 1 328 ? -24.266 -6.852 21.478 1.00 94.25 328 MET A O 1
ATOM 2649 N N . VAL A 1 329 ? -23.065 -8.477 22.442 1.00 94.12 329 VAL A N 1
ATOM 2650 C CA . VAL A 1 329 ? -21.985 -7.618 22.923 1.00 94.12 329 VAL A CA 1
ATOM 2651 C C . VAL A 1 329 ? -20.908 -7.516 21.842 1.00 94.12 329 VAL A C 1
ATOM 2653 O O . VAL A 1 329 ? -20.298 -8.515 21.468 1.00 94.12 329 VAL A O 1
ATOM 2656 N N . THR A 1 330 ? -20.647 -6.311 21.343 1.00 92.50 330 THR A N 1
ATOM 2657 C CA . THR A 1 330 ? -19.620 -6.042 20.319 1.00 92.50 330 THR A CA 1
ATOM 2658 C C . THR A 1 330 ? -18.673 -4.944 20.809 1.00 92.50 330 THR A C 1
ATOM 2660 O O . THR A 1 330 ? -18.792 -3.797 20.385 1.00 92.50 330 THR A O 1
ATOM 2663 N N . PRO A 1 331 ? -17.787 -5.234 21.771 1.00 88.38 331 PRO A N 1
ATOM 2664 C CA . PRO A 1 331 ? -16.906 -4.224 22.336 1.00 88.38 331 PRO A CA 1
ATOM 2665 C C . PRO A 1 331 ? -15.694 -3.987 21.432 1.00 88.38 331 PRO A C 1
ATOM 2667 O O . PRO A 1 331 ? -15.307 -4.855 20.645 1.00 88.38 331 PRO A O 1
ATOM 2670 N N . ASP A 1 332 ? -15.084 -2.815 21.582 1.00 89.44 332 ASP A N 1
ATOM 2671 C CA . ASP A 1 332 ? -13.807 -2.497 20.956 1.00 89.44 332 ASP A CA 1
ATOM 2672 C C . ASP A 1 332 ? -12.635 -2.929 21.831 1.00 89.44 332 ASP A C 1
ATOM 2674 O O . ASP A 1 332 ? -12.640 -2.742 23.048 1.00 89.44 332 ASP A O 1
ATOM 2678 N N . PHE A 1 333 ? -11.622 -3.490 21.177 1.00 86.31 333 PHE A N 1
ATOM 2679 C CA . PHE A 1 333 ? -10.390 -3.967 21.776 1.00 86.31 333 PHE A CA 1
ATOM 2680 C C . PHE A 1 333 ? -9.182 -3.307 21.118 1.00 86.31 333 PHE A C 1
ATOM 2682 O O . PHE A 1 333 ? -9.020 -3.349 19.896 1.00 86.31 333 PHE A O 1
ATOM 2689 N N . THR A 1 334 ? -8.284 -2.754 21.928 1.00 85.75 334 THR A N 1
ATOM 2690 C CA . THR A 1 334 ? -7.056 -2.095 21.455 1.00 85.75 334 THR A CA 1
ATOM 2691 C C . THR A 1 334 ? -5.820 -2.618 22.173 1.00 85.75 334 THR A C 1
ATOM 2693 O O . THR A 1 334 ? -5.918 -3.114 23.295 1.00 85.75 334 THR A O 1
ATOM 2696 N N . GLY A 1 335 ? -4.655 -2.458 21.544 1.00 86.31 335 GLY A N 1
ATOM 2697 C CA . GLY A 1 335 ? -3.365 -2.838 22.118 1.00 86.31 335 GLY A CA 1
ATOM 2698 C C . GLY A 1 335 ? -2.966 -4.292 21.860 1.00 86.31 335 GLY A C 1
ATOM 2699 O O . GLY A 1 335 ? -3.557 -4.985 21.020 1.00 86.31 335 GLY A O 1
ATOM 2700 N N . SER A 1 336 ? -1.935 -4.705 22.593 1.00 90.31 336 SER A N 1
ATOM 2701 C CA . SER A 1 336 ? -1.363 -6.051 22.659 1.00 90.31 336 SER A CA 1
ATOM 2702 C C . SER A 1 336 ? -2.362 -7.087 23.175 1.00 90.31 336 SER A C 1
ATOM 2704 O O . SER A 1 336 ? -3.413 -6.761 23.735 1.00 90.31 336 SER A O 1
ATOM 2706 N N . PHE A 1 337 ? -2.012 -8.365 23.059 1.00 92.94 337 PHE A N 1
ATOM 2707 C CA . PHE A 1 337 ? -2.842 -9.474 23.514 1.00 92.94 337 PHE A CA 1
ATOM 2708 C C . PHE A 1 337 ? -3.208 -9.327 24.985 1.00 92.94 337 PHE A C 1
ATOM 2710 O O . PHE A 1 337 ? -4.364 -9.504 25.371 1.00 92.94 337 PHE A O 1
ATOM 2717 N N . LYS A 1 338 ? -2.221 -8.970 25.810 1.00 92.56 338 LYS A N 1
ATOM 2718 C CA . LYS A 1 338 ? -2.403 -8.788 27.247 1.00 92.56 338 LYS A CA 1
ATOM 2719 C C . LYS A 1 338 ? -3.432 -7.697 27.532 1.00 92.56 338 LYS A C 1
ATOM 2721 O O . LYS A 1 338 ? -4.384 -7.955 28.266 1.00 92.56 338 LYS A O 1
ATOM 2726 N N . GLU A 1 339 ? -3.291 -6.534 26.903 1.00 93.00 339 GLU A N 1
ATOM 2727 C CA . GLU A 1 339 ? -4.207 -5.399 27.077 1.00 93.00 339 GLU A CA 1
ATOM 2728 C C . GLU A 1 339 ? -5.626 -5.748 26.605 1.00 93.00 339 GLU A C 1
ATOM 2730 O O . GLU A 1 339 ? -6.607 -5.461 27.293 1.00 93.00 339 GLU A O 1
ATOM 2735 N N . ARG A 1 340 ? -5.755 -6.451 25.474 1.00 94.88 340 ARG A N 1
ATOM 2736 C CA . ARG A 1 340 ? -7.050 -6.926 24.964 1.00 94.88 340 ARG A CA 1
ATOM 2737 C C . ARG A 1 340 ? -7.714 -7.927 25.908 1.00 94.88 340 ARG A C 1
ATOM 2739 O O . ARG A 1 340 ? -8.924 -7.873 26.123 1.00 94.88 340 ARG A O 1
ATOM 2746 N N . MET A 1 341 ? -6.943 -8.831 26.509 1.00 96.25 341 MET A N 1
ATOM 2747 C CA . MET A 1 341 ? -7.457 -9.779 27.501 1.00 96.25 341 MET A CA 1
ATOM 2748 C C . MET A 1 341 ? -7.833 -9.089 28.820 1.00 96.25 341 MET A C 1
ATOM 2750 O O . MET A 1 341 ? -8.818 -9.481 29.449 1.00 96.25 341 MET A O 1
ATOM 2754 N N . GLU A 1 342 ? -7.096 -8.055 29.232 1.00 95.44 342 GLU A N 1
ATOM 2755 C CA . GLU A 1 342 ? -7.436 -7.198 30.376 1.00 95.44 342 GLU A CA 1
ATOM 2756 C C . GLU A 1 342 ? -8.745 -6.428 30.149 1.00 95.44 342 GLU A C 1
ATOM 2758 O O . GLU A 1 342 ? -9.529 -6.291 31.086 1.00 95.44 342 GLU A O 1
ATOM 2763 N N . GLN A 1 343 ? -9.037 -6.023 28.909 1.00 96.44 343 GLN A N 1
ATOM 2764 C CA . GLN A 1 343 ? -10.320 -5.426 28.511 1.00 96.44 343 GLN A CA 1
ATOM 2765 C C . GLN A 1 343 ? -11.459 -6.462 28.442 1.00 96.44 343 GLN A C 1
ATOM 2767 O O . GLN A 1 343 ? -12.579 -6.186 28.870 1.00 96.44 343 GLN A O 1
ATOM 2772 N N . LEU A 1 344 ? -11.194 -7.678 27.946 1.00 97.00 344 LEU A N 1
ATOM 2773 C CA . LEU A 1 344 ? -12.207 -8.732 27.778 1.00 97.00 344 LEU A CA 1
ATOM 2774 C C . LEU A 1 344 ? -12.740 -9.273 29.113 1.00 97.00 344 LEU A C 1
ATOM 2776 O O . LEU A 1 344 ? -13.946 -9.481 29.279 1.00 97.00 344 LEU A O 1
ATOM 2780 N N . LYS A 1 345 ? -11.844 -9.518 30.073 1.00 94.94 345 LYS A N 1
ATOM 2781 C CA . LYS A 1 345 ? -12.172 -10.121 31.375 1.00 94.94 345 LYS A CA 1
ATOM 2782 C C . LYS A 1 345 ? -13.299 -9.399 32.137 1.00 94.94 345 LYS A C 1
ATOM 2784 O O . LYS A 1 345 ? -14.222 -10.093 32.567 1.00 94.94 345 LYS A O 1
ATOM 2789 N N . PRO A 1 346 ? -13.298 -8.063 32.318 1.00 93.75 346 PRO A N 1
ATOM 2790 C CA . PRO A 1 346 ? -14.377 -7.371 33.024 1.00 93.75 346 PRO A CA 1
ATOM 2791 C C . PRO A 1 346 ? -15.714 -7.394 32.269 1.00 93.75 346 PRO A C 1
ATOM 2793 O O . PRO A 1 346 ? -16.758 -7.433 32.918 1.00 93.75 346 PRO A O 1
ATOM 2796 N N . ILE A 1 347 ? -15.703 -7.433 30.930 1.00 93.62 347 ILE A N 1
ATOM 2797 C CA . ILE A 1 347 ? -16.923 -7.486 30.103 1.00 93.62 347 ILE A CA 1
ATOM 2798 C C . ILE A 1 347 ? -17.663 -8.810 30.323 1.00 93.62 347 ILE A C 1
ATOM 2800 O O . ILE A 1 347 ? -18.874 -8.831 30.564 1.00 93.62 347 ILE A O 1
ATOM 2804 N N . LEU A 1 348 ? -16.927 -9.923 30.282 1.00 92.81 348 LEU A N 1
ATOM 2805 C CA . LEU A 1 348 ? -17.491 -11.252 30.528 1.00 92.81 348 LEU A CA 1
ATOM 2806 C C . LEU A 1 348 ? -17.769 -11.485 32.018 1.00 92.81 348 LEU A C 1
ATOM 2808 O O . LEU A 1 348 ? -18.762 -12.121 32.381 1.00 92.81 348 LEU A O 1
ATOM 2812 N N . GLY A 1 349 ? -16.939 -10.918 32.894 1.00 91.62 349 GLY A N 1
ATOM 2813 C CA . GLY A 1 349 ? -17.104 -10.957 34.340 1.00 91.62 349 GLY A CA 1
ATOM 2814 C C . GLY A 1 349 ? -17.189 -12.386 34.886 1.00 91.62 349 GLY A C 1
ATOM 2815 O O . GLY A 1 349 ? -16.367 -13.245 34.585 1.00 91.62 349 GLY A O 1
ATOM 2816 N N . ARG A 1 350 ? -18.192 -12.643 35.736 1.00 91.31 350 ARG A N 1
ATOM 2817 C CA . ARG A 1 350 ? -18.488 -13.982 36.298 1.00 91.31 350 ARG A CA 1
ATOM 2818 C C . ARG A 1 350 ? -19.693 -14.654 35.635 1.00 91.31 350 ARG A C 1
ATOM 2820 O O . ARG A 1 350 ? -20.200 -15.665 36.125 1.00 91.31 350 ARG A O 1
ATOM 2827 N N . LYS A 1 351 ? -20.210 -14.047 34.568 1.00 91.56 351 LYS A N 1
ATOM 2828 C CA . LYS A 1 351 ? -21.409 -14.497 33.864 1.00 91.56 351 LYS A CA 1
ATOM 2829 C C . LYS A 1 351 ? -21.103 -15.810 33.132 1.00 91.56 351 LYS A C 1
ATOM 2831 O O . LYS A 1 351 ? -20.055 -15.955 32.520 1.00 91.56 351 LYS A O 1
ATOM 2836 N N . LYS A 1 352 ? -22.025 -16.772 33.203 1.00 93.81 352 LYS A N 1
ATOM 2837 C CA . LYS A 1 352 ? -21.944 -18.046 32.467 1.00 93.81 352 LYS A CA 1
ATOM 2838 C C . LYS A 1 352 ? -22.860 -18.038 31.246 1.00 93.81 352 LYS A C 1
ATOM 2840 O O . LYS A 1 352 ? -23.732 -17.173 31.134 1.00 93.81 352 LYS A O 1
ATOM 2845 N N . GLY A 1 353 ? -22.695 -19.044 30.393 1.00 94.31 353 GLY A N 1
ATOM 2846 C CA . GLY A 1 353 ? -23.549 -19.275 29.231 1.00 94.31 353 GLY A CA 1
ATOM 2847 C C . GLY A 1 353 ? -23.163 -18.448 28.008 1.00 94.31 353 GLY A C 1
ATOM 2848 O O . GLY A 1 353 ? -23.998 -18.275 27.128 1.00 94.31 353 GLY A O 1
ATOM 2849 N N . TRP A 1 354 ? -21.933 -17.929 27.957 1.00 97.38 354 TRP A N 1
ATOM 2850 C CA . TRP A 1 354 ? -21.464 -17.110 26.846 1.00 97.38 354 TRP A CA 1
ATOM 2851 C C . TRP A 1 354 ? -21.310 -17.926 25.567 1.00 97.38 354 TRP A C 1
ATOM 2853 O O . TRP A 1 354 ? -20.733 -19.013 25.577 1.00 97.38 354 TRP A O 1
ATOM 2863 N N . THR A 1 355 ? -21.777 -17.365 24.464 1.00 97.94 355 THR A N 1
ATOM 2864 C CA . THR A 1 355 ? -21.402 -17.780 23.117 1.00 97.94 355 THR A CA 1
ATOM 2865 C C . THR A 1 355 ? -20.378 -16.777 22.607 1.00 97.94 355 THR A C 1
ATOM 2867 O O . THR A 1 355 ? -20.691 -15.597 22.458 1.00 97.94 355 THR A O 1
ATOM 2870 N N . ILE A 1 356 ? -19.139 -17.223 22.411 1.00 98.38 356 ILE A N 1
ATOM 2871 C CA . ILE A 1 356 ? -18.047 -16.358 21.954 1.00 98.38 356 ILE A CA 1
ATOM 2872 C C . ILE A 1 356 ? -17.863 -16.571 20.458 1.00 98.38 356 ILE A C 1
ATOM 2874 O O . ILE A 1 356 ? -17.627 -17.696 20.026 1.00 98.38 356 ILE A O 1
ATOM 2878 N N . ILE A 1 357 ? -17.937 -15.493 19.684 1.00 98.31 357 ILE A N 1
ATOM 2879 C CA . ILE A 1 357 ? -17.616 -15.470 18.259 1.00 98.31 357 ILE A CA 1
ATOM 2880 C C . ILE A 1 357 ? -16.317 -14.682 18.101 1.00 98.31 357 ILE A C 1
ATOM 2882 O O . ILE A 1 357 ? -16.293 -13.495 18.400 1.00 98.31 357 ILE A O 1
ATOM 2886 N N . GLY A 1 358 ? -15.232 -15.309 17.657 1.00 97.81 358 GLY A N 1
ATOM 2887 C CA . GLY A 1 358 ? -13.935 -14.651 17.492 1.00 97.81 358 GLY A CA 1
ATOM 2888 C C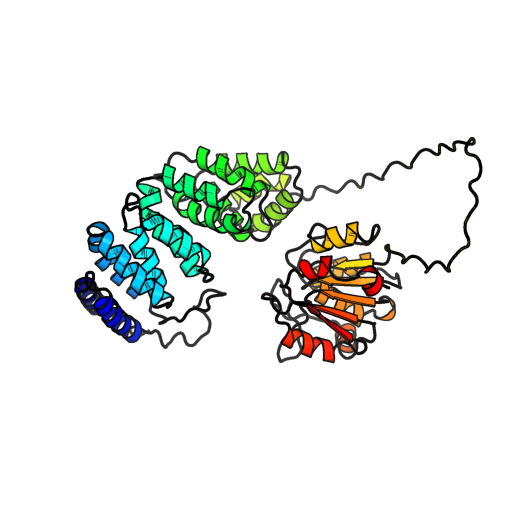 . GLY A 1 358 ? -13.424 -14.719 16.060 1.00 97.81 358 GLY A C 1
ATOM 2889 O O . GLY A 1 358 ? -13.254 -15.811 15.523 1.00 97.81 358 GLY A O 1
ATOM 2890 N N . SER A 1 359 ? -13.134 -13.569 15.445 1.00 96.00 359 SER A N 1
ATOM 2891 C CA . SER A 1 359 ? -12.532 -13.509 14.104 1.00 96.00 359 SER A CA 1
ATOM 2892 C C . SER A 1 359 ? -11.041 -13.199 14.173 1.00 96.00 359 SER A C 1
ATOM 2894 O O . SER A 1 359 ? -10.651 -12.248 14.849 1.00 96.00 359 SER A O 1
ATOM 2896 N N . SER A 1 360 ? -10.210 -13.945 13.434 1.00 94.00 360 SER A N 1
ATOM 2897 C CA . SER A 1 360 ? -8.755 -13.725 13.355 1.00 94.00 360 SER A CA 1
ATOM 2898 C C . SER A 1 360 ? -8.129 -13.578 14.748 1.00 94.00 360 SER A C 1
ATOM 2900 O O . SER A 1 360 ? -8.193 -14.524 15.540 1.00 94.00 360 SER A O 1
ATOM 2902 N N . TYR A 1 361 ? -7.593 -12.406 15.095 1.00 95.25 361 TYR A N 1
ATOM 2903 C CA . TYR A 1 361 ? -7.032 -12.138 16.418 1.00 95.25 361 TYR A CA 1
ATOM 2904 C C . TYR A 1 361 ? -8.046 -12.310 17.566 1.00 95.25 361 TYR A C 1
ATOM 2906 O O . TYR A 1 361 ? -7.738 -12.904 18.601 1.00 95.25 361 TYR A O 1
ATOM 2914 N N . GLY A 1 362 ? -9.300 -11.903 17.363 1.00 96.94 362 GLY A N 1
ATOM 2915 C CA . GLY A 1 362 ? -10.382 -12.163 18.313 1.00 96.94 362 GLY A CA 1
ATOM 2916 C C . GLY A 1 362 ? -10.667 -13.658 18.487 1.00 96.94 362 GLY A C 1
ATOM 2917 O O . GLY A 1 362 ? -11.119 -14.089 19.547 1.00 96.94 362 GLY A O 1
ATOM 2918 N N . GLY A 1 363 ? -10.338 -14.475 17.483 1.00 97.50 363 GLY A N 1
ATOM 2919 C CA . GLY A 1 363 ? -10.364 -15.933 17.577 1.00 97.50 363 GLY A CA 1
ATOM 2920 C C . GLY A 1 363 ? -9.308 -16.486 18.540 1.00 97.50 363 GLY A C 1
ATOM 2921 O O . GLY A 1 363 ? -9.616 -17.373 19.340 1.00 97.50 363 GLY A O 1
ATOM 2922 N N . LEU A 1 364 ? -8.096 -15.921 18.540 1.00 97.25 364 LEU A N 1
ATOM 2923 C CA . LEU A 1 364 ? -7.058 -16.259 19.522 1.00 97.25 364 LEU A CA 1
ATOM 2924 C C . LEU A 1 364 ? -7.485 -15.850 20.940 1.00 97.25 364 LEU A C 1
ATOM 2926 O O . LEU A 1 364 ? -7.404 -16.663 21.861 1.00 97.25 364 LEU A O 1
ATOM 2930 N N . MET A 1 365 ? -8.024 -14.636 21.107 1.00 97.88 365 MET A N 1
ATOM 2931 C CA . MET A 1 365 ? -8.575 -14.167 22.389 1.00 97.88 365 MET A CA 1
ATOM 2932 C C . MET A 1 365 ? -9.664 -15.106 22.918 1.00 97.88 365 MET A C 1
ATOM 2934 O O . MET A 1 365 ? -9.601 -15.550 24.066 1.00 97.88 365 MET A O 1
ATOM 2938 N N . GLY A 1 366 ? -10.641 -15.450 22.073 1.00 98.00 366 GLY A N 1
ATOM 2939 C CA . GLY A 1 366 ? -11.729 -16.357 22.430 1.00 98.00 366 GLY A CA 1
ATOM 2940 C C . GLY A 1 366 ? -11.227 -17.749 22.807 1.00 98.00 366 GLY A C 1
ATOM 2941 O O . GLY A 1 366 ? -11.684 -18.315 23.799 1.00 98.00 366 GLY A O 1
ATOM 2942 N N . THR A 1 367 ? -10.239 -18.270 22.078 1.00 97.94 367 THR A N 1
ATOM 2943 C CA . THR A 1 367 ? -9.611 -19.571 22.353 1.00 97.94 367 THR A CA 1
ATOM 2944 C C . THR A 1 367 ? -8.922 -19.582 23.716 1.00 97.94 367 THR A C 1
ATOM 2946 O O . THR A 1 367 ? -9.211 -20.439 24.553 1.00 97.94 367 THR A O 1
ATOM 2949 N N . VAL A 1 368 ? -8.065 -18.594 23.987 1.00 96.75 368 VAL A N 1
ATOM 2950 C CA . VAL A 1 368 ? -7.336 -18.501 25.259 1.00 96.75 368 VAL A CA 1
ATOM 2951 C C . VAL A 1 368 ? -8.294 -18.260 26.424 1.00 96.75 368 VAL A C 1
ATOM 2953 O O . VAL A 1 368 ? -8.188 -18.948 27.440 1.00 96.75 368 VAL A O 1
ATOM 2956 N N . PHE A 1 369 ? -9.275 -17.362 26.284 1.00 97.25 369 PHE A N 1
ATOM 2957 C CA . PHE A 1 369 ? -10.281 -17.140 27.326 1.00 97.25 369 PHE A CA 1
ATOM 2958 C C . PHE A 1 369 ? -11.055 -18.426 27.640 1.00 97.25 369 PHE A C 1
ATOM 2960 O O . PHE A 1 369 ? -11.221 -18.792 28.805 1.00 97.25 369 PHE A O 1
ATOM 2967 N N . THR A 1 370 ? -11.495 -19.142 26.603 1.00 97.38 370 THR A N 1
ATOM 2968 C CA . THR A 1 370 ? -12.264 -20.386 26.744 1.00 97.38 370 THR A CA 1
ATOM 2969 C C . THR A 1 370 ? -11.440 -21.483 27.413 1.00 97.38 370 THR A C 1
ATOM 2971 O O . THR A 1 370 ? -11.970 -22.199 28.260 1.00 97.38 370 THR A O 1
ATOM 2974 N N . SER A 1 371 ? -10.141 -21.571 27.110 1.00 95.25 371 SER A N 1
ATOM 2975 C CA . SER A 1 371 ? -9.230 -22.512 27.774 1.00 95.25 371 SER A CA 1
ATOM 2976 C C . SER A 1 371 ? -9.125 -22.265 29.286 1.00 95.25 371 SER A C 1
ATOM 2978 O O . SER A 1 371 ? -9.059 -23.204 30.078 1.00 95.25 371 SER A O 1
ATOM 2980 N N . GLU A 1 372 ? -9.167 -20.999 29.710 1.00 92.94 372 GLU A N 1
ATOM 2981 C CA . GLU A 1 372 ? -9.031 -20.609 31.114 1.00 92.94 372 GLU A CA 1
ATOM 2982 C C . GLU A 1 372 ? -10.370 -20.660 31.874 1.00 92.94 372 GLU A C 1
ATOM 2984 O O . GLU A 1 372 ? -10.407 -20.895 33.093 1.00 92.94 372 GLU A O 1
ATOM 2989 N N . HIS A 1 373 ? -11.484 -20.454 31.165 1.00 94.56 373 HIS A N 1
ATOM 2990 C CA . HIS A 1 373 ? -12.831 -20.326 31.723 1.00 94.56 373 HIS A CA 1
ATOM 2991 C C . HIS A 1 373 ? -13.882 -21.199 31.007 1.00 94.56 373 HIS A C 1
ATOM 2993 O O . HIS A 1 373 ? -14.963 -20.700 30.677 1.00 94.56 373 HIS A O 1
ATOM 2999 N N . PRO A 1 374 ? -13.657 -22.515 30.832 1.00 94.12 374 PRO A N 1
ATOM 3000 C CA . PRO A 1 374 ? -14.542 -23.362 30.027 1.00 94.12 374 PRO A CA 1
ATOM 3001 C C . PRO A 1 374 ? -15.974 -23.434 30.580 1.00 94.12 374 PRO A C 1
ATOM 3003 O O . PRO A 1 374 ? -16.926 -23.588 29.830 1.00 94.12 374 PRO A O 1
ATOM 3006 N N . THR A 1 375 ? -16.170 -23.248 31.890 1.00 94.06 375 THR A N 1
ATOM 3007 C CA . THR A 1 375 ? -17.506 -23.258 32.519 1.00 94.06 375 THR A CA 1
ATOM 3008 C C . THR A 1 375 ? -18.311 -21.972 32.308 1.00 94.06 375 THR A C 1
ATOM 3010 O O . THR A 1 375 ? -19.501 -21.936 32.634 1.00 94.06 375 THR A O 1
ATOM 3013 N N . GLN A 1 376 ? -17.683 -20.903 31.805 1.00 95.69 376 GLN A N 1
ATOM 3014 C CA . GLN A 1 376 ? -18.375 -19.666 31.439 1.00 95.69 376 GLN A CA 1
ATOM 3015 C C . GLN A 1 376 ? -18.856 -19.685 29.988 1.00 95.69 376 GLN A C 1
ATOM 3017 O O . GLN A 1 376 ? -19.846 -19.019 29.679 1.00 95.69 376 GLN A O 1
ATOM 3022 N N . VAL A 1 377 ? -18.194 -20.459 29.126 1.00 97.44 377 VAL A N 1
ATOM 3023 C CA . VAL A 1 377 ? -18.432 -20.490 27.682 1.00 97.44 377 VAL A CA 1
ATOM 3024 C C . VAL A 1 377 ? -19.273 -21.710 27.327 1.00 97.44 377 VAL A C 1
ATOM 3026 O O . VAL A 1 377 ? -18.876 -22.851 27.531 1.00 97.44 377 VAL A O 1
ATOM 3029 N N . ARG A 1 378 ? -20.467 -21.460 26.797 1.00 96.62 378 ARG A N 1
ATOM 3030 C CA . ARG A 1 378 ? -21.378 -22.488 26.289 1.00 96.62 378 ARG A CA 1
ATOM 3031 C C . ARG A 1 378 ? -20.920 -23.012 24.929 1.00 96.62 378 ARG A C 1
ATOM 3033 O O . ARG A 1 378 ? -21.023 -24.209 24.682 1.00 96.62 378 ARG A O 1
ATOM 3040 N N . LYS A 1 379 ? -20.491 -22.112 24.042 1.00 97.44 379 LYS A N 1
ATOM 3041 C CA . LYS A 1 379 ? -20.128 -22.417 22.654 1.00 97.44 379 LYS A CA 1
ATOM 3042 C C . LYS A 1 379 ? -19.083 -21.422 22.156 1.00 97.44 379 LYS A C 1
ATOM 3044 O O . LYS A 1 379 ? -19.171 -20.234 22.471 1.00 97.44 379 LYS A O 1
ATOM 3049 N N . LEU A 1 380 ? -18.113 -21.909 21.390 1.00 98.50 380 LEU A N 1
ATOM 3050 C CA . LEU A 1 380 ? -17.072 -21.101 20.762 1.00 98.50 380 LEU A CA 1
ATOM 3051 C C . LEU A 1 380 ? -17.206 -21.190 19.238 1.00 98.50 380 LEU A C 1
ATOM 3053 O O . LEU A 1 380 ? -17.312 -22.277 18.677 1.00 98.50 380 LEU A O 1
ATOM 3057 N N . ILE A 1 381 ? -17.222 -20.048 18.564 1.00 98.38 381 ILE A N 1
ATOM 3058 C CA . ILE A 1 381 ? -17.274 -19.948 17.109 1.00 98.38 381 ILE A CA 1
ATOM 3059 C C . ILE A 1 381 ? -16.064 -19.135 16.672 1.00 98.38 381 ILE A C 1
ATOM 3061 O O . ILE A 1 381 ? -15.861 -18.017 17.139 1.00 98.38 381 ILE A O 1
ATOM 3065 N N . LEU A 1 382 ? -15.249 -19.694 15.788 1.00 98.44 382 LEU A N 1
ATOM 3066 C CA . LEU A 1 382 ? -14.015 -19.079 15.325 1.00 98.44 382 LEU A CA 1
ATOM 3067 C C . LEU A 1 382 ? -14.064 -18.866 13.815 1.00 98.44 382 LEU A C 1
ATOM 3069 O O . LEU A 1 382 ? -14.374 -19.783 13.060 1.00 98.44 382 LEU A O 1
ATOM 3073 N N . LEU A 1 383 ? -13.741 -17.653 13.382 1.00 97.25 383 LEU A N 1
ATOM 3074 C CA . LEU A 1 383 ? -13.813 -17.222 11.988 1.00 97.25 383 LEU A CA 1
ATOM 3075 C C . LEU A 1 383 ? -12.404 -16.894 11.497 1.00 97.25 383 LEU A C 1
ATOM 3077 O O . LEU A 1 383 ? -11.844 -15.878 11.917 1.00 97.25 383 LEU A O 1
ATOM 3081 N N . ALA A 1 384 ? -11.836 -17.757 10.651 1.00 95.56 384 ALA A N 1
ATOM 3082 C CA . ALA A 1 384 ? -10.444 -17.673 10.199 1.00 95.56 384 ALA A CA 1
ATOM 3083 C C . ALA A 1 384 ? -9.466 -17.315 11.349 1.00 95.56 384 ALA A C 1
ATOM 3085 O O . ALA A 1 384 ? -8.856 -16.243 11.338 1.00 95.56 384 ALA A O 1
ATOM 3086 N N . PRO A 1 385 ? -9.407 -18.123 12.429 1.00 97.38 385 PRO A N 1
ATOM 3087 C CA . PRO A 1 385 ? -8.761 -17.720 13.678 1.00 97.38 385 PRO A CA 1
ATOM 3088 C C . PRO A 1 385 ? -7.231 -17.696 13.599 1.00 97.38 385 PRO A C 1
ATOM 3090 O O . PRO A 1 385 ? -6.614 -18.633 13.099 1.00 97.38 385 PRO A O 1
ATOM 3093 N N . ALA A 1 386 ? -6.612 -16.690 14.224 1.00 94.44 386 ALA A N 1
ATOM 3094 C CA . ALA A 1 386 ? -5.156 -16.544 14.337 1.00 94.44 386 ALA A CA 1
ATOM 3095 C C . ALA A 1 386 ? -4.555 -17.456 15.432 1.00 94.44 386 ALA A C 1
ATOM 3097 O O . ALA A 1 386 ? -3.839 -17.005 16.320 1.00 94.44 386 ALA A O 1
ATOM 3098 N N . ILE A 1 387 ? -4.885 -18.749 15.400 1.00 94.19 387 ILE A N 1
ATOM 3099 C CA . ILE A 1 387 ? -4.417 -19.770 16.355 1.00 94.19 387 ILE A CA 1
ATOM 3100 C C . ILE A 1 387 ? -3.266 -20.598 15.773 1.00 94.19 387 ILE A C 1
ATOM 3102 O O . ILE A 1 387 ? -3.235 -21.817 15.906 1.00 94.19 387 ILE A O 1
ATOM 3106 N N . LEU A 1 388 ? -2.321 -19.943 15.101 1.00 87.06 388 LEU A N 1
ATOM 3107 C CA . LEU A 1 388 ? -1.131 -20.597 14.565 1.00 87.06 388 LEU A CA 1
ATOM 3108 C C . LEU A 1 388 ? -0.079 -20.751 15.675 1.00 87.06 388 LEU A C 1
ATOM 3110 O O . LEU A 1 388 ? 0.344 -19.756 16.262 1.00 87.06 388 LEU A O 1
ATOM 3114 N N . GLN A 1 389 ? 0.344 -21.984 15.956 1.00 83.94 389 GLN A N 1
ATOM 3115 C CA . GLN A 1 389 ? 1.483 -22.245 16.843 1.00 83.94 389 GLN A CA 1
ATOM 3116 C C . GLN A 1 389 ? 2.787 -22.299 16.045 1.00 83.94 389 GLN A C 1
ATOM 3118 O O . GLN A 1 389 ? 2.841 -22.915 14.977 1.00 83.94 389 GLN A O 1
ATOM 3123 N N . MET A 1 390 ? 3.843 -21.701 16.596 1.00 77.31 390 MET A N 1
ATOM 3124 C CA . MET A 1 390 ? 5.214 -21.914 16.133 1.00 77.31 390 MET A CA 1
ATOM 3125 C C . MET A 1 390 ? 5.679 -23.347 16.466 1.00 77.31 390 MET A C 1
ATOM 3127 O O . MET A 1 390 ? 5.004 -24.054 17.222 1.00 77.31 390 MET A O 1
ATOM 3131 N N . PRO A 1 391 ? 6.802 -23.840 15.901 1.00 74.12 391 PRO A N 1
ATOM 3132 C CA . PRO A 1 391 ? 7.268 -25.214 16.130 1.00 74.12 391 PRO A CA 1
ATOM 3133 C C . PRO A 1 391 ? 7.500 -25.590 17.603 1.00 74.12 391 PRO A C 1
ATOM 3135 O O . PRO A 1 391 ? 7.448 -26.767 17.951 1.00 74.12 391 PRO A O 1
ATOM 3138 N N . ASP A 1 392 ? 7.731 -24.603 18.466 1.00 77.12 392 ASP A N 1
ATOM 3139 C CA . ASP A 1 392 ? 7.865 -24.738 19.920 1.00 77.12 392 ASP A CA 1
ATOM 3140 C C . ASP A 1 392 ? 6.513 -24.823 20.666 1.00 77.12 392 ASP A C 1
ATOM 3142 O O . ASP A 1 392 ? 6.479 -24.959 21.889 1.00 77.12 392 ASP A O 1
ATOM 3146 N N . GLY A 1 393 ? 5.391 -24.775 19.940 1.00 79.75 393 GLY A N 1
ATOM 3147 C CA . GLY A 1 393 ? 4.035 -24.823 20.485 1.00 79.75 393 GLY A CA 1
ATOM 3148 C C . GLY A 1 393 ? 3.536 -23.486 21.038 1.00 79.75 393 GLY A C 1
ATOM 3149 O O . GLY A 1 393 ? 2.475 -23.451 21.668 1.00 79.75 393 GLY A O 1
ATOM 3150 N N . VAL A 1 394 ? 4.273 -22.392 20.827 1.00 86.88 394 VAL A N 1
ATOM 3151 C CA . VAL A 1 394 ? 3.944 -21.070 21.366 1.00 86.88 394 VAL A CA 1
ATOM 3152 C C . VAL A 1 394 ? 3.133 -20.263 20.349 1.00 86.88 394 VAL A C 1
ATOM 3154 O O . VAL A 1 394 ? 3.384 -20.293 19.144 1.00 86.88 394 VAL A O 1
ATOM 3157 N N . PHE A 1 395 ? 2.116 -19.552 20.835 1.00 89.75 395 PHE A N 1
ATOM 3158 C CA . PHE A 1 395 ? 1.391 -18.560 20.040 1.00 89.75 395 PHE A CA 1
ATOM 3159 C C . PHE A 1 395 ? 2.150 -17.236 20.068 1.00 89.75 395 PHE A C 1
ATOM 3161 O O . PHE A 1 395 ? 2.712 -16.884 21.102 1.00 89.75 395 PHE A O 1
ATOM 3168 N N . HIS A 1 396 ? 2.107 -16.483 18.975 1.00 88.00 396 HIS A N 1
ATOM 3169 C CA . HIS A 1 396 ? 2.670 -15.134 18.897 1.00 88.00 396 HIS A CA 1
ATOM 3170 C C . HIS A 1 396 ? 1.560 -14.093 18.795 1.00 88.00 396 HIS A C 1
ATOM 3172 O O . HIS A 1 396 ? 0.483 -14.374 18.265 1.00 88.00 396 HIS A O 1
ATOM 3178 N N . ASP A 1 397 ? 1.812 -12.905 19.340 1.00 87.19 397 ASP A N 1
ATOM 3179 C CA . ASP A 1 397 ? 0.893 -11.782 19.263 1.00 87.19 397 ASP A CA 1
ATOM 3180 C C . ASP A 1 397 ? 0.812 -11.327 17.797 1.00 87.19 397 ASP A C 1
ATOM 3182 O O . ASP A 1 397 ? 1.825 -10.900 17.243 1.00 87.19 397 ASP A O 1
ATOM 3186 N N . PRO A 1 398 ? -0.359 -11.396 17.142 1.00 79.25 398 PRO A N 1
ATOM 3187 C CA . PRO A 1 398 ? -0.504 -11.015 15.740 1.00 79.25 398 PRO A CA 1
ATOM 3188 C C . PRO A 1 398 ? -0.204 -9.542 15.439 1.00 79.25 398 PRO A C 1
ATOM 3190 O O . PRO A 1 398 ? -0.068 -9.196 14.272 1.00 79.25 398 PRO A O 1
ATOM 3193 N N . VAL A 1 399 ? -0.147 -8.670 16.453 1.00 72.69 399 VAL A N 1
ATOM 3194 C CA . VAL A 1 399 ? 0.134 -7.237 16.278 1.00 72.69 399 VAL A CA 1
ATOM 3195 C C . VAL A 1 399 ? 1.610 -6.930 16.499 1.00 72.69 399 VAL A C 1
ATOM 3197 O O . VAL A 1 399 ? 2.214 -6.253 15.675 1.00 72.69 399 VAL A O 1
ATOM 3200 N N . ILE A 1 400 ? 2.191 -7.402 17.605 1.00 78.69 400 ILE A N 1
ATOM 3201 C CA . ILE A 1 400 ? 3.581 -7.063 17.972 1.00 78.69 400 ILE A CA 1
ATOM 3202 C C . ILE A 1 400 ? 4.598 -8.159 17.626 1.00 78.69 400 ILE A C 1
ATOM 3204 O O . ILE A 1 400 ? 5.793 -7.923 17.728 1.00 78.69 400 ILE A O 1
ATOM 3208 N N . GLY A 1 401 ? 4.156 -9.355 17.228 1.00 81.62 401 GLY A N 1
ATOM 3209 C CA . GLY A 1 401 ? 5.020 -10.467 16.815 1.00 81.62 401 GLY A CA 1
ATOM 3210 C C . GLY A 1 401 ? 5.706 -11.230 17.953 1.00 81.62 401 GLY A C 1
ATOM 3211 O O . GLY A 1 401 ? 6.360 -12.240 17.695 1.00 81.62 401 GLY A O 1
ATOM 3212 N N . GLU A 1 402 ? 5.543 -10.798 19.203 1.00 84.06 402 GLU A N 1
ATOM 3213 C CA . GLU A 1 402 ? 6.190 -11.402 20.372 1.00 84.06 402 GLU A CA 1
ATOM 3214 C C . GLU A 1 402 ? 5.467 -12.672 20.869 1.00 84.06 402 GLU A C 1
ATOM 3216 O O . GLU A 1 402 ? 4.240 -12.773 20.744 1.00 84.06 402 GLU A O 1
ATOM 3221 N N . PRO A 1 403 ? 6.182 -13.646 21.464 1.00 87.62 403 PRO A N 1
ATOM 3222 C CA . PRO A 1 403 ? 5.573 -14.834 22.063 1.00 87.62 403 PRO A CA 1
ATOM 3223 C C . PRO A 1 403 ? 4.570 -14.491 23.178 1.00 87.62 403 PRO A C 1
ATOM 3225 O O . PRO A 1 403 ? 4.833 -13.656 24.043 1.00 87.62 403 PRO A O 1
ATOM 3228 N N . LEU A 1 404 ? 3.425 -15.181 23.222 1.00 89.62 404 LEU A N 1
ATOM 3229 C CA . LEU A 1 404 ? 2.430 -14.981 24.277 1.00 89.62 404 LEU A CA 1
ATOM 3230 C C . LEU A 1 404 ? 2.880 -15.581 25.616 1.00 89.62 404 LEU A C 1
ATOM 3232 O O . LEU A 1 404 ? 3.016 -16.799 25.772 1.00 89.62 404 LEU A O 1
ATOM 3236 N N . GLU A 1 405 ? 2.930 -14.740 26.647 1.00 86.81 405 GLU A N 1
ATOM 3237 C CA . GLU A 1 405 ? 3.053 -15.175 28.040 1.00 86.81 405 GLU A CA 1
ATOM 3238 C C . GLU A 1 405 ? 1.705 -15.649 28.605 1.00 86.81 405 GLU A C 1
ATOM 3240 O O . GLU A 1 405 ? 0.967 -14.927 29.278 1.00 86.81 405 GLU A O 1
ATOM 3245 N N . LEU A 1 406 ? 1.361 -16.905 28.320 1.00 88.00 406 LEU A N 1
ATOM 3246 C CA . LEU A 1 406 ? 0.132 -17.516 28.826 1.00 88.00 406 LEU A CA 1
ATOM 3247 C C . LEU A 1 406 ? 0.258 -17.967 30.288 1.00 88.00 406 LEU A C 1
ATOM 3249 O O . LEU A 1 406 ? 1.275 -18.531 30.701 1.00 88.00 406 LEU A O 1
ATOM 3253 N N . SER A 1 407 ? -0.829 -17.809 31.051 1.00 86.50 407 SER A N 1
ATOM 3254 C CA . SER A 1 407 ? -0.913 -18.327 32.420 1.00 86.50 407 SER A CA 1
ATOM 3255 C C . SER A 1 407 ? -0.788 -19.857 32.444 1.00 86.50 407 SER A C 1
ATOM 3257 O O . SER A 1 407 ? -1.175 -20.536 31.489 1.00 86.50 407 SER A O 1
ATOM 3259 N N . ALA A 1 408 ? -0.305 -20.428 33.553 1.00 86.06 408 ALA A N 1
ATOM 3260 C CA . ALA A 1 408 ? -0.221 -21.885 33.715 1.00 86.06 408 ALA A CA 1
ATOM 3261 C C . ALA A 1 408 ? -1.579 -22.576 33.491 1.00 86.06 408 ALA A C 1
ATOM 3263 O O . ALA A 1 408 ? -1.651 -23.641 32.879 1.00 86.06 408 ALA A O 1
ATOM 3264 N N . LYS A 1 409 ? -2.665 -21.921 33.916 1.00 87.12 409 LYS A N 1
ATOM 3265 C CA . LYS A 1 409 ? -4.032 -22.406 33.737 1.00 87.12 409 LYS A CA 1
ATOM 3266 C C . LYS A 1 409 ? -4.452 -22.415 32.268 1.00 87.12 409 LYS A C 1
ATOM 3268 O O . LYS A 1 409 ? -5.019 -23.403 31.815 1.00 87.12 409 LYS A O 1
ATOM 3273 N N . SER A 1 410 ? -4.147 -21.354 31.520 1.00 86.88 410 SER A N 1
ATOM 3274 C CA . SER A 1 410 ? -4.422 -21.291 30.079 1.00 86.88 410 SER A CA 1
ATOM 3275 C C . SER A 1 410 ? -3.601 -22.343 29.325 1.00 86.88 410 SER A C 1
ATOM 3277 O O . SER A 1 410 ? -4.147 -23.062 28.498 1.00 86.88 410 SER A O 1
ATOM 3279 N N . LYS A 1 411 ? -2.311 -22.510 29.663 1.00 87.06 411 LYS A N 1
ATOM 3280 C CA . LYS A 1 411 ? -1.442 -23.545 29.069 1.00 87.06 411 LYS A CA 1
ATOM 3281 C C . LYS A 1 411 ? -1.992 -24.956 29.290 1.00 87.06 411 LYS A C 1
ATOM 3283 O O . LYS A 1 411 ? -2.013 -25.747 28.354 1.00 87.06 411 LYS A O 1
ATOM 3288 N N . GLN A 1 412 ? -2.470 -25.257 30.498 1.00 85.88 412 GLN A N 1
ATOM 3289 C CA . GLN A 1 412 ? -3.114 -26.536 30.798 1.00 85.88 412 GLN A CA 1
ATOM 3290 C C . GLN A 1 412 ? -4.445 -26.694 30.047 1.00 85.88 412 GLN A C 1
ATOM 3292 O O . GLN A 1 412 ? -4.703 -27.746 29.473 1.00 85.88 412 GLN A O 1
ATOM 3297 N N . GLY A 1 413 ? -5.280 -25.652 30.019 1.00 84.50 413 GLY A N 1
ATOM 3298 C CA . GLY A 1 413 ? -6.581 -25.681 29.346 1.00 84.50 413 GLY A CA 1
ATOM 3299 C C . GLY A 1 413 ? -6.486 -25.843 27.826 1.00 84.50 413 GLY A C 1
ATOM 3300 O O . GLY A 1 413 ? -7.329 -26.505 27.229 1.00 84.50 413 GLY A O 1
ATOM 3301 N N . LEU A 1 414 ? -5.445 -25.287 27.200 1.00 89.19 414 LEU A N 1
ATOM 3302 C CA . LEU A 1 414 ? -5.201 -25.394 25.758 1.00 89.19 414 LEU A CA 1
ATOM 3303 C C . LEU A 1 414 ? -4.875 -26.818 25.299 1.00 89.19 414 LEU A C 1
ATOM 3305 O O . LEU A 1 414 ? -5.018 -27.109 24.119 1.00 89.19 414 LEU A O 1
ATOM 3309 N N . GLN A 1 415 ? -4.463 -27.710 26.202 1.00 82.81 415 GLN A N 1
ATOM 3310 C CA . GLN A 1 415 ? -4.210 -29.110 25.848 1.00 82.81 415 GLN A CA 1
ATOM 3311 C C . GLN A 1 415 ? -5.498 -29.870 25.515 1.00 82.81 415 GLN A C 1
ATOM 3313 O O . GLN A 1 415 ? -5.428 -30.906 24.861 1.00 82.81 415 GLN A O 1
ATOM 3318 N N . ASN A 1 416 ? -6.653 -29.403 26.007 1.00 86.69 416 ASN A N 1
ATOM 3319 C CA . ASN A 1 416 ? -7.937 -30.049 25.766 1.00 86.69 416 ASN A CA 1
ATOM 3320 C C . ASN A 1 416 ? -9.125 -29.120 26.086 1.00 86.69 416 ASN A C 1
ATOM 3322 O O . ASN A 1 416 ? -9.691 -29.153 27.185 1.00 86.69 416 ASN A O 1
ATOM 3326 N N . ILE A 1 417 ? -9.540 -28.305 25.118 1.00 93.81 417 ILE A N 1
ATOM 3327 C CA . ILE A 1 417 ? -10.735 -27.468 25.234 1.00 93.81 417 ILE A CA 1
ATOM 3328 C C . ILE A 1 417 ? -11.969 -28.315 24.896 1.00 93.81 417 ILE A C 1
ATOM 3330 O O . ILE A 1 417 ? -12.230 -28.646 23.739 1.00 93.81 417 ILE A O 1
ATOM 3334 N N . SER A 1 418 ? -12.762 -28.643 25.918 1.00 93.69 418 SER A N 1
ATOM 3335 C CA . SER A 1 418 ? -13.977 -29.464 25.789 1.00 93.69 418 SER A CA 1
ATOM 3336 C C . SER A 1 418 ? -15.231 -28.685 25.375 1.00 93.69 418 SER A C 1
ATOM 3338 O O . SER A 1 418 ? -16.273 -29.285 25.107 1.00 93.69 418 SER A O 1
ATOM 3340 N N . VAL A 1 419 ? -15.156 -27.354 25.310 1.00 97.12 419 VAL A N 1
ATOM 3341 C CA . VAL A 1 419 ? -16.277 -26.506 24.887 1.00 97.12 419 VAL A CA 1
ATOM 3342 C C . VAL A 1 419 ? -16.609 -26.786 23.413 1.00 97.12 419 VAL A C 1
ATOM 3344 O O . VAL A 1 419 ? -15.689 -26.793 22.589 1.00 97.12 419 VAL A O 1
ATOM 3347 N N . PRO A 1 420 ? -17.893 -26.994 23.050 1.00 97.69 420 PRO A N 1
ATOM 3348 C CA . PRO A 1 420 ? -18.303 -27.150 21.658 1.00 97.69 420 PRO A CA 1
ATOM 3349 C C . PRO A 1 420 ? -17.797 -25.988 20.804 1.00 97.69 420 PRO A C 1
ATOM 3351 O O . PRO A 1 420 ? -18.151 -24.830 21.049 1.00 97.69 420 PRO A O 1
ATOM 3354 N N . THR A 1 421 ? -16.962 -26.309 19.819 1.00 98.44 421 THR A N 1
ATOM 3355 C CA . THR A 1 421 ? -16.247 -25.326 19.008 1.00 98.44 421 THR A CA 1
ATOM 3356 C C . THR A 1 421 ? -16.545 -25.537 17.531 1.00 98.44 421 THR A C 1
ATOM 3358 O O . THR A 1 421 ? -16.422 -26.648 17.016 1.00 98.44 421 THR A O 1
ATOM 3361 N N . ILE A 1 422 ? -16.926 -24.466 16.839 1.00 98.19 422 ILE A N 1
ATOM 3362 C CA . ILE A 1 422 ? -17.071 -24.449 15.383 1.00 98.19 422 ILE A CA 1
ATOM 3363 C C . ILE A 1 422 ? -16.012 -23.516 14.809 1.00 98.19 422 ILE A C 1
ATOM 3365 O O . ILE A 1 422 ? -15.929 -22.363 15.223 1.00 98.19 422 ILE A O 1
ATOM 3369 N N . ILE A 1 423 ? -15.227 -23.993 13.849 1.00 98.19 423 ILE A N 1
ATOM 3370 C CA . ILE A 1 423 ? -14.304 -23.155 13.079 1.00 98.19 423 ILE A CA 1
ATOM 3371 C C . ILE A 1 423 ? -14.826 -23.044 11.655 1.00 98.19 423 ILE A C 1
ATOM 3373 O O . ILE A 1 423 ? -15.180 -24.057 11.061 1.00 98.19 423 ILE A O 1
ATOM 3377 N N . ILE A 1 424 ? -14.873 -21.826 11.120 1.00 97.00 424 ILE A N 1
ATOM 3378 C CA . ILE A 1 424 ? -15.198 -21.545 9.720 1.00 97.00 424 ILE A CA 1
ATOM 3379 C C . ILE A 1 424 ? -13.964 -20.905 9.081 1.00 97.00 424 ILE A C 1
ATOM 3381 O O . ILE A 1 424 ? -13.480 -19.883 9.578 1.00 97.00 424 ILE A O 1
ATOM 3385 N N . HIS A 1 425 ? -13.445 -21.506 8.010 1.00 95.69 425 HIS A N 1
ATOM 3386 C CA . HIS A 1 425 ? -12.204 -21.074 7.353 1.00 95.69 425 HIS A CA 1
ATOM 3387 C C . HIS A 1 425 ? -12.334 -21.115 5.828 1.00 95.69 425 HIS A C 1
ATOM 3389 O O . HIS A 1 425 ? -12.852 -22.086 5.275 1.00 95.69 425 HIS A O 1
ATOM 3395 N N . GLY A 1 426 ? -11.857 -20.062 5.164 1.00 89.31 426 GLY A N 1
ATOM 3396 C CA . GLY A 1 426 ? -11.877 -19.922 3.709 1.00 89.31 426 GLY A CA 1
ATOM 3397 C C . GLY A 1 426 ? -10.729 -20.660 3.013 1.00 89.31 426 GLY A C 1
ATOM 3398 O O . GLY A 1 426 ? -9.587 -20.595 3.463 1.00 89.31 426 GLY A O 1
ATOM 3399 N N . THR A 1 427 ? -11.001 -21.354 1.910 1.00 83.56 427 THR A N 1
ATOM 3400 C CA . THR A 1 427 ? -9.978 -22.009 1.065 1.00 83.56 427 THR A CA 1
ATOM 3401 C C . THR A 1 427 ? -8.995 -21.018 0.443 1.00 83.56 427 THR A C 1
ATOM 3403 O O . THR A 1 427 ? -7.843 -21.381 0.209 1.00 83.56 427 THR A O 1
ATOM 3406 N N . ALA A 1 428 ? -9.434 -19.781 0.198 1.00 82.69 428 ALA A N 1
ATOM 3407 C CA . ALA A 1 428 ? -8.652 -18.699 -0.390 1.00 82.69 428 ALA A CA 1
ATOM 3408 C C . ALA A 1 428 ? -8.187 -17.676 0.664 1.00 82.69 428 ALA A C 1
ATOM 3410 O O . ALA A 1 428 ? -7.955 -16.512 0.340 1.00 82.69 428 ALA A O 1
ATOM 3411 N N . ASP A 1 429 ? -8.090 -18.083 1.935 1.00 85.44 429 ASP A N 1
ATOM 3412 C CA . ASP A 1 429 ? -7.540 -17.241 2.997 1.00 85.44 429 ASP A CA 1
ATOM 3413 C C . ASP A 1 429 ? -6.040 -16.990 2.768 1.00 85.44 429 ASP A C 1
ATOM 3415 O O . ASP A 1 429 ? -5.205 -17.889 2.893 1.00 85.44 429 ASP A O 1
ATOM 3419 N N . ASP A 1 430 ? -5.720 -15.750 2.410 1.00 83.56 430 ASP A N 1
ATOM 3420 C CA . ASP A 1 430 ? -4.383 -15.243 2.114 1.00 83.56 430 ASP A CA 1
ATOM 3421 C C . ASP A 1 430 ? -3.689 -14.608 3.330 1.00 83.56 430 ASP A C 1
ATOM 3423 O O . ASP A 1 430 ? -2.517 -14.242 3.244 1.00 83.56 430 ASP A O 1
ATOM 3427 N N . VAL A 1 431 ? -4.384 -14.504 4.467 1.00 82.50 431 VAL A N 1
ATOM 3428 C CA . VAL A 1 431 ? -3.863 -13.916 5.709 1.00 82.50 431 VAL A CA 1
ATOM 3429 C C . VAL A 1 431 ? -3.485 -15.010 6.701 1.00 82.50 431 VAL A C 1
ATOM 3431 O O . VAL A 1 431 ? -2.397 -14.988 7.274 1.00 82.50 431 VAL A O 1
ATOM 3434 N N . ILE A 1 432 ? -4.382 -15.973 6.920 1.00 86.69 432 ILE A N 1
ATOM 3435 C CA . ILE A 1 432 ? -4.203 -17.063 7.875 1.00 86.69 432 ILE A CA 1
ATOM 3436 C C . ILE A 1 432 ? -4.311 -18.402 7.134 1.00 86.69 432 ILE A C 1
ATOM 3438 O O . ILE A 1 432 ? -5.402 -18.784 6.699 1.00 86.69 432 ILE A O 1
ATOM 3442 N N . PRO A 1 433 ? -3.216 -19.176 7.029 1.00 86.44 433 PRO A N 1
ATOM 3443 C CA . PRO A 1 433 ? -3.215 -20.395 6.235 1.00 86.44 433 PRO A CA 1
ATOM 3444 C C . PRO A 1 433 ? -4.100 -21.473 6.877 1.00 86.44 433 PRO A C 1
ATOM 3446 O O . PRO A 1 433 ? -3.926 -21.836 8.044 1.00 86.44 433 PRO A O 1
ATOM 3449 N N . LEU A 1 434 ? -5.024 -22.020 6.083 1.00 88.69 434 LEU A N 1
ATOM 3450 C CA . LEU A 1 434 ? -6.046 -22.968 6.535 1.00 88.69 434 LEU A CA 1
ATOM 3451 C C . LEU A 1 434 ? -5.450 -24.238 7.153 1.00 88.69 434 LEU A C 1
ATOM 3453 O O . LEU A 1 434 ? -5.776 -24.596 8.283 1.00 88.69 434 LEU A O 1
ATOM 3457 N N . GLU A 1 435 ? -4.567 -24.931 6.433 1.00 92.75 435 GLU A N 1
ATOM 3458 C CA . GLU A 1 435 ? -4.080 -26.254 6.849 1.00 92.75 435 GLU A CA 1
ATOM 3459 C C . GLU A 1 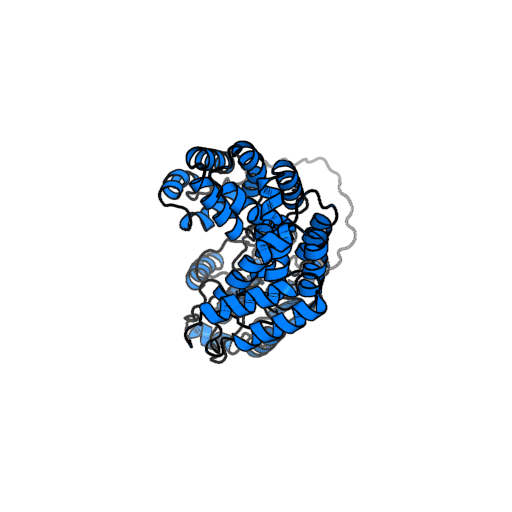435 ? -3.254 -26.235 8.154 1.00 92.75 435 GLU A C 1
ATOM 3461 O O . GLU A 1 435 ? -3.491 -27.075 9.029 1.00 92.75 435 GLU A O 1
ATOM 3466 N N . PRO A 1 436 ? -2.331 -25.278 8.374 1.00 89.62 436 PRO A N 1
ATOM 3467 C CA . PRO A 1 436 ? -1.668 -25.115 9.669 1.00 89.62 436 PRO A CA 1
ATOM 3468 C C . PRO A 1 436 ? -2.629 -24.821 10.830 1.00 89.62 436 PRO A C 1
ATOM 3470 O O . PRO A 1 436 ? -2.466 -25.371 11.925 1.00 89.62 436 PRO A O 1
ATOM 3473 N N . VAL A 1 437 ? -3.657 -24.000 10.597 1.00 94.06 437 VAL A N 1
ATOM 3474 C CA . VAL A 1 437 ? -4.683 -23.713 11.607 1.00 94.06 437 VAL A CA 1
ATOM 3475 C C . VAL A 1 437 ? -5.530 -24.945 11.897 1.00 94.06 437 VAL A C 1
ATOM 3477 O O . VAL A 1 437 ? -5.763 -25.240 13.067 1.00 94.06 437 VAL A O 1
ATOM 3480 N N . ARG A 1 438 ? -5.935 -25.709 10.876 1.00 93.94 438 ARG A N 1
ATOM 3481 C CA . ARG A 1 438 ? -6.691 -26.960 11.039 1.00 93.94 438 ARG A CA 1
ATOM 3482 C C . ARG A 1 438 ? -5.943 -27.946 11.936 1.00 93.94 438 ARG A C 1
ATOM 3484 O O . ARG A 1 438 ? -6.494 -28.389 12.940 1.00 93.94 438 ARG A O 1
ATOM 3491 N N . LYS A 1 439 ? -4.664 -28.202 11.644 1.00 92.75 439 LYS A N 1
ATOM 3492 C CA . LYS A 1 439 ? -3.809 -29.089 12.456 1.00 92.75 439 LYS A CA 1
ATOM 3493 C C . LYS A 1 439 ? -3.674 -28.623 13.901 1.00 92.75 439 LYS A C 1
ATOM 3495 O O . LYS A 1 439 ? -3.573 -29.444 14.808 1.00 92.75 439 LYS A O 1
ATOM 3500 N N . THR A 1 440 ? -3.617 -27.311 14.117 1.00 93.69 440 THR A N 1
ATOM 3501 C CA . THR A 1 440 ? -3.547 -26.751 15.469 1.00 93.69 440 THR A CA 1
ATOM 3502 C C . THR A 1 440 ? -4.889 -26.917 16.182 1.00 93.69 440 THR A C 1
ATOM 3504 O O . THR A 1 440 ? -4.933 -27.411 17.304 1.00 93.69 440 THR A O 1
ATOM 3507 N N . ALA A 1 441 ? -5.999 -26.607 15.514 1.00 95.19 441 ALA A N 1
ATOM 3508 C CA . ALA A 1 441 ? -7.344 -26.736 16.060 1.00 95.19 441 ALA A CA 1
ATOM 3509 C C . ALA A 1 441 ? -7.688 -28.171 16.485 1.00 95.19 441 ALA A C 1
ATOM 3511 O O . ALA A 1 441 ? -8.216 -28.368 17.576 1.00 95.19 441 ALA A O 1
ATOM 3512 N N . GLU A 1 442 ? -7.345 -29.168 15.668 1.00 94.19 442 GLU A N 1
ATOM 3513 C CA . GLU A 1 442 ? -7.566 -30.591 15.974 1.00 94.19 442 GLU A CA 1
ATOM 3514 C C . GLU A 1 442 ? -6.844 -31.049 17.251 1.00 94.19 442 GLU A C 1
ATOM 3516 O O . GLU A 1 442 ? -7.284 -31.992 17.903 1.00 94.19 442 GLU A O 1
ATOM 3521 N N . LYS A 1 443 ? -5.757 -30.368 17.639 1.00 92.75 443 LYS A N 1
ATOM 3522 C CA . LYS A 1 443 ? -5.054 -30.619 18.905 1.00 92.75 443 LYS A CA 1
ATOM 3523 C C . LYS A 1 443 ? -5.678 -29.874 20.081 1.00 92.75 443 LYS A C 1
ATOM 3525 O O . LYS A 1 443 ? -5.680 -30.396 21.189 1.00 92.75 443 LYS A O 1
ATOM 3530 N N . LEU A 1 444 ? -6.156 -28.649 19.858 1.00 94.19 444 LEU A N 1
ATOM 3531 C CA . LEU A 1 444 ? -6.664 -27.784 20.926 1.00 94.19 444 LEU A CA 1
ATOM 3532 C C . LEU A 1 444 ? -8.079 -28.162 21.381 1.00 94.19 444 LEU A C 1
ATOM 3534 O O . LEU A 1 444 ? -8.389 -28.034 22.564 1.00 94.19 444 LEU A O 1
ATOM 3538 N N . PHE A 1 445 ? -8.955 -28.576 20.461 1.00 96.50 445 PHE A N 1
ATOM 3539 C CA . PHE A 1 445 ? -10.394 -28.699 20.713 1.00 96.50 445 PHE A CA 1
ATOM 3540 C C . PHE A 1 445 ? -10.866 -30.154 20.637 1.00 96.50 445 PHE A C 1
ATOM 3542 O O . PHE A 1 445 ? -10.833 -30.763 19.572 1.00 96.50 445 PHE A O 1
ATOM 3549 N N . ALA A 1 446 ? -11.405 -30.689 21.736 1.00 94.38 446 ALA A N 1
ATOM 3550 C CA . ALA A 1 446 ? -11.958 -32.049 21.748 1.00 94.38 446 ALA A CA 1
ATOM 3551 C C . ALA A 1 446 ? -13.311 -32.171 21.032 1.00 94.38 446 ALA A C 1
ATOM 3553 O O . ALA A 1 446 ? -13.637 -33.231 20.509 1.00 94.38 446 ALA A O 1
ATOM 3554 N N . ASN A 1 447 ? -14.101 -31.094 21.007 1.00 94.75 447 ASN A N 1
ATOM 3555 C CA . ASN A 1 447 ? -15.436 -31.062 20.407 1.00 94.75 447 ASN A CA 1
ATOM 3556 C C . ASN A 1 447 ? -15.467 -30.065 19.243 1.00 94.75 447 ASN A C 1
ATOM 3558 O O . ASN A 1 447 ? -16.095 -29.007 19.335 1.00 94.75 447 ASN A O 1
ATOM 3562 N N . LEU A 1 448 ? -14.741 -30.390 18.172 1.00 97.00 448 LEU A N 1
ATOM 3563 C CA . LEU A 1 448 ? -14.522 -29.520 17.019 1.00 97.00 448 LEU A CA 1
ATOM 3564 C C . LEU A 1 448 ? -15.408 -29.899 15.825 1.00 97.00 448 LEU A C 1
ATOM 3566 O O . LEU A 1 448 ? -15.364 -31.026 15.338 1.00 97.00 448 LEU A O 1
ATOM 3570 N N . LYS A 1 449 ? -16.139 -28.921 15.285 1.00 97.00 449 LYS A N 1
ATOM 3571 C CA . LYS A 1 449 ? -16.677 -28.959 13.920 1.00 97.00 449 LYS A CA 1
ATOM 3572 C C . LYS A 1 449 ? -15.910 -27.952 13.071 1.00 97.00 449 LYS A C 1
ATOM 3574 O O . LYS A 1 449 ? -15.940 -26.758 13.355 1.00 97.00 449 LYS A O 1
ATOM 3579 N N . TYR A 1 450 ? -15.249 -28.420 12.021 1.00 95.62 450 TYR A N 1
ATOM 3580 C CA . TYR A 1 450 ? -14.503 -27.561 11.105 1.00 95.62 450 TYR A CA 1
ATOM 3581 C C . TYR A 1 450 ? -15.265 -27.438 9.781 1.00 95.62 450 TYR A C 1
ATOM 3583 O O . TYR A 1 450 ? -15.531 -28.440 9.120 1.00 95.62 450 TYR A O 1
ATOM 3591 N N . ILE A 1 451 ? -15.648 -26.220 9.414 1.00 92.75 451 ILE A N 1
ATOM 3592 C CA . ILE A 1 451 ? -16.389 -25.884 8.199 1.00 92.75 451 ILE A CA 1
ATOM 3593 C C . ILE A 1 451 ? -15.427 -25.152 7.267 1.00 92.75 451 ILE A C 1
ATOM 3595 O O . ILE A 1 451 ? -14.905 -24.091 7.605 1.00 92.75 451 ILE A O 1
ATOM 3599 N N . VAL A 1 452 ? -15.190 -25.731 6.095 1.00 90.81 452 VAL A N 1
ATOM 3600 C CA . VAL A 1 452 ? -14.382 -25.114 5.042 1.00 90.81 452 VAL A CA 1
ATOM 3601 C C . VAL A 1 452 ? -15.318 -24.539 3.992 1.00 90.81 452 VAL A C 1
ATOM 3603 O O . VAL A 1 452 ? -16.262 -25.215 3.587 1.00 90.81 452 VAL A O 1
ATOM 3606 N N . VAL A 1 453 ? -15.062 -23.303 3.578 1.00 85.31 453 VAL A N 1
ATOM 3607 C CA . VAL A 1 453 ? -15.878 -22.557 2.610 1.00 85.31 453 VAL A CA 1
ATOM 3608 C C . VAL A 1 453 ? -15.000 -22.016 1.489 1.00 85.31 453 VAL A C 1
ATOM 3610 O O . VAL A 1 453 ? -13.825 -21.736 1.720 1.00 85.31 453 VAL A O 1
ATOM 3613 N N . ASP A 1 454 ? -15.557 -21.870 0.288 1.00 86.94 454 ASP A N 1
ATOM 3614 C CA . ASP A 1 454 ? -14.849 -21.254 -0.838 1.00 86.94 454 ASP A CA 1
ATOM 3615 C C . ASP A 1 454 ? -14.905 -19.724 -0.737 1.00 86.94 454 ASP A C 1
ATOM 3617 O O . ASP A 1 454 ? -15.759 -19.065 -1.320 1.00 86.94 454 ASP A O 1
ATOM 3621 N N . ASP A 1 455 ? -14.057 -19.167 0.123 1.00 84.12 455 ASP A N 1
ATOM 3622 C CA . ASP A 1 455 ? -14.047 -17.748 0.480 1.00 84.12 455 ASP A CA 1
ATOM 3623 C C . ASP A 1 455 ? -12.629 -17.324 0.901 1.00 84.12 455 ASP A C 1
ATOM 3625 O O . ASP A 1 455 ? -11.758 -18.163 1.154 1.00 84.12 455 ASP A O 1
ATOM 3629 N N . GLY A 1 456 ? -12.393 -16.018 0.994 1.00 82.44 456 GLY A N 1
ATOM 3630 C CA . GLY A 1 456 ? -11.154 -15.451 1.527 1.00 82.44 456 GLY A CA 1
ATOM 3631 C C . GLY A 1 456 ? -11.193 -15.255 3.047 1.00 82.44 456 GLY A C 1
ATOM 3632 O O . GLY A 1 456 ? -12.171 -15.583 3.722 1.00 82.44 456 GLY A O 1
ATOM 3633 N N . HIS A 1 457 ? -10.161 -14.613 3.606 1.00 87.56 457 HIS A N 1
ATOM 3634 C CA . HIS A 1 457 ? -10.052 -14.342 5.053 1.00 87.56 457 HIS A CA 1
ATOM 3635 C C . HIS A 1 457 ? -11.278 -13.611 5.647 1.00 87.56 457 HIS A C 1
ATOM 3637 O O . HIS A 1 457 ? -11.675 -13.756 6.814 1.00 87.56 457 HIS A O 1
ATOM 3643 N N . ARG A 1 458 ? -11.911 -12.770 4.824 1.00 82.81 458 ARG A N 1
ATOM 3644 C CA . ARG A 1 458 ? -13.071 -11.969 5.221 1.00 82.81 458 ARG A CA 1
ATOM 3645 C C . ARG A 1 458 ? -14.373 -12.766 5.294 1.00 82.81 458 ARG A C 1
ATOM 3647 O O . ARG A 1 458 ? -15.302 -12.223 5.879 1.00 82.81 458 ARG A O 1
ATOM 3654 N N . LEU A 1 459 ? -14.433 -14.009 4.809 1.00 86.19 459 LEU A N 1
ATOM 3655 C CA . LEU A 1 459 ? -15.620 -14.874 4.884 1.00 86.19 459 LEU A CA 1
ATOM 3656 C C . LEU A 1 459 ? -16.916 -14.145 4.458 1.00 86.19 459 LEU A C 1
ATOM 3658 O O . LEU A 1 459 ? -17.930 -14.212 5.157 1.00 86.19 459 LEU A O 1
ATOM 3662 N N . GLN A 1 460 ? -16.841 -13.344 3.388 1.00 82.25 460 GLN A N 1
ATOM 3663 C CA . GLN A 1 460 ? -17.926 -12.435 2.996 1.00 82.25 460 GLN A CA 1
ATOM 3664 C C . GLN A 1 460 ? -19.137 -13.184 2.443 1.00 82.25 460 GLN A C 1
ATOM 3666 O O . GLN A 1 460 ? -20.271 -12.826 2.768 1.00 82.25 460 GLN A O 1
ATOM 3671 N N . GLU A 1 461 ? -18.902 -14.210 1.632 1.00 77.56 461 GLU A N 1
ATOM 3672 C CA . GLU A 1 461 ? -19.952 -15.032 1.034 1.00 77.56 461 GLU A CA 1
ATOM 3673 C C . GLU A 1 461 ? -20.464 -16.050 2.049 1.00 77.56 461 GLU A C 1
ATOM 3675 O O . GLU A 1 461 ? -21.673 -16.174 2.247 1.00 77.56 461 GLU A O 1
ATOM 3680 N N . ALA A 1 462 ? -19.561 -16.652 2.826 1.00 81.00 462 ALA A N 1
ATOM 3681 C CA . ALA A 1 462 ? -19.930 -17.563 3.904 1.00 81.00 462 ALA A CA 1
ATOM 3682 C C . ALA A 1 462 ? -20.875 -16.911 4.925 1.00 81.00 462 ALA A C 1
ATOM 3684 O O . ALA A 1 462 ? -21.774 -17.568 5.448 1.00 81.00 462 ALA A O 1
ATOM 3685 N N . PHE A 1 463 ? -20.732 -15.607 5.194 1.00 83.94 463 PHE A N 1
ATOM 3686 C CA . PHE A 1 463 ? -21.676 -14.910 6.066 1.00 83.94 463 PHE A CA 1
ATOM 3687 C C . PHE A 1 463 ? -23.098 -14.850 5.490 1.00 83.94 463 PHE A C 1
ATOM 3689 O O . PHE A 1 463 ? -24.063 -14.925 6.251 1.00 83.94 463 PHE A O 1
ATOM 3696 N N . LYS A 1 464 ? -23.249 -14.733 4.170 1.00 79.56 464 LYS A N 1
ATOM 3697 C CA . LYS A 1 464 ? -24.560 -14.667 3.509 1.00 79.56 464 LYS A CA 1
ATOM 3698 C C . LYS A 1 464 ? -25.215 -16.043 3.399 1.00 79.56 464 LYS A C 1
ATOM 3700 O O . LYS A 1 464 ? -26.430 -16.147 3.529 1.00 79.56 464 LYS A O 1
ATOM 3705 N N . GLU A 1 465 ? -24.416 -17.076 3.157 1.00 82.75 465 GLU A N 1
ATOM 3706 C CA . GLU A 1 465 ? -24.905 -18.422 2.842 1.00 82.75 465 GLU A CA 1
ATOM 3707 C C . GLU A 1 465 ? -25.169 -19.282 4.081 1.00 82.75 465 GLU A C 1
ATOM 3709 O O . GLU A 1 465 ? -26.053 -20.142 4.071 1.00 82.75 465 GLU A O 1
ATOM 3714 N N . LEU A 1 466 ? -24.416 -19.070 5.165 1.00 84.19 466 LEU A N 1
ATOM 3715 C CA . LEU A 1 466 ? -24.524 -19.911 6.350 1.00 84.19 466 LEU A CA 1
ATOM 3716 C C . LEU A 1 466 ? -25.734 -19.552 7.224 1.00 84.19 466 LEU A C 1
ATOM 3718 O O . LEU A 1 466 ? -26.033 -18.391 7.518 1.00 84.19 466 LEU A O 1
ATOM 3722 N N . ASN A 1 467 ? -26.391 -20.593 7.738 1.00 90.06 467 ASN A N 1
ATOM 3723 C CA . ASN A 1 467 ? -27.474 -20.466 8.708 1.00 90.06 467 ASN A CA 1
ATOM 3724 C C . ASN A 1 467 ? -26.919 -20.168 10.113 1.00 90.06 467 ASN A C 1
ATOM 3726 O O . ASN A 1 467 ? -26.719 -21.064 10.935 1.00 90.06 467 ASN A O 1
ATOM 3730 N N . TRP A 1 468 ? -26.630 -18.894 10.382 1.00 89.38 468 TRP A N 1
ATOM 3731 C CA . TRP A 1 468 ? -26.041 -18.451 11.651 1.00 89.38 468 TRP A CA 1
ATOM 3732 C C . TRP A 1 468 ? -26.893 -18.758 12.884 1.00 89.38 468 TRP A C 1
ATOM 3734 O O . TRP A 1 468 ? -26.339 -19.004 13.951 1.00 89.38 468 TRP A O 1
ATOM 3744 N N . GLU A 1 469 ? -28.217 -18.777 12.761 1.00 88.44 469 GLU A N 1
ATOM 3745 C CA . GLU A 1 469 ? -29.124 -19.148 13.844 1.00 88.44 469 GLU A CA 1
ATOM 3746 C C . GLU A 1 469 ? -28.879 -20.593 14.287 1.00 88.44 469 GLU A C 1
ATOM 3748 O O . GLU A 1 469 ? -28.733 -20.855 15.477 1.00 88.44 469 GLU A O 1
ATOM 3753 N N . GLU A 1 470 ? -28.745 -21.515 13.334 1.00 87.81 470 GLU A N 1
ATOM 3754 C CA . GLU A 1 470 ? -28.409 -22.917 13.603 1.00 87.81 470 GLU A CA 1
ATOM 3755 C C . GLU A 1 470 ? -26.965 -23.085 14.101 1.00 87.81 470 GLU A C 1
ATOM 3757 O O . GLU A 1 470 ? -26.679 -23.924 14.953 1.00 87.81 470 GLU A O 1
ATOM 3762 N N . ILE A 1 471 ? -26.037 -22.267 13.599 1.00 89.44 471 ILE A N 1
ATOM 3763 C CA . ILE A 1 471 ? -24.637 -22.287 14.044 1.00 89.44 471 ILE A CA 1
ATOM 3764 C C . ILE A 1 471 ? -24.497 -21.783 15.487 1.00 89.44 471 ILE A C 1
ATOM 3766 O O . ILE A 1 471 ? -23.592 -22.242 16.187 1.00 89.44 471 ILE A O 1
ATOM 3770 N N . LEU A 1 472 ? -25.357 -20.879 15.963 1.00 88.56 472 LEU A N 1
ATOM 3771 C CA . LEU A 1 472 ? -25.303 -20.336 17.329 1.00 88.56 472 LEU A CA 1
ATOM 3772 C C . LEU A 1 472 ? -26.218 -21.074 18.329 1.00 88.56 472 LEU A C 1
ATOM 3774 O O . LEU A 1 472 ? -25.898 -21.105 19.526 1.00 88.56 472 LEU A O 1
ATOM 3778 N N . GLU A 1 473 ? -27.296 -21.718 17.862 1.00 81.25 473 GLU A N 1
ATOM 3779 C CA . GLU A 1 473 ? -28.070 -22.714 18.634 1.00 81.25 473 GLU A CA 1
ATOM 3780 C C . GLU A 1 473 ? -27.189 -23.871 19.111 1.00 81.25 473 GLU A C 1
ATOM 3782 O O . GLU A 1 473 ? -27.374 -24.273 20.279 1.00 81.25 473 GLU A O 1
#

pLDDT: mean 86.42, std 16.63, range [25.59, 98.69]

Radius of gyration: 28.32 Å; chains: 1; bounding box: 96×57×67 Å

Secondary structure (DSSP, 8-state):
-----HHHHHHHHHHHHHTTT-HHHHHHHHHHHHHHT--TT--SGGGSPTT--SB-----HHHHHHHHHHHHHHHHH-HHHHHHHHHHHHHT-BHHHHHHHHHHHTTS-TT-TTHHHHHHHHHHH---HHHHHHHHHTTTHHHHHH-HHHHHHHHHHHT-GGGGGGHHHHHHHHHHHHT-TT---HHHHHHHHHHHHHH--GGGHHHHHHHHHHHHHH-HHHHHHHHHHHHHH---HHHHHHHHHHGGGS-HHHHHHHTTTSS-------PPPPPP------PPPPPPPP----PPPP-GGGEEEE--TT--TTSHHHHHHHHHSTT-B-----SSHHHHHHHHHHHHTT---EEEEEETHHHHHHHHHHHH-TTTEEEEEEES---PBPTTS-BB-TTT-PBP---HHHHHHTT-B-S-EEEEEETT-SSS-HHHHHHHHHHHBSSEEEEEES--TT-HHHHHHS-HHHHH-

Foldseek 3Di:
DPPPPPVVLLVLLLVLLVCLQPLVVSVVSVCVLLLVQQDPVPPDPPPQPPPDPFAESNHPVVSLVSNLVSCQVVLLVCVPSLQVNLVSLVVVGHPSSLLSSLQSLLNHAPPPPVSPVVLVVCLVPDPRPVSNLSSLDNNCNNCCPVPVVVLVVVLLVLLPPVNLVSPLSSLSSCLVSLQDLPNDPCVVVLVSCLVCLLPPALVCLVSNLSSLQSNCVSPVVVSLVSLVCSLVPHPPPVSLVSCLVSLVSHDPVSNVSCVVSSPPDPPPPPDPPDDPDDDDPDDDDDDDDDDDDDDDPDDQLQEEEFEAQSDACPDPVNVLCCVVRPNHHGHGADDWLVRRLVVVDVSLDPAAAHEYEAAADRLVSQLLVCLLCVRRHQEYEYQLYQQAADPVRFRATPPPRHTDPHDPSSVVSQQERAHQYEYEYAPAAPPRHDPRVVVSCVRRYPRYDYHYDNDYSVCPVVSVPDPVVVVRD

Sequence (473 aa):
MPAIDLTRLRKQAARLADFFFLPDEFMKHLREILEFYVNYTLRTVENVAPGSNLKTYRTPPAVLTQIQNELRLKAEENPHFALELADVLWDEGALETRLLAAYLLGRIPPQEERLLPRITAWTQQIRDPEVRAALLTTSLTRMRKETPNQFLALVREYLHPERSRTWSNGIQALIPMIADSDFENLPAIFDLVEPIIEEAPSTLQYDLTDLIVTLYRASPNETIFMLKHVLSATENQMTAVTMRRISPDFPPSLQKELRDLLRPQSLVIAKPAEPDDFIDESAPPKEKPARTPKKKKMDNSRIIYLHGSDSSSQSGKARQFAEKFPGMVTPDFTGSFKERMEQLKPILGRKKGWTIIGSSYGGLMGTVFTSEHPTQVRKLILLAPAILQMPDGVFHDPVIGEPLELSAKSKQGLQNISVPTIIIHGTADDVIPLEPVRKTAEKLFANLKYIVVDDGHRLQEAFKELNWEEILE